Protein AF-A0A2P4Y1S6-F1 (afdb_monomer_lite)

Secondary structure (DSSP, 8-state):
-HHHHHHHHHHHHHHHHH----HHHHHHHHHHSPTT-GGG-HHHHS-HHHHHHHHHHHHHHS--SHHHHHHHHHHHHHHHHHHHHHHHHHHHHHHHHH---TT-------PPPPHHHHHHHHHHHHHHHHHHHHHHHHHHHHHTT-TTEEEE---S--TT---EEEEEEE-S---SHHHHHSPPB-HHHHHHHHTTS--SEEEEES-B--S--GGGGG-TT--EEEEES----B--GGGGG-TT--EEEEEPPTTS----B--TTTTTT-TT--EEEEE--TT---PPPGGG-TT--EEEEES-TT---PPP-TT-TT--EEEEEEETT-------TT-TT--EEEEEEEGGGTSSSSSS--TTSTT-TT--GGGSPPGGGSPPHHHHHHHHT-TEES-TTSPP-----PPPHHHHGGGTT-TT-EE--SS-TT---EEEE-GGG---EEESS-HHHHHHHHHHHHHT-SSPP-HHHHGGGT--

Foldseek 3Di:
DCCLPVVLVVLVVCLVVQFDQQPVLLVLCVVLDDPPAPSNPSCLRTDPLSVVVNVVSVVVVDPPDPVSVVVSVVVVVVVVVVVVVVVVVVVVVVVVVVDPDPPPPPDPPPDPDPVVVVVVVVVVVVVVVVQQVQLVVVLCVLCVVPPQQSDADRHHCPVSQNRGQEGAAAQLAAQAPCCQVAPAACCVVQLRNLQNLNYQYYHHESHEDQEHHPSVLSVLNHAYEADYQHLHAEDDPSLLSNLNHAYEHAEHRFPGQGHQDYDLCNLQNNCNHAYEEDYQNQNHQADHACLNPQNYAEYAYENNQNHAEYHACLSPQNHAYDHAYQNQNHQEYHACLNNVNHNAYAHYLYCVLAQQQLHDHHCPQPSNPPDDVVSHDDPVNHHDPSRSVVQVVHCRYSPSPPDDDPNRHAADNQFSVQCSSPFQAWDQDPVCNVQGTWTFDCRPSHYGTTDSPPPSVLVSVLVCQVVVGDDQDDCVRCVVSVHD

pLDDT: mean 88.33, std 10.72, range [44.91, 98.5]

Sequence (484 aa):
MLVAVVCPIILLVYSYTAFDLDRALARLYLKVYFPGSFQRQARMQADPIVTTLFRFSFDSLRTLTWSNLMIRLTMNISFSYRLSRLVEVIHQRRKKVRTTSSKLAQIRSQRPVSRWMGALFAGASIFVLVYTSKCISDSQSDCAAYPACVAFAYRWDNKGVCPCLALVDVDRAPKTYAEWTYPLDVTATVKALAISGDLQVLQITNRQMKVWPDELQRCTNLQYLSLYYTNVEIVPDWFKVYHKLEFLDLQGKFGGTNIVRMPSDAFSKMGSLTFLHLGYLQLLPTLPSFQGLSNIKSISLALLYSLTSLPDLEPLGKLQRLELVALNSLQELPEVASNRHLTHVVVWQAQLCCNGFIGECNTSHPMCNGMSESDCFPISDRLSTESQAVLAAQPGVCDRHAPFIPTAVAPLKSQIDPCGGVLYRQCRDTLIPTKPVGICLNSFFQVIACTSTDLSAIYGRQQEIFYGVGRQCNPEEEAWLGCV

Structure (mmCIF, N/CA/C/O backbone):
data_AF-A0A2P4Y1S6-F1
#
_entry.id   AF-A0A2P4Y1S6-F1
#
loop_
_atom_site.group_PDB
_atom_site.id
_atom_site.type_symbol
_atom_site.label_atom_id
_atom_site.label_alt_id
_atom_site.label_comp_id
_atom_site.label_asym_id
_atom_site.label_entity_id
_atom_site.label_seq_id
_atom_site.pdbx_PDB_ins_code
_atom_site.Cartn_x
_atom_site.Cartn_y
_atom_site.Cartn_z
_atom_site.occupancy
_atom_site.B_iso_or_equiv
_atom_site.auth_seq_id
_atom_site.auth_comp_id
_atom_site.auth_asym_id
_atom_site.auth_atom_id
_atom_site.pdbx_PDB_model_num
ATOM 1 N N . MET A 1 1 ? -14.582 -6.254 36.378 1.00 47.59 1 MET A N 1
ATOM 2 C CA . MET A 1 1 ? -13.784 -7.390 36.899 1.00 47.59 1 MET A CA 1
ATOM 3 C C . MET A 1 1 ? -13.493 -8.417 35.813 1.00 47.59 1 MET A C 1
ATOM 5 O O . MET A 1 1 ? -12.322 -8.618 35.551 1.00 47.59 1 MET A O 1
ATOM 9 N N . LEU A 1 2 ? -14.494 -8.986 35.127 1.00 53.75 2 LEU A N 1
ATOM 10 C CA . LEU A 1 2 ? -14.261 -9.815 33.930 1.00 53.75 2 LEU A CA 1
ATOM 11 C C . LEU A 1 2 ? -13.610 -8.989 32.803 1.00 53.75 2 LEU A C 1
ATOM 13 O O . LEU A 1 2 ? -12.583 -9.356 32.262 1.00 53.75 2 LEU A O 1
ATOM 17 N N . VAL A 1 3 ? -14.137 -7.794 32.538 1.00 56.72 3 VAL A N 1
ATOM 18 C CA . VAL A 1 3 ? -13.754 -6.985 31.368 1.00 56.72 3 VAL A CA 1
ATOM 19 C C . VAL A 1 3 ? -12.274 -6.566 31.336 1.00 56.72 3 VAL A C 1
ATOM 21 O O . VAL A 1 3 ? -11.653 -6.611 30.289 1.00 56.72 3 VAL A O 1
ATOM 24 N N . ALA A 1 4 ? -11.655 -6.211 32.466 1.00 58.91 4 ALA A N 1
ATOM 25 C CA . ALA A 1 4 ? -10.286 -5.672 32.459 1.00 58.91 4 ALA A CA 1
ATOM 26 C C . ALA A 1 4 ? -9.185 -6.729 32.232 1.00 58.91 4 ALA A C 1
ATOM 28 O O . ALA A 1 4 ? -8.117 -6.386 31.739 1.00 58.91 4 ALA A O 1
ATOM 29 N N . VAL A 1 5 ? -9.436 -7.993 32.595 1.00 65.00 5 VAL A N 1
ATOM 30 C CA . VAL A 1 5 ? -8.461 -9.098 32.470 1.00 65.00 5 VAL A CA 1
ATOM 31 C C . VAL A 1 5 ? -8.922 -10.118 31.432 1.00 65.00 5 VAL A C 1
ATOM 33 O O . VAL A 1 5 ? -8.138 -10.547 30.594 1.00 65.00 5 VAL A O 1
ATOM 36 N N . VAL A 1 6 ? -10.209 -10.466 31.436 1.00 73.69 6 VAL A N 1
ATOM 37 C CA . VAL A 1 6 ? -10.780 -11.470 30.534 1.00 73.69 6 VAL A CA 1
ATOM 38 C C . VAL A 1 6 ? -11.021 -10.903 29.137 1.00 73.69 6 VAL A C 1
ATOM 40 O O . VAL A 1 6 ? -10.763 -11.629 28.188 1.00 73.69 6 VAL A O 1
ATOM 43 N N . CYS A 1 7 ? -11.419 -9.633 28.948 1.00 75.19 7 CYS A N 1
ATOM 44 C CA . CYS A 1 7 ? -11.554 -9.108 27.577 1.00 75.19 7 CYS A CA 1
ATOM 45 C C . CYS A 1 7 ? -10.222 -9.057 26.822 1.00 75.19 7 CYS A C 1
ATOM 47 O O . CYS A 1 7 ? -10.232 -9.469 25.670 1.00 75.19 7 CYS A O 1
ATOM 49 N N . PRO A 1 8 ? -9.079 -8.649 27.412 1.00 77.81 8 PRO A N 1
ATOM 50 C CA . PRO A 1 8 ? -7.787 -8.798 26.749 1.00 77.81 8 PRO A CA 1
ATOM 51 C C . PRO A 1 8 ? -7.478 -10.230 26.327 1.00 77.81 8 PRO A C 1
ATOM 53 O O . PRO A 1 8 ? -7.044 -10.450 25.203 1.00 77.81 8 PRO A O 1
ATOM 56 N N . ILE A 1 9 ? -7.751 -11.208 27.194 1.00 81.88 9 ILE A N 1
ATOM 57 C CA . ILE A 1 9 ? -7.537 -12.625 26.881 1.00 81.88 9 ILE A CA 1
ATOM 58 C C . ILE A 1 9 ? -8.478 -13.075 25.757 1.00 81.88 9 ILE A C 1
ATOM 60 O O . ILE A 1 9 ? -8.014 -13.678 24.799 1.00 81.88 9 ILE A O 1
ATOM 64 N N . ILE A 1 10 ? -9.771 -12.740 25.822 1.00 84.62 10 ILE A N 1
ATOM 65 C CA . ILE A 1 10 ? -10.751 -13.057 24.772 1.00 84.62 10 ILE A CA 1
ATOM 66 C C . ILE A 1 10 ? -10.345 -12.408 23.449 1.00 84.62 10 ILE A C 1
ATOM 68 O O . ILE A 1 10 ? -10.375 -13.077 22.427 1.00 84.62 10 ILE A O 1
ATOM 72 N N . LEU A 1 11 ? -9.935 -11.139 23.455 1.00 81.81 11 LEU A N 1
ATOM 73 C CA . LEU A 1 11 ? -9.496 -10.426 22.256 1.00 81.81 11 LEU A CA 1
ATOM 74 C C . LEU A 1 11 ? -8.224 -11.036 21.674 1.00 81.81 11 LEU A C 1
ATOM 76 O O . LEU A 1 11 ? -8.127 -11.142 20.458 1.00 81.81 11 LEU A O 1
ATOM 80 N N . LEU A 1 12 ? -7.273 -11.469 22.506 1.00 83.19 12 LEU A N 1
ATOM 81 C CA . LEU A 1 12 ? -6.073 -12.174 22.048 1.00 83.19 12 LEU A CA 1
ATOM 82 C C . LEU A 1 12 ? -6.406 -13.558 21.488 1.00 83.19 12 LEU A C 1
ATOM 84 O O . LEU A 1 12 ? -5.867 -13.920 20.451 1.00 83.19 12 LEU A O 1
ATOM 88 N N . VAL A 1 13 ? -7.307 -14.311 22.126 1.00 85.75 13 VAL A N 1
ATOM 89 C CA . VAL A 1 13 ? -7.764 -15.622 21.636 1.00 85.75 13 VAL A CA 1
ATOM 90 C C . VAL A 1 13 ? -8.541 -15.467 20.330 1.00 85.75 13 VAL A C 1
ATOM 92 O O . VAL A 1 13 ? -8.267 -16.185 19.373 1.00 85.75 13 VAL A O 1
ATOM 95 N N . TYR A 1 14 ? -9.456 -14.501 20.252 1.00 83.88 14 TYR A N 1
ATOM 96 C CA . TYR A 1 14 ? -10.177 -14.164 19.027 1.00 83.88 14 TYR A CA 1
ATOM 97 C C . TYR A 1 14 ? -9.204 -13.739 17.932 1.00 83.88 14 TYR A C 1
ATOM 99 O O . TYR A 1 14 ? -9.225 -14.296 16.849 1.00 83.88 14 TYR A O 1
ATOM 107 N N . SER A 1 15 ? -8.280 -12.827 18.230 1.00 80.56 15 SER A N 1
ATOM 108 C CA . SER A 1 15 ? -7.257 -12.395 17.276 1.00 80.56 15 SER A CA 1
ATOM 109 C C . SER A 1 15 ? -6.393 -13.562 16.802 1.00 80.56 15 SER A C 1
ATOM 111 O O . SER A 1 15 ? -6.104 -13.659 15.621 1.00 80.56 15 SER A O 1
ATOM 113 N N . TYR A 1 16 ? -6.007 -14.472 17.696 1.00 82.50 16 TYR A N 1
ATOM 114 C CA . TYR A 1 16 ? -5.212 -15.652 17.359 1.00 82.50 16 TYR A CA 1
ATOM 115 C C . TYR A 1 16 ? -5.972 -16.663 16.491 1.00 82.50 16 TYR A C 1
ATOM 117 O O . TYR A 1 16 ? -5.355 -17.350 15.683 1.00 82.50 16 TYR A O 1
ATOM 125 N N . THR A 1 17 ? -7.291 -16.765 16.667 1.00 82.69 17 THR A N 1
ATOM 126 C CA . THR A 1 17 ? -8.145 -17.724 15.946 1.00 82.69 17 THR A CA 1
ATOM 127 C C . THR A 1 17 ? -8.740 -17.157 14.659 1.00 82.69 17 THR A C 1
ATOM 129 O O . THR A 1 17 ? -8.970 -17.916 13.727 1.00 82.69 17 THR A O 1
ATOM 132 N N . ALA A 1 18 ? -8.972 -15.846 14.594 1.00 78.56 18 ALA A N 1
ATOM 133 C CA . ALA A 1 18 ? -9.562 -15.154 13.452 1.00 78.56 18 ALA A CA 1
ATOM 134 C C . ALA A 1 18 ? -8.514 -14.567 12.497 1.00 78.56 18 ALA A C 1
ATOM 136 O O . ALA A 1 18 ? -8.802 -14.402 11.314 1.00 78.56 18 ALA A O 1
ATOM 137 N N . PHE A 1 19 ? -7.309 -14.231 12.981 1.00 79.38 19 PHE A N 1
ATOM 138 C CA . PHE A 1 19 ? -6.215 -13.820 12.104 1.00 79.38 19 PHE A CA 1
ATOM 139 C C . PHE A 1 19 ? -5.641 -15.048 11.398 1.00 79.38 19 PHE A C 1
ATOM 141 O O . PHE A 1 19 ? -4.764 -15.737 11.925 1.00 79.38 19 PHE A O 1
ATOM 148 N N . ASP A 1 20 ? -6.149 -15.302 10.197 1.00 72.31 20 ASP A N 1
ATOM 149 C CA . ASP A 1 20 ? -5.656 -16.357 9.329 1.00 72.31 20 ASP A CA 1
ATOM 150 C C . ASP A 1 20 ? -4.599 -15.801 8.367 1.00 72.31 20 ASP A C 1
ATOM 152 O O . ASP A 1 20 ? -4.869 -14.990 7.479 1.00 72.31 20 ASP A O 1
ATOM 156 N N . LEU A 1 21 ? -3.356 -16.213 8.592 1.00 82.12 21 LEU A N 1
ATOM 157 C CA . LEU A 1 21 ? -2.259 -16.053 7.651 1.00 82.12 21 LEU A CA 1
ATOM 158 C C . LEU A 1 21 ? -1.686 -17.445 7.446 1.00 82.12 21 LEU A C 1
ATOM 160 O O . LEU A 1 21 ? -1.113 -18.009 8.386 1.00 82.12 21 LEU A O 1
ATOM 164 N N . ASP A 1 22 ? -1.800 -17.973 6.229 1.00 86.69 22 ASP A N 1
ATOM 165 C CA . ASP A 1 22 ? -1.260 -19.285 5.895 1.00 86.69 22 ASP A CA 1
ATOM 166 C C . ASP A 1 22 ? 0.274 -19.264 6.008 1.00 86.69 22 ASP A C 1
ATOM 168 O O . ASP A 1 22 ? 1.020 -18.865 5.109 1.00 86.69 22 ASP A O 1
ATOM 172 N N . ARG A 1 23 ? 0.765 -19.689 7.176 1.00 88.06 23 ARG A N 1
ATOM 173 C CA . ARG A 1 23 ? 2.197 -19.719 7.488 1.00 88.06 23 ARG A CA 1
ATOM 174 C C . ARG A 1 23 ? 2.931 -20.758 6.645 1.00 88.06 23 ARG A C 1
ATOM 176 O O . ARG A 1 23 ? 4.139 -20.611 6.449 1.00 88.06 23 ARG A O 1
ATOM 183 N N . ALA A 1 24 ? 2.251 -21.817 6.202 1.00 91.25 24 ALA A N 1
ATOM 184 C CA . ALA A 1 24 ? 2.852 -22.837 5.353 1.00 91.25 24 ALA A CA 1
ATOM 185 C C . ALA A 1 24 ? 3.072 -22.272 3.945 1.00 91.25 24 ALA A C 1
ATOM 187 O O . ALA A 1 24 ? 4.198 -22.336 3.445 1.00 91.25 24 ALA A O 1
ATOM 188 N N . LEU A 1 25 ? 2.061 -21.597 3.389 1.00 90.75 25 LEU A N 1
ATOM 189 C CA . LEU A 1 25 ? 2.164 -20.855 2.133 1.00 90.75 25 LEU A CA 1
ATOM 190 C C . LEU A 1 25 ? 3.236 -19.761 2.200 1.00 90.75 25 LEU A C 1
ATOM 192 O O . LEU A 1 25 ? 4.106 -19.687 1.334 1.00 90.75 25 LEU A O 1
ATOM 196 N N . ALA A 1 26 ? 3.256 -18.957 3.266 1.00 89.94 26 ALA A N 1
ATOM 197 C CA . ALA A 1 26 ? 4.260 -17.907 3.429 1.00 89.94 26 ALA A CA 1
ATOM 198 C C . ALA A 1 26 ? 5.693 -18.474 3.440 1.00 89.94 26 ALA A C 1
ATOM 200 O O . ALA A 1 26 ? 6.587 -17.930 2.791 1.00 89.94 26 ALA A O 1
ATOM 201 N N . ARG A 1 27 ? 5.927 -19.599 4.133 1.00 91.12 27 ARG A N 1
ATOM 202 C CA . ARG A 1 27 ? 7.231 -20.288 4.121 1.00 91.12 27 ARG A CA 1
ATOM 203 C C . ARG A 1 27 ? 7.575 -20.855 2.751 1.00 91.12 27 ARG A C 1
ATOM 205 O O . ARG A 1 27 ? 8.747 -20.824 2.383 1.00 91.12 27 ARG A O 1
ATOM 212 N N . LEU A 1 28 ? 6.590 -21.378 2.023 1.00 91.69 28 LEU A N 1
ATOM 213 C CA . LEU A 1 28 ? 6.794 -21.846 0.659 1.00 91.69 28 LEU A CA 1
ATOM 214 C C . LEU A 1 28 ? 7.248 -20.688 -0.235 1.00 91.69 28 LEU A C 1
ATOM 216 O O . LEU A 1 28 ? 8.263 -20.800 -0.915 1.00 91.69 28 LEU A O 1
ATOM 220 N N . TYR A 1 29 ? 6.580 -19.539 -0.156 1.00 90.38 29 TYR A N 1
ATOM 221 C CA . TYR A 1 29 ? 6.926 -18.376 -0.968 1.00 90.38 29 TYR A CA 1
ATOM 222 C C . TYR A 1 29 ? 8.317 -17.814 -0.665 1.00 90.38 29 TYR A C 1
ATOM 224 O O . TYR A 1 29 ? 9.001 -17.368 -1.582 1.00 90.38 29 TYR A O 1
ATOM 232 N N . LEU A 1 30 ? 8.778 -17.879 0.589 1.00 89.69 30 LEU A N 1
ATOM 233 C CA . LEU A 1 30 ? 10.156 -17.511 0.939 1.00 89.69 30 LEU A CA 1
ATOM 234 C C . LEU A 1 30 ? 11.210 -18.411 0.272 1.00 89.69 30 LEU A C 1
ATOM 236 O O . LEU A 1 30 ? 12.342 -17.962 0.099 1.00 89.69 30 LEU A O 1
ATOM 240 N N . LYS A 1 31 ? 10.855 -19.659 -0.068 1.00 89.62 31 LYS A N 1
ATOM 241 C CA . LYS A 1 31 ? 11.731 -20.617 -0.760 1.00 89.62 31 LYS A CA 1
ATOM 242 C C . LYS A 1 31 ? 11.634 -20.506 -2.280 1.00 89.62 31 LYS A C 1
ATOM 244 O O . LYS A 1 31 ? 12.643 -20.659 -2.955 1.00 89.62 31 LYS A O 1
ATOM 249 N N . VAL A 1 32 ? 10.426 -20.288 -2.798 1.00 88.62 32 VAL A N 1
ATOM 250 C CA . VAL A 1 32 ? 10.144 -20.285 -4.240 1.00 88.62 32 VAL A CA 1
ATOM 251 C C . VAL A 1 32 ? 10.513 -18.956 -4.891 1.00 88.62 32 VAL A C 1
ATOM 253 O O . VAL A 1 32 ? 11.104 -18.946 -5.967 1.00 88.62 32 VAL A O 1
ATOM 256 N N . TYR A 1 33 ? 10.170 -17.837 -4.253 1.00 83.94 33 TYR A N 1
ATOM 257 C CA . TYR A 1 33 ? 10.331 -16.518 -4.851 1.00 83.94 33 TYR A CA 1
ATOM 258 C C . TYR A 1 33 ? 11.588 -15.804 -4.335 1.00 83.94 33 TYR A C 1
ATOM 260 O O . TYR A 1 33 ? 12.006 -15.931 -3.177 1.00 83.94 33 TYR A O 1
ATOM 268 N N . PHE A 1 34 ? 12.188 -14.990 -5.201 1.00 78.00 34 PHE A N 1
ATOM 269 C CA . PHE A 1 34 ? 13.393 -14.226 -4.884 1.00 78.00 34 PHE A CA 1
ATOM 270 C C . PHE A 1 34 ? 13.116 -13.123 -3.837 1.00 78.00 34 PHE A C 1
ATOM 272 O O . PHE A 1 34 ? 11.974 -12.664 -3.716 1.00 78.00 34 PHE A O 1
ATOM 279 N N . PRO A 1 35 ? 14.115 -12.696 -3.039 1.00 70.31 35 PRO A N 1
ATOM 280 C CA . PRO A 1 35 ? 13.954 -11.611 -2.066 1.00 70.31 35 PRO A CA 1
ATOM 281 C C . PRO A 1 35 ? 13.430 -10.319 -2.708 1.00 70.31 35 PRO A C 1
ATOM 283 O O . PRO A 1 35 ? 13.897 -9.930 -3.767 1.00 70.31 35 PRO A O 1
ATOM 286 N N . GLY A 1 36 ? 12.456 -9.659 -2.075 1.00 65.94 36 GLY A N 1
ATOM 287 C CA . GLY A 1 36 ? 11.835 -8.434 -2.607 1.00 65.94 36 GLY A CA 1
ATOM 288 C C . GLY A 1 36 ? 10.659 -8.665 -3.566 1.00 65.94 36 GLY A C 1
ATOM 289 O O . GLY A 1 36 ? 9.927 -7.725 -3.861 1.00 65.94 36 GLY A O 1
ATOM 290 N N . SER A 1 37 ? 10.411 -9.908 -3.993 1.00 72.69 37 SER A N 1
ATOM 291 C CA . SER A 1 37 ? 9.216 -10.252 -4.777 1.00 72.69 37 SER A CA 1
ATOM 292 C C . SER A 1 37 ? 7.912 -9.904 -4.049 1.00 72.69 37 SER A C 1
ATOM 294 O O . SER A 1 37 ? 7.793 -10.021 -2.824 1.00 72.69 37 SER A O 1
ATOM 296 N N . PHE A 1 38 ? 6.900 -9.524 -4.830 1.00 75.12 38 PHE A N 1
ATOM 297 C CA . PHE A 1 38 ? 5.563 -9.182 -4.344 1.00 75.12 38 PHE A CA 1
ATOM 298 C C . PHE A 1 38 ? 4.944 -10.294 -3.500 1.00 75.12 38 PHE A C 1
ATOM 300 O O . PHE A 1 38 ? 4.400 -10.043 -2.427 1.00 75.12 38 PHE A O 1
ATOM 307 N N . GLN A 1 39 ? 5.094 -11.538 -3.955 1.00 79.50 39 GLN A N 1
ATOM 308 C CA . GLN A 1 39 ? 4.557 -12.723 -3.302 1.00 79.50 39 GLN A CA 1
ATOM 309 C C . GLN A 1 39 ? 5.119 -12.879 -1.886 1.00 79.50 39 GLN A C 1
ATOM 311 O O . GLN A 1 39 ? 4.391 -13.298 -0.996 1.00 79.50 39 GLN A O 1
ATOM 316 N N . ARG A 1 40 ? 6.371 -12.484 -1.616 1.00 81.56 40 ARG A N 1
ATOM 317 C CA . ARG A 1 40 ? 6.967 -12.575 -0.269 1.00 81.56 40 ARG A CA 1
ATOM 318 C C . ARG A 1 40 ? 6.454 -11.527 0.716 1.00 81.56 40 ARG A C 1
ATOM 320 O O . ARG A 1 40 ? 6.742 -11.635 1.909 1.00 81.56 40 ARG A O 1
ATOM 327 N N . GLN A 1 41 ? 5.718 -10.516 0.263 1.00 78.50 41 GLN A N 1
ATOM 328 C CA . GLN A 1 41 ? 5.188 -9.489 1.151 1.00 78.50 41 GLN A CA 1
ATOM 329 C C . GLN A 1 41 ? 3.965 -10.019 1.911 1.00 78.50 41 GLN A C 1
ATOM 331 O O . GLN A 1 41 ? 2.864 -10.089 1.373 1.00 78.50 41 GLN A O 1
ATOM 336 N N . ALA A 1 42 ? 4.136 -10.329 3.200 1.00 70.69 42 ALA A N 1
ATOM 337 C CA . ALA A 1 42 ? 3.066 -10.868 4.051 1.00 70.69 42 ALA A CA 1
ATOM 338 C C . ALA A 1 42 ? 1.785 -10.005 4.051 1.00 70.69 42 ALA A C 1
ATOM 340 O O . ALA A 1 42 ? 0.677 -10.536 4.049 1.00 70.69 42 ALA A O 1
ATOM 341 N N . ARG A 1 43 ? 1.931 -8.672 3.983 1.00 73.69 43 ARG A N 1
ATOM 342 C CA . ARG A 1 43 ? 0.806 -7.720 3.903 1.00 73.69 43 ARG A CA 1
ATOM 343 C C . ARG A 1 43 ? -0.079 -7.921 2.666 1.00 73.69 43 ARG A C 1
ATOM 345 O O . ARG A 1 43 ? -1.264 -7.618 2.719 1.00 73.69 43 ARG A O 1
ATOM 352 N N . MET A 1 44 ? 0.489 -8.436 1.575 1.00 75.69 44 MET A N 1
ATOM 353 C CA . MET A 1 44 ? -0.231 -8.652 0.318 1.00 75.69 44 MET A CA 1
ATOM 354 C C . MET A 1 44 ? -1.009 -9.972 0.328 1.00 75.69 44 MET A C 1
ATOM 356 O O . MET A 1 44 ? -1.933 -10.146 -0.460 1.00 75.69 44 MET A O 1
ATOM 360 N N . GLN A 1 45 ? -0.662 -10.881 1.244 1.00 77.31 45 GLN A N 1
ATOM 361 C CA . GLN A 1 45 ? -1.319 -12.175 1.419 1.00 77.31 45 GLN A CA 1
ATOM 362 C C . GLN A 1 45 ? -2.490 -12.087 2.403 1.00 77.31 45 GLN A C 1
ATOM 364 O O . GLN A 1 45 ? -3.571 -12.597 2.120 1.00 77.31 45 GLN A O 1
ATOM 369 N N . ALA A 1 46 ? -2.289 -11.422 3.545 1.00 83.12 46 ALA A N 1
ATOM 370 C CA . ALA A 1 46 ? -3.293 -11.333 4.604 1.00 83.12 46 ALA A CA 1
ATOM 371 C C . ALA A 1 46 ? -4.549 -10.588 4.137 1.00 83.12 46 ALA A C 1
ATOM 373 O O . ALA A 1 46 ? -4.447 -9.638 3.365 1.00 83.12 46 ALA A O 1
ATOM 374 N N . ASP A 1 47 ? -5.730 -10.974 4.615 1.00 87.50 47 ASP A N 1
ATOM 375 C CA . ASP A 1 47 ? -6.963 -10.221 4.369 1.00 87.50 47 ASP A CA 1
ATOM 376 C C . ASP A 1 47 ? -6.842 -8.794 4.967 1.00 87.50 47 ASP A C 1
ATOM 378 O O . ASP A 1 47 ? -6.447 -8.638 6.135 1.00 87.50 47 ASP A O 1
ATOM 382 N N . PRO A 1 48 ? -7.132 -7.731 4.188 1.00 90.00 48 PRO A N 1
ATOM 383 C CA . PRO A 1 48 ? -6.931 -6.352 4.628 1.00 90.00 48 PRO A CA 1
ATOM 384 C C . PRO A 1 48 ? -7.941 -5.925 5.704 1.00 90.00 48 PRO A C 1
ATOM 386 O O . PRO A 1 48 ? -7.604 -5.116 6.574 1.00 90.00 48 PRO A O 1
ATOM 389 N N . ILE A 1 49 ? -9.150 -6.493 5.695 1.00 91.56 49 ILE A N 1
ATOM 390 C CA . ILE A 1 49 ? -10.194 -6.261 6.695 1.00 91.56 49 ILE A CA 1
ATOM 391 C C . ILE A 1 49 ? -9.771 -6.912 8.009 1.00 91.56 49 ILE A C 1
ATOM 393 O O . ILE A 1 49 ? -9.722 -6.243 9.042 1.00 91.56 49 ILE A O 1
ATOM 397 N N . VAL A 1 50 ? -9.384 -8.190 7.967 1.00 89.38 50 VAL A N 1
ATOM 398 C CA . VAL A 1 50 ? -8.938 -8.931 9.159 1.00 89.38 50 VAL A CA 1
ATOM 399 C C . VAL A 1 50 ? -7.706 -8.273 9.780 1.00 89.38 50 VAL A C 1
ATOM 401 O O . VAL A 1 50 ? -7.650 -8.086 10.996 1.00 89.38 50 VAL A O 1
ATOM 404 N N . THR A 1 51 ? -6.743 -7.841 8.961 1.00 88.25 51 THR A N 1
ATOM 405 C CA . THR A 1 51 ? -5.531 -7.153 9.437 1.00 88.25 51 THR A CA 1
ATOM 406 C C . THR A 1 51 ? -5.861 -5.807 10.085 1.00 88.25 51 THR A C 1
ATOM 408 O O . THR A 1 51 ? -5.326 -5.475 11.145 1.00 88.25 51 THR A O 1
ATOM 411 N N . THR A 1 52 ? -6.776 -5.042 9.486 1.00 91.19 52 THR A N 1
ATOM 412 C CA . THR A 1 52 ? -7.263 -3.772 10.041 1.00 91.19 52 THR A CA 1
ATOM 413 C C . THR A 1 52 ? -7.971 -3.966 11.384 1.00 91.19 52 THR A C 1
ATOM 415 O O . THR A 1 52 ? -7.655 -3.281 12.359 1.00 91.19 52 THR A O 1
ATOM 418 N N . LEU A 1 53 ? -8.885 -4.934 11.477 1.00 90.31 53 LEU A N 1
ATOM 419 C CA . LEU A 1 53 ? -9.603 -5.253 12.714 1.00 90.31 53 LEU A CA 1
ATOM 420 C C . LEU A 1 53 ? -8.664 -5.767 13.810 1.00 90.31 53 LEU A C 1
ATOM 422 O O . LEU A 1 53 ? -8.804 -5.390 14.980 1.00 90.31 53 LEU A O 1
ATOM 426 N N . PHE A 1 54 ? -7.681 -6.587 13.432 1.00 87.56 54 PHE A N 1
ATOM 427 C CA . PHE A 1 54 ? -6.622 -7.034 14.330 1.00 87.56 54 PHE A CA 1
ATOM 428 C C . PHE A 1 54 ? -5.840 -5.842 14.883 1.00 87.56 54 PHE A C 1
ATOM 430 O O . PHE A 1 54 ? -5.650 -5.760 16.096 1.00 87.56 54 PHE A O 1
ATOM 437 N N . ARG A 1 55 ? -5.439 -4.889 14.030 1.00 88.00 55 ARG A N 1
ATOM 438 C CA . ARG A 1 55 ? -4.710 -3.686 14.457 1.00 88.00 55 ARG A CA 1
ATOM 439 C C . ARG A 1 55 ? -5.508 -2.880 15.482 1.00 88.00 55 ARG A C 1
ATOM 441 O O . ARG A 1 55 ? -4.974 -2.604 16.552 1.00 88.00 55 ARG A O 1
ATOM 448 N N . PHE A 1 56 ? -6.784 -2.579 15.224 1.00 88.94 56 PHE A N 1
ATOM 449 C CA . PHE A 1 56 ? -7.622 -1.868 16.203 1.00 88.94 56 PHE A CA 1
ATOM 450 C C . PHE A 1 56 ? -7.764 -2.627 17.520 1.00 88.94 56 PHE A C 1
ATOM 452 O O . PHE A 1 56 ? -7.642 -2.042 18.599 1.00 88.94 56 PHE A O 1
ATOM 459 N N . SER A 1 57 ? -7.997 -3.938 17.439 1.00 85.25 57 SER A N 1
ATOM 460 C CA . SER A 1 57 ? -8.111 -4.787 18.623 1.00 85.25 57 SER A CA 1
ATOM 461 C C . SER A 1 57 ? -6.816 -4.748 19.428 1.00 85.25 57 SER A C 1
ATOM 463 O O . SER A 1 57 ? -6.845 -4.485 20.628 1.00 85.25 57 SER A O 1
ATOM 465 N N . PHE A 1 58 ? -5.671 -4.925 18.773 1.00 84.75 58 PHE A N 1
ATOM 466 C CA . PHE A 1 58 ? -4.358 -4.920 19.405 1.00 84.75 58 PHE A CA 1
ATOM 467 C C . PHE A 1 58 ? -3.995 -3.555 20.000 1.00 84.75 58 PHE A C 1
ATOM 469 O O . PHE A 1 58 ? -3.533 -3.487 21.140 1.00 84.75 58 PHE A O 1
ATOM 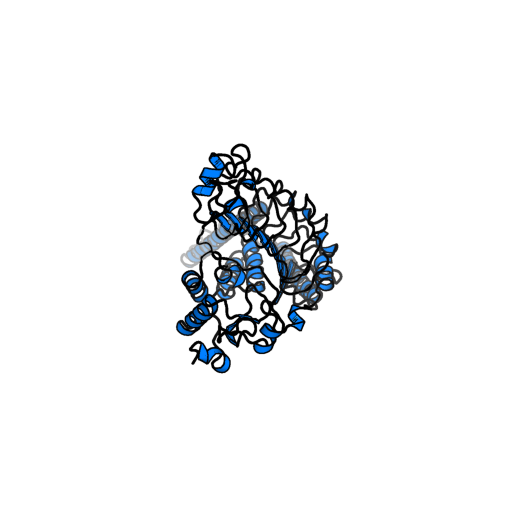476 N N . ASP A 1 59 ? -4.270 -2.458 19.297 1.00 83.31 59 ASP A N 1
ATOM 477 C CA . ASP A 1 59 ? -4.021 -1.108 19.804 1.00 83.31 59 ASP A CA 1
ATOM 478 C C . ASP A 1 59 ? -4.897 -0.779 21.020 1.00 83.31 59 ASP A C 1
ATOM 480 O O . ASP A 1 59 ? -4.422 -0.126 21.951 1.00 83.31 59 ASP A O 1
ATOM 484 N N . SER A 1 60 ? -6.116 -1.328 21.107 1.00 79.81 60 SER A N 1
ATOM 485 C CA . SER A 1 60 ? -6.944 -1.222 22.320 1.00 79.81 60 SER A CA 1
ATOM 486 C C . SER A 1 60 ? -6.323 -1.938 23.533 1.00 79.81 60 SER A C 1
ATOM 488 O O . SER A 1 60 ? -6.514 -1.532 24.686 1.00 79.81 60 SER A O 1
ATOM 490 N N . LEU A 1 61 ? -5.533 -2.994 23.299 1.00 78.94 61 LEU A N 1
ATOM 491 C CA . LEU A 1 61 ? -4.834 -3.734 24.351 1.00 78.94 61 LEU A CA 1
ATOM 492 C C . LEU A 1 61 ? -3.550 -3.038 24.792 1.00 78.94 61 LEU A C 1
ATOM 494 O O . LEU A 1 61 ? -3.152 -3.186 25.950 1.00 78.94 61 LEU A O 1
ATOM 498 N N . ARG A 1 62 ? -2.921 -2.252 23.921 1.00 79.81 62 ARG A N 1
ATOM 499 C CA . ARG A 1 62 ? -1.677 -1.545 24.231 1.00 79.81 62 ARG A CA 1
ATOM 500 C C . ARG A 1 62 ? -1.929 -0.353 25.152 1.00 79.81 62 ARG A C 1
ATOM 502 O O . ARG A 1 62 ? -2.822 0.465 24.951 1.00 79.81 62 ARG A O 1
ATOM 509 N N . THR A 1 63 ? -1.088 -0.204 26.171 1.00 76.25 63 THR A N 1
ATOM 510 C CA . THR A 1 63 ? -1.017 1.026 26.972 1.00 76.25 63 THR A CA 1
ATOM 511 C C . THR A 1 63 ? -0.138 2.038 26.254 1.00 76.25 63 THR A C 1
ATOM 513 O O . THR A 1 63 ? 1.053 2.142 26.532 1.00 76.25 63 THR A O 1
ATOM 516 N N . LEU A 1 64 ? -0.727 2.748 25.295 1.00 71.75 64 LEU A N 1
ATOM 517 C CA . LEU A 1 64 ? -0.015 3.738 24.479 1.00 71.75 64 LEU A CA 1
ATOM 518 C C . LEU A 1 64 ? 0.192 5.075 25.201 1.00 71.75 64 LEU A C 1
ATOM 520 O O . LEU A 1 64 ? 1.085 5.836 24.845 1.00 71.75 64 LEU A O 1
ATOM 524 N N . THR A 1 65 ? -0.616 5.365 26.223 1.00 81.56 65 THR A N 1
ATOM 525 C CA . THR A 1 65 ? -0.554 6.623 26.972 1.00 81.56 65 THR A CA 1
ATOM 526 C C . THR A 1 65 ? -0.278 6.383 28.448 1.00 81.56 65 THR A C 1
ATOM 528 O O . THR A 1 65 ? -0.724 5.398 29.045 1.00 81.56 65 THR A O 1
ATOM 531 N N . TRP A 1 66 ? 0.424 7.338 29.059 1.00 82.31 66 TRP A N 1
ATOM 532 C CA . TRP A 1 66 ? 0.694 7.337 30.495 1.00 82.31 66 TRP A CA 1
ATOM 533 C C . TRP A 1 66 ? -0.591 7.342 31.330 1.00 82.31 66 TRP A C 1
ATOM 535 O O . TRP A 1 66 ? -0.685 6.644 32.336 1.00 82.31 66 TRP A O 1
ATOM 545 N N . SER A 1 67 ? -1.618 8.066 30.880 1.00 83.19 67 SER A N 1
ATOM 546 C CA . SER A 1 67 ? -2.932 8.078 31.527 1.00 83.19 67 SER A CA 1
ATOM 547 C C . SER A 1 67 ? -3.583 6.694 31.522 1.00 83.19 67 SER A C 1
ATOM 549 O O . SER A 1 67 ? -4.022 6.225 32.571 1.00 83.19 67 SER A O 1
ATOM 551 N N . ASN A 1 68 ? -3.579 5.994 30.382 1.00 78.94 68 ASN A N 1
ATOM 552 C CA . ASN A 1 68 ? -4.117 4.635 30.292 1.00 78.94 68 ASN A CA 1
ATOM 553 C C . ASN A 1 68 ? -3.325 3.654 31.157 1.00 78.94 68 ASN A C 1
ATOM 555 O O . ASN A 1 68 ? -3.923 2.796 31.810 1.00 78.94 68 ASN A O 1
ATOM 559 N N . LEU A 1 69 ? -1.997 3.793 31.200 1.00 84.25 69 LEU A N 1
ATOM 560 C CA . LEU A 1 69 ? -1.153 2.998 32.088 1.00 84.25 69 LEU A CA 1
ATOM 561 C C . LEU A 1 69 ? -1.547 3.214 33.553 1.00 84.25 69 LEU A C 1
ATOM 563 O O . LEU A 1 69 ? -1.800 2.243 34.263 1.00 84.25 69 LEU A O 1
ATOM 567 N N . MET A 1 70 ? -1.671 4.470 33.987 1.00 85.75 70 MET A N 1
ATOM 568 C CA . MET A 1 70 ? -2.040 4.808 35.363 1.00 85.75 70 MET A CA 1
ATOM 569 C C . MET A 1 70 ? -3.435 4.318 35.737 1.00 85.75 70 MET A C 1
ATOM 571 O O . MET A 1 70 ? -3.615 3.765 36.824 1.00 85.75 70 MET A O 1
ATOM 575 N N . ILE A 1 71 ? -4.413 4.444 34.837 1.00 84.06 71 ILE A N 1
ATOM 576 C CA . ILE A 1 71 ? -5.769 3.928 35.054 1.00 84.06 71 ILE A CA 1
ATOM 577 C C . ILE A 1 71 ? -5.732 2.410 35.252 1.00 84.06 71 ILE A C 1
ATOM 579 O O . ILE A 1 71 ? -6.281 1.905 36.233 1.00 84.06 71 ILE A O 1
ATOM 583 N N . ARG A 1 72 ? -5.045 1.674 34.368 1.00 81.75 72 ARG A N 1
ATOM 584 C CA . ARG A 1 72 ? -4.948 0.210 34.464 1.00 81.75 72 ARG A CA 1
ATOM 585 C C . ARG A 1 72 ? -4.191 -0.237 35.712 1.00 81.75 72 ARG A C 1
ATOM 587 O O . ARG A 1 72 ? -4.639 -1.162 36.387 1.00 81.75 72 ARG A O 1
ATOM 594 N N . LEU A 1 73 ? -3.092 0.436 36.052 1.00 85.19 73 LEU A N 1
ATOM 595 C CA . LEU A 1 73 ? -2.314 0.153 37.258 1.00 85.19 73 LEU A CA 1
ATOM 596 C C . LEU A 1 73 ? -3.167 0.363 38.515 1.00 85.19 73 LEU A C 1
ATOM 598 O O . LEU A 1 73 ? -3.256 -0.525 39.360 1.00 85.19 73 LEU A O 1
ATOM 602 N N . THR A 1 74 ? -3.869 1.494 38.597 1.00 86.50 74 THR A N 1
ATOM 603 C CA . THR A 1 74 ? -4.737 1.830 39.735 1.00 86.50 74 THR A CA 1
ATOM 604 C C . THR A 1 74 ? -5.900 0.846 39.864 1.00 86.50 74 THR A C 1
ATOM 606 O O . THR A 1 74 ? -6.196 0.379 40.967 1.00 86.50 74 THR A O 1
ATOM 609 N N . MET A 1 75 ? -6.531 0.467 38.746 1.00 82.69 75 MET A N 1
ATOM 610 C CA . MET A 1 75 ? -7.579 -0.557 38.730 1.00 82.69 75 MET A CA 1
ATOM 611 C C . MET A 1 75 ? -7.062 -1.913 39.227 1.00 82.69 75 MET A C 1
ATOM 613 O O . MET A 1 75 ? -7.712 -2.535 40.069 1.00 82.69 75 MET A O 1
ATOM 617 N N . ASN A 1 76 ? -5.890 -2.351 38.758 1.00 82.06 76 ASN A N 1
ATOM 618 C CA . ASN A 1 76 ? -5.295 -3.629 39.151 1.00 82.06 76 ASN A CA 1
ATOM 619 C C . ASN A 1 76 ? -4.849 -3.643 40.621 1.00 82.06 76 ASN A C 1
ATOM 621 O O . ASN A 1 76 ? -5.122 -4.611 41.327 1.00 82.06 76 ASN A O 1
ATOM 625 N N . ILE A 1 77 ? -4.237 -2.567 41.123 1.00 85.88 77 ILE A N 1
ATOM 626 C CA . ILE A 1 77 ? -3.848 -2.451 42.539 1.00 85.88 77 ILE A CA 1
ATOM 627 C C . ILE A 1 77 ? -5.089 -2.466 43.440 1.00 85.88 77 ILE A C 1
ATOM 629 O O . ILE A 1 77 ? -5.138 -3.213 44.421 1.00 85.88 77 ILE A O 1
ATOM 633 N N . SER A 1 78 ? -6.121 -1.690 43.090 1.00 84.44 78 SER A N 1
ATOM 634 C CA . SER A 1 78 ? -7.390 -1.665 43.829 1.00 84.44 78 SER A CA 1
ATOM 635 C C . SER A 1 78 ? -8.057 -3.044 43.856 1.00 84.44 78 SER A C 1
ATOM 637 O O . SER A 1 78 ? -8.572 -3.478 44.892 1.00 84.44 78 SER A O 1
ATOM 639 N N . PHE A 1 79 ? -8.000 -3.768 42.734 1.00 80.50 79 PHE A N 1
ATOM 640 C CA . PHE A 1 79 ? -8.489 -5.137 42.626 1.00 80.50 79 PHE A CA 1
ATOM 641 C C . PHE A 1 79 ? -7.728 -6.097 43.545 1.00 80.50 79 PHE A C 1
ATOM 643 O O . PHE A 1 79 ? -8.362 -6.767 44.362 1.00 80.50 79 PHE A O 1
ATOM 650 N N . SER A 1 80 ? -6.395 -6.128 43.466 1.00 82.69 80 SER A N 1
ATOM 651 C CA . SER A 1 80 ? -5.553 -6.993 44.301 1.00 82.69 80 SER A CA 1
ATOM 652 C C . SER A 1 80 ? -5.794 -6.741 45.786 1.00 82.69 80 SER A C 1
ATOM 654 O O . SER A 1 80 ? -5.955 -7.683 46.561 1.00 82.69 80 SER A O 1
ATOM 656 N N . TYR A 1 81 ? -5.925 -5.473 46.183 1.00 85.81 81 TYR A N 1
ATOM 657 C CA . TYR A 1 81 ? -6.266 -5.113 47.555 1.00 85.81 81 TYR A CA 1
ATOM 658 C C . TYR A 1 81 ? -7.636 -5.668 47.980 1.00 85.81 81 TYR A C 1
ATOM 660 O O . TYR A 1 81 ? -7.752 -6.307 49.031 1.00 85.81 81 TYR A O 1
ATOM 668 N N . ARG A 1 82 ? -8.685 -5.472 47.165 1.00 83.62 82 ARG A N 1
ATOM 669 C CA . ARG A 1 82 ? -10.035 -5.980 47.473 1.00 83.62 82 ARG A CA 1
ATOM 670 C C . ARG A 1 82 ? -10.084 -7.505 47.524 1.00 83.62 82 ARG A C 1
ATOM 672 O O . ARG A 1 82 ? -10.745 -8.043 48.410 1.00 83.62 82 ARG A O 1
ATOM 679 N N . LEU A 1 83 ? -9.395 -8.193 46.614 1.00 82.00 83 LEU A N 1
ATOM 680 C CA . LEU A 1 83 ? -9.354 -9.653 46.575 1.00 82.00 83 LEU A CA 1
ATOM 681 C C . LEU A 1 83 ? -8.656 -10.217 47.816 1.00 82.00 83 LEU A C 1
ATOM 683 O O . LEU A 1 83 ? -9.219 -11.089 48.473 1.00 82.00 83 LEU A O 1
ATOM 687 N N . SER A 1 84 ? -7.501 -9.664 48.198 1.00 80.88 84 SER A N 1
ATOM 688 C CA . SER A 1 84 ? -6.790 -10.053 49.423 1.00 80.88 84 SER A CA 1
ATOM 689 C C . SER A 1 84 ? -7.667 -9.894 50.662 1.00 80.88 84 SER A C 1
ATOM 691 O O . SER A 1 84 ? -7.752 -10.808 51.480 1.00 80.88 84 SER A O 1
ATOM 693 N N . ARG A 1 85 ? -8.409 -8.783 50.769 1.00 81.75 85 ARG A N 1
ATOM 694 C CA . ARG A 1 85 ? -9.366 -8.566 51.868 1.00 81.75 85 ARG A CA 1
ATOM 695 C C . ARG A 1 85 ? -10.512 -9.575 51.859 1.00 81.75 85 ARG A C 1
ATOM 697 O O . ARG A 1 85 ? -10.949 -10.013 52.919 1.00 81.75 85 ARG A O 1
ATOM 704 N N . LEU A 1 86 ? -11.009 -9.953 50.684 1.00 83.69 86 LEU A N 1
ATOM 705 C CA . LEU A 1 86 ? -12.091 -10.928 50.550 1.00 83.69 86 LEU A CA 1
ATOM 706 C C . LEU A 1 86 ? -11.613 -12.337 50.939 1.00 83.69 86 LEU A C 1
ATOM 708 O O . LEU A 1 86 ? -12.289 -13.020 51.710 1.00 83.69 86 LEU A O 1
ATOM 712 N N . VAL A 1 87 ? -10.420 -12.738 50.491 1.00 84.00 87 VAL A N 1
ATOM 713 C CA . VAL A 1 87 ? -9.770 -14.003 50.875 1.00 84.00 87 VAL A CA 1
ATOM 714 C C . VAL A 1 87 ? -9.496 -14.047 52.377 1.00 84.00 87 VAL A C 1
ATOM 716 O O . VAL A 1 87 ? -9.802 -15.053 53.016 1.00 84.00 87 VAL A O 1
ATOM 719 N N . GLU A 1 88 ? -8.997 -12.955 52.960 1.00 82.94 88 GLU A N 1
ATOM 720 C CA . GLU A 1 88 ? -8.770 -12.828 54.403 1.00 82.94 88 GLU A CA 1
ATOM 721 C C . GLU A 1 88 ? -10.070 -13.066 55.192 1.00 82.94 88 GLU A C 1
ATOM 723 O O . GLU A 1 88 ? -10.099 -13.870 56.125 1.00 82.94 88 GLU A O 1
ATOM 728 N N . VAL A 1 89 ? -11.182 -12.459 54.758 1.00 78.69 89 VAL A N 1
ATOM 729 C CA . VAL A 1 89 ? -12.505 -12.653 55.375 1.00 78.69 89 VAL A CA 1
ATOM 730 C C . VAL A 1 89 ? -13.017 -14.087 55.203 1.00 78.69 89 VAL A C 1
ATOM 732 O O . VAL A 1 89 ? -13.548 -14.660 56.158 1.00 78.69 89 VAL A O 1
ATOM 735 N N . ILE A 1 90 ? -12.860 -14.700 54.024 1.00 79.75 90 ILE A N 1
ATOM 736 C CA . ILE A 1 90 ? -13.249 -16.103 53.794 1.00 79.75 90 ILE A CA 1
ATOM 737 C C . ILE A 1 90 ? -12.429 -17.038 54.689 1.00 79.75 90 ILE A C 1
ATOM 739 O O . ILE A 1 90 ? -12.997 -17.933 55.318 1.00 79.75 90 ILE A O 1
ATOM 743 N N . HIS A 1 91 ? -11.114 -16.832 54.780 1.00 78.81 91 HIS A N 1
ATOM 744 C CA . HIS A 1 91 ? -10.225 -17.653 55.599 1.00 78.81 91 HIS A CA 1
ATOM 745 C C . HIS A 1 91 ? -10.567 -17.527 57.090 1.00 78.81 91 HIS A C 1
ATOM 747 O O . HIS A 1 91 ? -10.668 -18.536 57.791 1.00 78.81 91 HIS A O 1
ATOM 753 N N . GLN A 1 92 ? -10.844 -16.310 57.565 1.00 72.31 92 GLN A N 1
ATOM 754 C CA . GLN A 1 92 ? -11.300 -16.064 58.935 1.00 72.31 92 GLN A CA 1
ATOM 755 C C . GLN A 1 92 ? -12.670 -16.702 59.218 1.00 72.31 92 GLN A C 1
ATOM 757 O O . GLN A 1 92 ? -12.837 -17.333 60.262 1.00 72.31 92 GLN A O 1
ATOM 762 N N . ARG A 1 93 ? -13.637 -16.626 58.288 1.00 69.88 93 ARG A N 1
ATOM 763 C CA . ARG A 1 93 ? -14.933 -17.324 58.422 1.00 69.88 93 ARG A CA 1
ATOM 764 C C . ARG A 1 93 ? -14.764 -18.845 58.465 1.00 69.88 93 ARG A C 1
ATOM 766 O O . ARG A 1 93 ? -15.387 -19.486 59.304 1.00 69.88 93 ARG A O 1
ATOM 773 N N . ARG A 1 94 ? -13.897 -19.421 57.623 1.00 70.69 94 ARG A N 1
ATOM 774 C CA . ARG A 1 94 ? -13.601 -20.867 57.624 1.00 70.69 94 ARG A CA 1
ATOM 775 C C . ARG A 1 94 ? -12.913 -21.325 58.915 1.00 70.69 94 ARG A C 1
ATOM 777 O O . ARG A 1 94 ? -13.271 -22.378 59.431 1.00 70.69 94 ARG A O 1
ATOM 784 N N . LYS A 1 95 ? -11.988 -20.533 59.478 1.00 65.19 95 LYS A N 1
ATOM 785 C CA . LYS A 1 95 ? -11.407 -20.796 60.811 1.00 65.19 95 LYS A CA 1
ATOM 786 C C . LYS A 1 95 ? -12.472 -20.769 61.915 1.00 65.19 95 LYS A C 1
ATOM 788 O O . LYS A 1 95 ? -12.457 -21.639 62.773 1.00 65.19 95 LYS A O 1
ATOM 793 N N . LYS A 1 96 ? -13.429 -19.838 61.847 1.00 59.25 96 LYS A N 1
ATOM 794 C CA . LYS A 1 96 ? -14.518 -19.677 62.829 1.00 59.25 96 LYS A CA 1
ATOM 795 C C . LYS A 1 96 ? -15.514 -20.846 62.855 1.00 59.25 96 LYS A C 1
ATOM 797 O O . LYS A 1 96 ? -16.034 -21.163 63.914 1.00 59.25 96 LYS A O 1
ATOM 802 N N . VAL A 1 97 ? -15.752 -21.513 61.720 1.00 56.34 97 VAL A N 1
ATOM 803 C CA . VAL A 1 97 ? -16.587 -22.736 61.653 1.00 56.34 97 VAL A CA 1
ATOM 804 C C . VAL A 1 97 ? -15.899 -23.937 62.328 1.00 56.34 97 VAL A C 1
ATOM 806 O O . VAL A 1 97 ? -16.574 -24.871 62.741 1.00 56.34 97 VAL A O 1
ATOM 809 N N . ARG A 1 98 ? -14.567 -23.906 62.492 1.00 53.53 98 ARG A N 1
ATOM 810 C CA . ARG A 1 98 ? -13.784 -24.966 63.154 1.00 53.53 98 ARG A CA 1
ATOM 811 C C . ARG A 1 98 ? -13.558 -24.759 64.656 1.00 53.53 98 ARG A C 1
ATOM 813 O O . ARG A 1 98 ? -13.146 -25.706 65.313 1.00 53.53 98 ARG A O 1
ATOM 820 N N . THR A 1 99 ? -13.809 -23.573 65.209 1.00 51.00 99 THR A N 1
ATOM 821 C CA . THR A 1 99 ? -13.605 -23.288 66.639 1.00 51.00 99 THR A CA 1
ATOM 822 C C . THR A 1 99 ? -14.859 -22.689 67.274 1.00 51.00 99 THR A C 1
ATOM 824 O O . THR A 1 99 ? -15.132 -21.494 67.179 1.00 51.00 99 THR A O 1
ATOM 827 N N . THR A 1 100 ? -15.620 -23.525 67.982 1.00 50.38 100 THR A N 1
ATOM 828 C CA . THR A 1 100 ? -16.672 -23.122 68.926 1.00 50.38 100 THR A CA 1
ATOM 829 C C . THR A 1 100 ? -16.024 -22.451 70.138 1.00 50.38 100 THR A C 1
ATOM 831 O O . THR A 1 100 ? -15.728 -23.088 71.141 1.00 50.38 100 THR A O 1
ATOM 834 N N . SER A 1 101 ? -15.743 -21.150 70.060 1.00 46.78 101 SER A N 1
ATOM 835 C CA . SER A 1 101 ? -15.399 -20.373 71.254 1.00 46.78 101 SER A CA 1
ATOM 836 C C . SER A 1 101 ? -15.852 -18.924 71.126 1.00 46.78 101 SER A C 1
ATOM 838 O O . SER A 1 101 ? -15.506 -18.201 70.192 1.00 46.78 101 SER A O 1
ATOM 840 N N . SER A 1 102 ? -16.660 -18.516 72.099 1.00 47.72 102 SER A N 1
ATOM 841 C CA . SER A 1 102 ? -17.420 -17.271 72.206 1.00 47.72 102 SER A CA 1
ATOM 842 C C . SER A 1 102 ? -16.587 -16.025 72.547 1.00 47.72 102 SER A C 1
ATOM 844 O O . SER A 1 102 ? -17.161 -14.971 72.804 1.00 47.72 102 SER A O 1
ATOM 846 N N . LYS A 1 103 ? -15.247 -16.090 72.539 1.00 45.03 103 LYS A N 1
ATOM 847 C CA . LYS A 1 103 ? -14.389 -15.027 73.107 1.00 45.03 103 LYS A CA 1
ATOM 848 C C . LYS A 1 103 ? -13.641 -14.107 72.132 1.00 45.03 103 LYS A C 1
ATOM 850 O O . LYS A 1 103 ? -12.783 -13.353 72.566 1.00 45.03 103 LYS A O 1
ATOM 855 N N . LEU A 1 104 ? -14.002 -14.051 70.848 1.00 47.06 104 LEU A N 1
ATOM 856 C CA . LEU A 1 104 ? -13.469 -13.029 69.924 1.00 47.06 104 LEU A CA 1
ATOM 857 C C . LEU A 1 104 ? -14.574 -12.371 69.075 1.00 47.06 104 LEU A C 1
ATOM 859 O O . LEU A 1 104 ? -14.545 -12.355 67.846 1.00 47.06 104 LEU A O 1
ATOM 863 N N . ALA A 1 105 ? -15.577 -11.799 69.743 1.00 44.91 105 ALA A N 1
ATOM 864 C CA . ALA A 1 105 ? -16.637 -11.001 69.117 1.00 44.91 105 ALA A CA 1
ATOM 865 C C . ALA A 1 105 ? -16.181 -9.596 68.663 1.00 44.91 105 ALA A C 1
ATOM 867 O O . ALA A 1 105 ? -17.010 -8.768 68.301 1.00 44.91 105 ALA A O 1
ATOM 868 N N . GLN A 1 106 ? -14.877 -9.313 68.642 1.00 47.59 106 GLN A N 1
ATOM 869 C CA . GLN A 1 106 ? -14.333 -8.016 68.236 1.00 47.59 106 GLN A CA 1
ATOM 870 C C . GLN A 1 106 ? -13.734 -8.083 66.827 1.00 47.59 106 GLN A C 1
ATOM 872 O O . GLN A 1 106 ? -12.613 -7.662 66.564 1.00 47.59 106 GLN A O 1
ATOM 877 N N . ILE A 1 107 ? -14.498 -8.640 65.888 1.00 48.34 107 ILE A N 1
ATOM 878 C CA . ILE A 1 107 ? -14.197 -8.487 64.465 1.00 48.34 107 ILE A CA 1
ATOM 879 C C . ILE A 1 107 ? -14.775 -7.139 64.057 1.00 48.34 107 ILE A C 1
ATOM 881 O O . ILE A 1 107 ? -15.990 -6.955 64.094 1.00 48.34 107 ILE A O 1
ATOM 885 N N . ARG A 1 108 ? -13.886 -6.205 63.694 1.00 51.72 108 ARG A N 1
ATOM 886 C CA . ARG A 1 108 ? -14.187 -4.889 63.105 1.00 51.72 108 ARG A CA 1
ATOM 887 C C . ARG A 1 108 ? -15.379 -5.043 62.156 1.00 51.72 108 ARG A C 1
ATOM 889 O O . ARG A 1 108 ? -15.241 -5.662 61.098 1.00 51.72 108 ARG A O 1
ATOM 896 N N . SER A 1 109 ? -16.550 -4.559 62.572 1.00 51.06 109 SER A N 1
ATOM 897 C CA . SER A 1 109 ? -17.769 -4.682 61.782 1.00 51.06 109 SER A CA 1
ATOM 898 C C . SER A 1 109 ? -17.497 -4.048 60.422 1.00 51.06 109 SER A C 1
ATOM 900 O O . SER A 1 109 ? -17.093 -2.886 60.324 1.00 51.06 109 SER A O 1
ATOM 902 N N . GLN A 1 110 ? -17.623 -4.832 59.349 1.00 55.00 110 GLN A N 1
ATOM 903 C CA . GLN A 1 110 ? -17.650 -4.245 58.018 1.00 55.00 110 GLN A CA 1
ATOM 904 C C . GLN A 1 110 ? -18.867 -3.329 58.007 1.00 55.00 110 GLN A C 1
ATOM 906 O O . GLN A 1 110 ? -19.997 -3.811 58.083 1.00 55.00 110 GLN A O 1
ATOM 911 N N . ARG A 1 111 ? -18.634 -2.012 57.996 1.00 62.34 111 ARG A N 1
ATOM 912 C CA . ARG A 1 111 ? -19.721 -1.045 57.878 1.00 62.34 111 ARG A CA 1
ATOM 913 C C . ARG A 1 111 ? -20.472 -1.387 56.590 1.00 62.34 111 ARG A C 1
ATOM 915 O O . ARG A 1 111 ? -19.834 -1.397 55.533 1.00 62.34 111 ARG A O 1
ATOM 922 N N . PRO A 1 112 ? -21.769 -1.725 56.663 1.00 64.75 112 PRO A N 1
ATOM 923 C CA . PRO A 1 112 ? -22.537 -2.011 55.468 1.00 64.75 112 PRO A CA 1
ATOM 924 C C . PRO A 1 112 ? -22.469 -0.784 54.562 1.00 64.75 112 PRO A C 1
ATOM 926 O O . PRO A 1 112 ? -22.626 0.351 55.016 1.00 64.75 112 PRO A O 1
ATOM 929 N N . VAL A 1 113 ? -22.178 -1.012 53.283 1.00 67.69 113 VAL A N 1
ATOM 930 C CA . VAL A 1 113 ? -22.241 0.049 52.280 1.00 67.69 113 VAL A CA 1
ATOM 931 C C . VAL A 1 113 ? -23.674 0.580 52.285 1.00 67.69 113 VAL A C 1
ATOM 933 O O . VAL A 1 113 ? -24.622 -0.206 52.233 1.00 67.69 113 VAL A O 1
ATOM 936 N N . SER A 1 114 ? -23.837 1.901 52.400 1.00 79.88 114 SER A N 1
ATOM 937 C CA . SER A 1 114 ? -25.158 2.539 52.381 1.00 79.88 114 SER A CA 1
ATOM 938 C C . SER A 1 114 ? -25.949 2.066 51.159 1.00 79.88 114 SER A C 1
ATOM 940 O O . SER A 1 114 ? -25.412 2.046 50.048 1.00 79.88 114 SER A O 1
ATOM 942 N N . ARG A 1 115 ? -27.224 1.700 51.348 1.00 82.44 115 ARG A N 1
ATOM 943 C CA . ARG A 1 115 ? -28.107 1.227 50.263 1.00 82.44 115 ARG A CA 1
ATOM 944 C C . ARG A 1 115 ? -28.160 2.222 49.098 1.00 82.44 115 ARG A C 1
ATOM 946 O O . ARG A 1 115 ? -28.152 1.8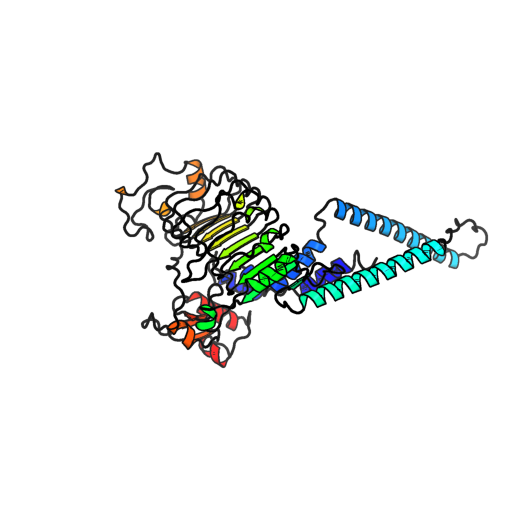02 47.948 1.00 82.44 115 ARG A O 1
ATOM 953 N N . TRP A 1 116 ? -28.104 3.520 49.399 1.00 84.25 116 TRP A N 1
ATOM 954 C CA . TRP A 1 116 ? -28.030 4.601 48.412 1.00 84.25 116 TRP A CA 1
ATOM 955 C C . TRP A 1 116 ? -26.764 4.550 47.556 1.00 84.25 116 TRP A C 1
ATOM 957 O O . TRP A 1 116 ? -26.826 4.722 46.344 1.00 84.25 116 TRP A O 1
ATOM 967 N N . MET A 1 117 ? -25.619 4.247 48.171 1.00 82.62 117 MET A N 1
ATOM 968 C CA . MET A 1 117 ? -24.356 4.092 47.451 1.00 82.62 117 MET A CA 1
ATOM 969 C C . MET A 1 117 ? -24.414 2.876 46.516 1.00 82.62 117 MET A C 1
ATOM 971 O O . MET A 1 117 ? -23.983 2.952 45.372 1.00 82.62 117 MET A O 1
ATOM 975 N N . GLY A 1 118 ? -24.999 1.765 46.980 1.00 83.19 118 GLY A N 1
ATOM 976 C CA . GLY A 1 118 ? -25.239 0.582 46.148 1.00 83.19 118 GLY A CA 1
ATOM 977 C C . GLY A 1 118 ? -26.180 0.860 44.971 1.00 83.19 118 GLY A C 1
ATOM 978 O O . GLY A 1 118 ? -25.882 0.460 43.847 1.00 83.19 118 GLY A O 1
ATOM 979 N N . ALA A 1 119 ? -27.269 1.595 45.210 1.00 88.75 119 ALA A N 1
ATOM 980 C CA . ALA A 1 119 ? -28.217 2.003 44.175 1.00 88.75 119 ALA A CA 1
ATOM 981 C C . ALA A 1 119 ? -27.566 2.904 43.112 1.00 88.75 119 ALA A C 1
ATOM 983 O O . ALA A 1 119 ? -27.789 2.691 41.923 1.00 88.75 119 ALA A O 1
ATOM 984 N N . LEU A 1 120 ? -26.699 3.840 43.515 1.00 91.38 120 LEU A N 1
ATOM 985 C CA . LEU A 1 120 ? -25.915 4.669 42.592 1.00 91.38 120 LEU A CA 1
ATOM 986 C C . LEU A 1 120 ? -25.022 3.827 41.671 1.00 91.38 120 LEU A C 1
ATOM 988 O O . LEU A 1 120 ? -25.031 4.034 40.460 1.00 91.38 120 LEU A O 1
ATOM 992 N N . PHE A 1 121 ? -24.286 2.849 42.211 1.00 86.88 121 PHE A N 1
ATOM 993 C CA . PHE A 1 121 ? -23.449 1.963 41.391 1.00 86.88 121 PHE A CA 1
ATOM 994 C C . PHE A 1 121 ? -24.271 1.095 40.431 1.00 86.88 121 PHE A C 1
ATOM 996 O O . PHE A 1 121 ? -23.861 0.896 39.285 1.00 86.88 121 PHE A O 1
ATOM 1003 N N . ALA A 1 122 ? -25.426 0.590 40.873 1.00 89.25 122 ALA A N 1
ATOM 1004 C CA . ALA A 1 122 ? -26.332 -0.170 40.016 1.00 89.25 122 ALA A CA 1
ATOM 1005 C C . ALA A 1 122 ? -26.894 0.706 38.884 1.00 89.25 122 ALA A C 1
ATOM 1007 O O . ALA A 1 122 ? -26.821 0.317 37.720 1.00 89.25 122 ALA A O 1
ATOM 1008 N N . GLY A 1 123 ? -27.360 1.915 39.209 1.00 93.81 123 GLY A N 1
ATOM 1009 C CA . GLY A 1 123 ? -27.847 2.890 38.232 1.00 93.81 123 GLY A CA 1
ATOM 1010 C C . GLY A 1 123 ? -26.776 3.287 37.216 1.00 93.81 123 GLY A C 1
ATOM 1011 O O . GLY A 1 123 ? -27.027 3.234 36.016 1.00 93.81 123 GLY A O 1
ATOM 1012 N N . ALA A 1 124 ? -25.555 3.584 37.671 1.00 92.75 124 ALA A N 1
ATOM 1013 C CA . ALA A 1 124 ? -24.427 3.878 36.788 1.00 92.75 124 ALA A CA 1
ATOM 1014 C C . ALA A 1 124 ? -24.089 2.696 35.862 1.00 92.75 124 ALA A C 1
ATOM 1016 O O . ALA A 1 124 ? -23.800 2.896 34.686 1.00 92.75 124 ALA A O 1
ATOM 1017 N N . SER A 1 125 ? -24.166 1.460 36.367 1.00 88.69 125 SER A N 1
ATOM 1018 C CA . SER A 1 125 ? -23.917 0.257 35.560 1.00 88.69 125 SER A CA 1
ATOM 1019 C C . SER A 1 125 ? -24.978 0.071 34.472 1.00 88.69 125 SER A C 1
ATOM 1021 O O . SER A 1 125 ? -24.632 -0.199 33.325 1.00 88.69 125 SER A O 1
ATOM 1023 N N . ILE A 1 126 ? -26.260 0.263 34.807 1.00 94.00 126 ILE A N 1
ATOM 1024 C CA . ILE A 1 126 ? -27.368 0.213 33.839 1.00 94.00 126 ILE A CA 1
ATOM 1025 C C . ILE A 1 126 ? -27.207 1.319 32.795 1.00 94.00 126 ILE A C 1
ATOM 1027 O O . ILE A 1 126 ? -27.307 1.047 31.602 1.00 94.00 126 ILE A O 1
ATOM 1031 N N . PHE A 1 127 ? -26.899 2.543 33.227 1.00 93.94 127 PHE A N 1
ATOM 1032 C CA . PHE A 1 127 ? -26.667 3.666 32.324 1.00 93.94 127 PHE A CA 1
ATOM 1033 C C . PHE A 1 127 ? -25.545 3.370 31.325 1.00 93.94 127 PHE A C 1
ATOM 1035 O O . PHE A 1 127 ? -25.742 3.554 30.131 1.00 93.94 127 PHE A O 1
ATOM 1042 N N . VAL A 1 128 ? -24.398 2.852 31.781 1.00 91.88 128 VAL A N 1
ATOM 1043 C CA . VAL A 1 128 ? -23.278 2.494 30.894 1.00 91.88 128 VAL A CA 1
ATOM 1044 C C . VAL A 1 128 ? -23.679 1.413 29.890 1.00 91.88 128 VAL A C 1
ATOM 1046 O O . VAL A 1 128 ? -23.299 1.509 28.724 1.00 91.88 128 VAL A O 1
ATOM 1049 N N . LEU A 1 129 ? -24.457 0.408 30.303 1.00 92.38 129 LEU A N 1
ATOM 1050 C CA . LEU A 1 129 ? -24.943 -0.638 29.396 1.00 92.38 129 LEU A CA 1
ATOM 1051 C C . LEU A 1 129 ? -25.883 -0.073 28.327 1.00 92.38 129 LEU A C 1
ATOM 1053 O O . LEU A 1 129 ? -25.690 -0.350 27.146 1.00 92.38 129 LEU A O 1
ATOM 1057 N N . VAL A 1 130 ? -26.853 0.754 28.726 1.00 94.50 130 VAL A N 1
ATOM 1058 C CA . VAL A 1 130 ? -27.793 1.405 27.801 1.00 94.50 130 VAL A CA 1
ATOM 1059 C C . VAL A 1 130 ? -27.051 2.344 26.853 1.00 94.50 130 VAL A C 1
ATOM 1061 O O . VAL A 1 130 ? -27.237 2.254 25.643 1.00 94.50 130 VAL A O 1
ATOM 1064 N N . TYR A 1 131 ? -26.163 3.185 27.386 1.00 94.25 131 TYR A N 1
ATOM 1065 C CA . TYR A 1 131 ? -25.330 4.102 26.611 1.00 94.25 131 TYR A CA 1
ATOM 1066 C C . TYR A 1 131 ? -24.502 3.343 25.569 1.00 94.25 131 TYR A C 1
ATOM 1068 O O . TYR A 1 131 ? -24.560 3.652 24.385 1.00 94.25 131 TYR A O 1
ATOM 1076 N N . THR A 1 132 ? -23.788 2.293 25.987 1.00 92.31 132 THR A N 1
ATOM 1077 C CA . THR A 1 132 ? -22.948 1.486 25.086 1.00 92.31 132 THR A CA 1
ATOM 1078 C C . THR A 1 132 ? -23.789 0.792 24.017 1.00 92.31 132 THR A C 1
ATOM 1080 O O . THR A 1 132 ? -23.437 0.833 22.842 1.00 92.31 132 THR A O 1
ATOM 1083 N N . SER A 1 133 ? -24.921 0.194 24.401 1.00 93.69 13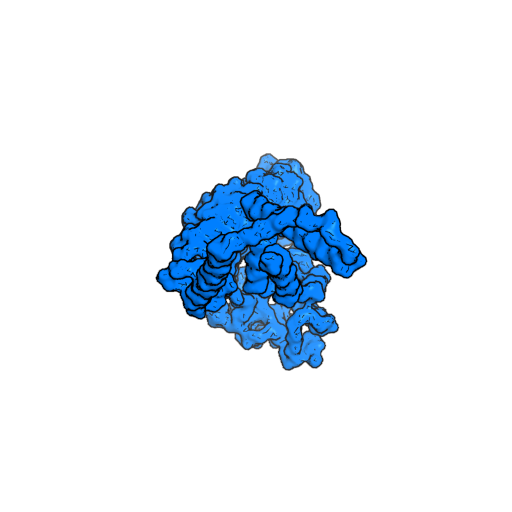3 SER A N 1
ATOM 1084 C CA . SER A 1 133 ? -25.839 -0.445 23.454 1.00 93.69 133 SER A CA 1
ATOM 1085 C C . SER A 1 133 ? -26.378 0.552 22.431 1.00 93.69 133 SER A C 1
ATOM 1087 O O . SER A 1 133 ? -26.507 0.209 21.258 1.00 93.69 133 SER A O 1
ATOM 1089 N N . LYS A 1 134 ? -26.676 1.782 22.861 1.00 94.69 134 LYS A N 1
ATOM 1090 C CA . LYS A 1 134 ? -27.183 2.832 21.983 1.00 94.69 134 LYS A CA 1
ATOM 1091 C C . LYS A 1 134 ? -26.105 3.335 21.023 1.00 94.69 134 LYS A C 1
ATOM 1093 O O . LYS A 1 134 ? -26.372 3.401 19.830 1.00 94.69 134 LYS A O 1
ATOM 1098 N N . CYS A 1 135 ? -24.879 3.561 21.503 1.00 93.50 135 CYS A N 1
ATOM 1099 C CA . CYS A 1 135 ? -23.730 3.882 20.650 1.00 93.50 135 CYS A CA 1
ATOM 1100 C C . CYS A 1 135 ? -23.478 2.808 19.582 1.00 93.50 135 CYS A C 1
ATOM 1102 O O . CYS A 1 135 ? -23.220 3.143 18.433 1.00 93.50 135 CYS A O 1
ATOM 1104 N N . ILE A 1 136 ? -23.543 1.521 19.945 1.00 93.75 136 ILE A N 1
ATOM 1105 C CA . ILE A 1 136 ? -23.334 0.421 18.989 1.00 93.75 136 ILE A CA 1
ATOM 1106 C C . ILE A 1 136 ? -24.445 0.406 17.939 1.00 93.75 136 ILE A C 1
ATOM 1108 O O . ILE A 1 136 ? -24.150 0.393 16.746 1.00 93.75 136 ILE A O 1
ATOM 1112 N N . SER A 1 137 ? -25.704 0.440 18.380 1.00 93.62 137 SER A N 1
ATOM 1113 C CA . SER A 1 137 ? -26.860 0.385 17.484 1.00 93.62 137 SER A CA 1
ATOM 1114 C C . SER A 1 137 ? -26.898 1.563 16.510 1.00 93.62 137 SER A C 1
ATOM 1116 O O . SER A 1 137 ? -27.139 1.353 15.325 1.00 93.62 137 SER A O 1
ATOM 1118 N N . ASP A 1 138 ? -26.666 2.787 16.992 1.00 93.12 138 ASP A N 1
ATOM 1119 C CA . ASP A 1 138 ? -26.746 3.994 16.163 1.00 93.12 138 ASP A CA 1
ATOM 1120 C C . ASP A 1 138 ? -25.607 4.028 15.143 1.00 93.12 138 ASP A C 1
ATOM 1122 O O . ASP A 1 138 ? -25.863 4.132 13.947 1.00 93.12 138 ASP A O 1
ATOM 1126 N N . SER A 1 139 ? -24.357 3.823 15.581 1.00 94.12 139 SER A N 1
ATOM 1127 C CA . SER A 1 139 ? -23.204 3.791 14.673 1.00 94.12 139 SER A CA 1
ATOM 1128 C C . SER A 1 139 ? -23.325 2.703 13.598 1.00 94.12 139 SER A C 1
ATOM 1130 O O . SER A 1 139 ? -22.968 2.950 12.449 1.00 94.12 139 SER A O 1
ATOM 1132 N N . GLN A 1 140 ? -23.833 1.511 13.936 1.00 93.06 140 GLN A N 1
ATOM 1133 C CA . GLN A 1 140 ? -24.041 0.441 12.952 1.00 93.06 140 GLN A CA 1
ATOM 1134 C C . GLN A 1 140 ? -25.159 0.777 11.965 1.00 93.06 140 GLN A C 1
ATOM 1136 O O . GLN A 1 140 ? -25.001 0.544 10.769 1.00 93.06 140 GLN A O 1
ATOM 1141 N N . SER A 1 141 ? -26.264 1.348 12.451 1.00 93.75 141 SER A N 1
ATOM 1142 C CA . SER A 1 141 ? -27.375 1.780 11.602 1.00 93.75 141 SER A CA 1
ATOM 1143 C C . SER A 1 141 ? -26.937 2.864 10.616 1.00 93.75 141 SER A C 1
ATOM 1145 O O . SER A 1 141 ? -27.211 2.752 9.423 1.00 93.75 141 SER A O 1
ATOM 1147 N N . ASP A 1 142 ? -26.210 3.879 11.089 1.00 94.19 142 ASP A N 1
ATOM 1148 C CA . ASP A 1 142 ? -25.731 4.990 10.256 1.00 94.19 142 ASP A CA 1
ATOM 1149 C C . ASP A 1 142 ? -24.730 4.527 9.181 1.00 94.19 142 ASP A C 1
ATOM 1151 O O . ASP A 1 142 ? -24.640 5.122 8.106 1.00 94.19 142 ASP A O 1
ATOM 1155 N N . CYS A 1 143 ? -23.980 3.453 9.449 1.00 95.19 143 CYS A N 1
ATOM 1156 C CA . CYS A 1 143 ? -22.993 2.890 8.526 1.00 95.19 143 CYS A CA 1
ATOM 1157 C C . CYS A 1 143 ? -23.502 1.718 7.676 1.00 95.19 143 CYS A C 1
ATOM 1159 O O . CYS A 1 143 ? -22.764 1.253 6.809 1.00 95.19 143 CYS A O 1
ATOM 1161 N N . ALA A 1 144 ? -24.738 1.244 7.867 1.00 94.44 144 ALA A N 1
ATOM 1162 C CA . ALA A 1 144 ? -25.251 0.039 7.206 1.00 94.44 144 ALA A CA 1
ATOM 1163 C C . ALA A 1 144 ? -25.237 0.123 5.667 1.00 94.44 144 ALA A C 1
ATOM 1165 O O . ALA A 1 144 ? -25.093 -0.893 4.990 1.00 94.44 144 ALA A O 1
ATOM 1166 N N . ALA A 1 145 ? -25.340 1.334 5.109 1.00 95.06 145 ALA A N 1
ATOM 1167 C CA . ALA A 1 145 ? -25.268 1.578 3.668 1.00 95.06 145 ALA A CA 1
ATOM 1168 C C . ALA A 1 145 ? -23.849 1.432 3.078 1.00 95.06 145 ALA A C 1
ATOM 1170 O O . ALA A 1 145 ? -23.695 1.402 1.858 1.00 95.06 145 ALA A O 1
ATOM 1171 N N . TYR A 1 146 ? -22.813 1.348 3.919 1.00 95.88 146 TYR A N 1
ATOM 1172 C CA . TYR A 1 146 ? -21.410 1.390 3.512 1.00 95.88 146 TYR A CA 1
ATOM 1173 C C . TYR A 1 146 ? -20.658 0.131 3.967 1.00 95.88 146 TYR A C 1
ATOM 1175 O O . TYR A 1 146 ? -19.941 0.174 4.968 1.00 95.88 146 TYR A O 1
ATOM 1183 N N . PRO A 1 147 ? -20.741 -0.986 3.222 1.00 95.00 147 PRO A N 1
ATOM 1184 C CA . PRO A 1 147 ? -20.056 -2.230 3.591 1.00 95.00 147 PRO A CA 1
ATOM 1185 C C . PRO A 1 147 ? -18.525 -2.100 3.608 1.00 95.00 147 PRO A C 1
ATOM 1187 O O . PRO A 1 147 ? -17.853 -2.845 4.312 1.00 95.00 147 PRO A O 1
ATOM 1190 N N . ALA A 1 148 ? -17.969 -1.129 2.875 1.00 96.00 148 ALA A N 1
ATOM 1191 C CA . ALA A 1 148 ? -16.543 -0.808 2.905 1.00 96.00 148 ALA A CA 1
ATOM 1192 C C . ALA A 1 148 ? -16.087 -0.192 4.243 1.00 96.00 148 ALA A C 1
ATOM 1194 O O . ALA A 1 148 ? -14.889 -0.143 4.518 1.00 96.00 148 ALA A O 1
ATOM 1195 N N . CYS A 1 149 ? -17.012 0.297 5.078 1.00 97.00 149 CYS A N 1
ATOM 1196 C CA . CYS A 1 149 ? -16.685 0.750 6.421 1.00 97.00 149 CYS A CA 1
ATOM 1197 C C . CYS A 1 149 ? -16.645 -0.443 7.382 1.00 97.00 149 CYS A C 1
ATOM 1199 O O . CYS A 1 149 ? -17.678 -0.931 7.836 1.00 97.00 149 CYS A O 1
ATOM 1201 N N . VAL A 1 150 ? -15.440 -0.910 7.703 1.00 95.56 150 VAL A N 1
ATOM 1202 C CA . VAL A 1 150 ? -15.241 -2.158 8.459 1.00 95.56 150 VAL A CA 1
ATOM 1203 C C . VAL A 1 150 ? -15.047 -1.945 9.960 1.00 95.56 150 VAL A C 1
ATOM 1205 O O . VAL A 1 150 ? -15.121 -2.897 10.732 1.00 95.56 150 VAL A O 1
ATOM 1208 N N . ALA A 1 151 ? -14.799 -0.707 10.395 1.00 94.25 151 ALA A N 1
ATOM 1209 C CA . ALA A 1 151 ? -14.679 -0.348 11.806 1.00 94.25 151 ALA A CA 1
ATOM 1210 C C . ALA A 1 151 ? -15.330 1.010 12.086 1.00 94.25 151 ALA A C 1
ATOM 1212 O O . ALA A 1 151 ? -15.263 1.918 11.255 1.00 94.25 151 ALA A O 1
ATOM 1213 N N . PHE A 1 152 ? -15.901 1.167 13.283 1.00 93.69 152 PHE A N 1
ATOM 1214 C CA . PHE A 1 152 ? -16.744 2.310 13.647 1.00 93.69 152 PHE A CA 1
ATOM 1215 C C . PHE A 1 152 ? -16.266 2.992 14.928 1.00 93.69 152 PHE A C 1
ATOM 1217 O O . PHE A 1 152 ? -15.878 2.328 15.892 1.00 93.69 152 PHE A O 1
ATOM 1224 N N . ALA A 1 153 ? -16.368 4.318 14.972 1.00 92.81 153 ALA A N 1
ATOM 1225 C CA . ALA A 1 153 ? -16.262 5.081 16.202 1.00 92.81 153 ALA A CA 1
ATOM 1226 C C . ALA A 1 153 ? -17.635 5.047 16.879 1.00 92.81 153 ALA A C 1
ATOM 1228 O O . ALA A 1 153 ? -18.579 5.711 16.453 1.00 92.81 153 ALA A O 1
ATOM 1229 N N . TYR A 1 154 ? -17.757 4.224 17.919 1.00 91.56 154 TYR A N 1
ATOM 1230 C CA . TYR A 1 154 ? -19.005 4.068 18.659 1.00 91.56 154 TYR A CA 1
ATOM 1231 C C . TYR A 1 154 ? -19.324 5.338 19.453 1.00 91.56 154 TYR A C 1
ATOM 1233 O O . TYR A 1 154 ? -18.680 5.626 20.464 1.00 91.56 154 TYR A O 1
ATOM 1241 N N . ARG A 1 155 ? -20.337 6.081 19.006 1.00 89.75 155 ARG A N 1
ATOM 1242 C CA . ARG A 1 155 ? -20.853 7.282 19.674 1.00 89.75 155 ARG A CA 1
ATOM 1243 C C . ARG A 1 155 ? -22.370 7.364 19.520 1.00 89.75 155 ARG A C 1
ATOM 1245 O O . ARG A 1 155 ? -22.940 6.846 18.566 1.00 89.75 155 ARG A O 1
ATOM 1252 N N . TRP A 1 156 ? -23.016 7.981 20.504 1.00 87.44 156 TRP A N 1
ATOM 1253 C CA . TRP A 1 156 ? -24.460 8.202 20.501 1.00 87.44 156 TRP A CA 1
ATOM 1254 C C . TRP A 1 156 ? -24.770 9.472 19.699 1.00 87.44 156 TRP A C 1
ATOM 1256 O O . TRP A 1 156 ? -24.133 10.497 19.929 1.00 87.44 156 TRP A O 1
ATOM 1266 N N . ASP A 1 157 ? -25.760 9.385 18.805 1.00 81.38 157 ASP A N 1
ATOM 1267 C CA . ASP A 1 157 ? -26.314 10.475 17.992 1.00 81.38 157 ASP A CA 1
ATOM 1268 C C . ASP A 1 157 ? -25.301 11.084 17.012 1.00 81.38 157 ASP A C 1
ATOM 1270 O O . ASP A 1 157 ? -24.765 12.178 17.197 1.00 81.38 157 ASP A O 1
ATOM 1274 N N . ASN A 1 158 ? -25.060 10.361 15.915 1.00 80.50 158 ASN A N 1
ATOM 1275 C CA . ASN A 1 158 ? -24.176 10.822 14.845 1.00 80.50 158 ASN A CA 1
ATOM 1276 C C . ASN A 1 158 ? -24.859 11.769 13.855 1.00 80.50 158 ASN A C 1
ATOM 1278 O O . ASN A 1 158 ? -24.259 12.102 12.832 1.00 80.50 158 ASN A O 1
ATOM 1282 N N . LYS A 1 159 ? -26.113 12.173 14.108 1.00 87.31 159 LYS A N 1
ATOM 1283 C CA . LYS A 1 159 ? -26.912 12.993 13.185 1.00 87.31 159 LYS A CA 1
ATOM 1284 C C . LYS A 1 159 ? -26.993 12.398 11.768 1.00 87.31 159 LYS A C 1
ATOM 1286 O O . LYS A 1 159 ? -26.971 13.134 10.785 1.00 87.31 159 LYS A O 1
ATOM 1291 N N . GLY A 1 160 ? -27.035 11.067 11.666 1.00 84.38 160 GLY A N 1
ATOM 1292 C CA . GLY A 1 160 ? -27.086 10.336 10.394 1.00 84.38 160 GLY A CA 1
ATOM 1293 C C . GLY A 1 160 ? -25.762 10.267 9.622 1.00 84.38 160 GLY A C 1
ATOM 1294 O O . GLY A 1 160 ? -25.757 9.852 8.466 1.00 84.38 160 GLY A O 1
ATOM 1295 N N . VAL A 1 161 ? -24.634 10.679 10.216 1.00 93.31 161 VAL A N 1
ATOM 1296 C CA . VAL A 1 161 ? -23.303 10.569 9.597 1.00 93.31 161 VAL A CA 1
ATOM 1297 C C . VAL A 1 161 ? -22.617 9.294 10.074 1.00 93.31 161 VAL A C 1
ATOM 1299 O O . VAL A 1 161 ? -22.360 9.148 11.264 1.00 93.31 161 VAL A O 1
ATOM 1302 N N . CYS A 1 162 ? -22.233 8.404 9.157 1.00 95.12 162 CYS A N 1
ATOM 1303 C CA . CYS A 1 162 ? -21.488 7.192 9.506 1.00 95.12 162 CYS A CA 1
ATOM 1304 C C . CYS A 1 162 ? -20.127 7.534 10.162 1.00 95.12 162 CYS A C 1
ATOM 1306 O O . CYS A 1 162 ? -19.266 8.130 9.506 1.00 95.12 162 CYS A O 1
ATOM 1308 N N . PRO A 1 163 ? -19.893 7.160 11.438 1.00 95.56 163 PRO A N 1
ATOM 1309 C CA . PRO A 1 163 ? -18.642 7.431 12.146 1.00 95.56 163 PRO A CA 1
ATOM 1310 C C . PRO A 1 163 ? -17.557 6.406 11.780 1.00 95.56 163 PRO A C 1
ATOM 1312 O O . PRO A 1 163 ? -17.150 5.583 12.603 1.00 95.56 163 PRO A O 1
ATOM 1315 N N . CYS A 1 164 ? -17.121 6.396 10.523 1.00 97.19 164 CYS A N 1
ATOM 1316 C CA . CYS A 1 164 ? -16.210 5.370 10.028 1.00 97.19 164 CYS A CA 1
ATOM 1317 C C . CYS A 1 164 ? -14.771 5.559 10.528 1.00 97.19 164 CYS A C 1
ATOM 1319 O O . CYS A 1 164 ? -14.161 6.599 10.297 1.00 97.19 164 CYS A O 1
ATOM 1321 N N . LEU A 1 165 ? -14.198 4.526 11.155 1.00 96.94 165 LEU A N 1
ATOM 1322 C CA . LEU A 1 165 ? -12.781 4.487 11.543 1.00 96.94 165 LEU A CA 1
ATOM 1323 C C . LEU A 1 165 ? -11.894 3.879 10.458 1.00 96.94 165 LEU A C 1
ATOM 1325 O O . LEU A 1 165 ? -10.736 4.277 10.324 1.00 96.94 165 LEU A O 1
ATOM 1329 N N . ALA A 1 166 ? -12.405 2.903 9.707 1.00 97.88 166 ALA A N 1
ATOM 1330 C CA . ALA A 1 166 ? -11.651 2.259 8.643 1.00 97.88 166 ALA A CA 1
ATOM 1331 C C . ALA A 1 166 ? -12.499 1.987 7.414 1.00 97.88 166 ALA A C 1
ATOM 1333 O O . ALA A 1 166 ? -13.458 1.218 7.472 1.00 97.88 166 ALA A O 1
ATOM 1334 N N . LEU A 1 167 ? -12.073 2.582 6.305 1.00 97.94 167 LEU A N 1
ATOM 1335 C CA . LEU A 1 167 ? -12.598 2.330 4.975 1.00 97.94 167 LEU A CA 1
ATOM 1336 C C . LEU A 1 167 ? -11.638 1.375 4.263 1.00 97.94 167 LEU A C 1
ATOM 1338 O O . LEU A 1 167 ? -10.486 1.731 4.008 1.00 97.94 167 LEU A O 1
ATOM 1342 N N . VAL A 1 168 ? -12.111 0.166 3.965 1.00 97.56 168 VAL A N 1
ATOM 1343 C CA . VAL A 1 168 ? -11.372 -0.870 3.239 1.00 97.56 168 VAL A CA 1
ATOM 1344 C C . VAL A 1 168 ? -12.227 -1.330 2.056 1.00 97.56 168 VAL A C 1
ATOM 1346 O O . VAL A 1 168 ? -13.158 -2.110 2.227 1.00 97.56 168 VAL A O 1
ATOM 1349 N N . ASP A 1 169 ? -11.909 -0.839 0.857 1.00 96.88 169 ASP A N 1
ATOM 1350 C CA . ASP A 1 169 ? -12.518 -1.271 -0.409 1.00 96.88 169 ASP A CA 1
ATOM 1351 C C . ASP A 1 169 ? -11.420 -1.791 -1.342 1.00 96.88 169 ASP A C 1
ATOM 1353 O O . ASP A 1 169 ? -10.768 -1.043 -2.076 1.00 96.88 169 ASP A O 1
ATOM 1357 N N . VAL A 1 170 ? -11.152 -3.091 -1.229 1.00 94.50 170 VAL A N 1
ATOM 1358 C CA . VAL A 1 170 ? -10.020 -3.753 -1.875 1.00 94.50 170 VAL A CA 1
ATOM 1359 C C . VAL A 1 170 ? -10.538 -4.846 -2.795 1.00 94.50 170 VAL A C 1
ATOM 1361 O O . VAL A 1 170 ? -10.985 -5.896 -2.337 1.00 94.50 170 VAL A O 1
ATOM 1364 N N . ASP A 1 171 ? -10.412 -4.633 -4.099 1.00 94.31 171 ASP A N 1
ATOM 1365 C CA . ASP A 1 171 ? -10.547 -5.693 -5.092 1.00 94.31 171 ASP A CA 1
ATOM 1366 C C . ASP A 1 171 ? -9.159 -6.134 -5.550 1.00 94.31 171 ASP A C 1
ATOM 1368 O O . ASP A 1 171 ? -8.412 -5.358 -6.135 1.00 94.31 171 ASP A O 1
ATOM 1372 N N . ARG A 1 172 ? -8.778 -7.373 -5.235 1.00 90.75 172 ARG A N 1
ATOM 1373 C CA . ARG A 1 172 ? -7.433 -7.902 -5.518 1.00 90.75 172 ARG A CA 1
ATOM 1374 C C . ARG A 1 172 ? -7.300 -8.532 -6.898 1.00 90.75 172 ARG A C 1
ATOM 1376 O O . ARG A 1 172 ? -6.178 -8.838 -7.297 1.00 90.75 172 ARG A O 1
ATOM 1383 N N . ALA A 1 173 ? -8.408 -8.820 -7.572 1.00 92.81 173 ALA A N 1
ATOM 1384 C CA . ALA A 1 173 ? -8.396 -9.593 -8.806 1.00 92.81 173 ALA A CA 1
ATOM 1385 C C . ALA A 1 173 ? -9.585 -9.209 -9.700 1.00 92.81 173 ALA A C 1
ATOM 1387 O O . ALA A 1 173 ? -10.514 -10.013 -9.849 1.00 92.81 173 ALA A O 1
ATOM 1388 N N . PRO A 1 174 ? -9.549 -8.012 -10.319 1.00 95.44 174 PRO A N 1
ATOM 1389 C CA . PRO A 1 174 ? -10.504 -7.655 -11.359 1.00 95.44 174 PRO A CA 1
ATOM 1390 C C . PRO A 1 174 ? -10.542 -8.754 -12.422 1.00 95.44 174 PRO A C 1
ATOM 1392 O O . PRO A 1 174 ? -9.500 -9.298 -12.805 1.00 95.44 174 PRO A O 1
ATOM 1395 N N . LYS A 1 175 ? -11.735 -9.118 -12.887 1.00 95.19 175 LYS A N 1
ATOM 1396 C CA . LYS A 1 175 ? -11.923 -10.320 -13.710 1.00 95.19 175 LYS A CA 1
ATOM 1397 C C . LYS A 1 175 ? -11.945 -10.013 -15.194 1.00 95.19 175 LYS A C 1
ATOM 1399 O O . LYS A 1 175 ? -11.553 -10.857 -15.995 1.00 95.19 175 LYS A O 1
ATOM 1404 N N . THR A 1 176 ? -12.434 -8.832 -15.559 1.00 95.69 176 THR A N 1
ATOM 1405 C CA . THR A 1 176 ? -12.656 -8.459 -16.958 1.00 95.69 176 THR A CA 1
ATOM 1406 C C . THR A 1 176 ? -11.869 -7.216 -17.355 1.00 95.69 176 THR A C 1
ATOM 1408 O O . THR A 1 176 ? -11.536 -6.364 -16.530 1.00 95.69 176 THR A O 1
ATOM 1411 N N . TYR A 1 177 ? -11.610 -7.071 -18.658 1.00 94.44 177 TYR A N 1
ATOM 1412 C CA . TYR A 1 177 ? -10.965 -5.873 -19.199 1.00 94.44 177 TYR A CA 1
ATOM 1413 C C . TYR A 1 177 ? -11.783 -4.603 -18.926 1.00 94.44 177 TYR A C 1
ATOM 1415 O O . TYR A 1 177 ? -11.212 -3.540 -18.685 1.00 94.44 177 TYR A O 1
ATOM 1423 N N . ALA A 1 178 ? -13.116 -4.711 -18.934 1.00 94.62 178 ALA A N 1
ATOM 1424 C CA . ALA A 1 178 ? -14.011 -3.596 -18.643 1.00 94.62 178 ALA A CA 1
ATOM 1425 C C . ALA A 1 178 ? -13.902 -3.153 -17.176 1.00 94.62 178 ALA A C 1
ATOM 1427 O O . ALA A 1 178 ? -13.696 -1.968 -16.935 1.00 94.62 178 ALA A O 1
ATOM 1428 N N . GLU A 1 179 ? -13.952 -4.092 -16.223 1.00 94.06 179 GLU A N 1
ATOM 1429 C CA . GLU A 1 179 ? -13.757 -3.811 -14.789 1.00 94.06 179 GLU A CA 1
ATOM 1430 C C . GLU A 1 179 ? -12.388 -3.185 -14.512 1.00 94.06 179 GLU A C 1
ATOM 1432 O O . GLU A 1 179 ? -12.286 -2.221 -13.757 1.00 94.06 179 GLU A O 1
ATOM 1437 N N . TRP A 1 180 ? -11.333 -3.697 -15.154 1.00 93.31 180 TRP A N 1
ATOM 1438 C CA . TRP A 1 180 ? -9.994 -3.129 -15.026 1.00 93.31 180 TRP A CA 1
ATOM 1439 C C . TRP A 1 180 ? -9.925 -1.715 -15.572 1.00 93.31 180 TRP A C 1
ATOM 1441 O O . TRP A 1 180 ? -9.386 -0.836 -14.911 1.00 93.31 180 TRP A O 1
ATOM 1451 N N . THR A 1 181 ? -10.443 -1.482 -16.779 1.00 92.44 181 THR A N 1
ATOM 1452 C CA . THR A 1 181 ? -10.309 -0.202 -17.485 1.00 92.44 181 THR A CA 1
ATOM 1453 C C . THR A 1 181 ? -11.176 0.874 -16.838 1.00 92.44 181 THR A C 1
ATOM 1455 O O . THR A 1 181 ? -10.683 1.980 -16.603 1.00 92.44 181 THR A O 1
ATOM 1458 N N . TYR A 1 182 ? -12.405 0.515 -16.464 1.00 93.19 182 TYR A N 1
ATOM 1459 C CA . TYR A 1 182 ? -13.431 1.379 -15.884 1.00 93.19 182 TYR A CA 1
ATOM 1460 C C . TYR A 1 182 ? -13.861 0.852 -14.502 1.00 93.19 182 TYR A C 1
ATOM 1462 O O . TYR A 1 182 ? -14.983 0.362 -14.350 1.00 93.19 182 TYR A O 1
ATOM 1470 N N . PRO A 1 183 ? -12.979 0.918 -13.487 1.00 94.69 183 PRO A N 1
ATOM 1471 C CA . PRO A 1 183 ? -13.312 0.436 -12.156 1.00 94.69 183 PRO A CA 1
ATOM 1472 C C . PRO A 1 183 ? -14.368 1.335 -11.506 1.00 94.69 183 PRO A C 1
ATOM 1474 O O . PRO A 1 183 ? -14.511 2.509 -11.854 1.00 94.69 183 PRO A O 1
ATOM 1477 N N . LEU A 1 184 ? -15.084 0.785 -10.524 1.00 95.75 184 LEU A N 1
ATOM 1478 C CA . LEU A 1 184 ? -16.104 1.507 -9.763 1.00 95.75 184 LEU A CA 1
ATOM 1479 C C . LEU A 1 184 ? -15.528 2.796 -9.155 1.00 95.75 184 LEU A C 1
ATOM 1481 O O . LEU A 1 184 ? -14.500 2.754 -8.478 1.00 95.75 184 LEU A O 1
ATOM 1485 N N . ASP A 1 185 ? -16.202 3.925 -9.379 1.00 96.50 185 ASP A N 1
ATOM 1486 C CA . ASP A 1 185 ? -15.840 5.206 -8.771 1.00 96.50 185 ASP A CA 1
ATOM 1487 C C . ASP A 1 185 ? -16.363 5.286 -7.336 1.00 96.50 185 ASP A C 1
ATOM 1489 O O . ASP A 1 185 ? -17.563 5.168 -7.083 1.00 96.50 185 ASP A O 1
ATOM 1493 N N . VAL A 1 186 ? -15.441 5.472 -6.394 1.00 97.44 186 VAL A N 1
ATOM 1494 C CA . VAL A 1 186 ? -15.726 5.496 -4.956 1.00 97.44 186 VAL A CA 1
ATOM 1495 C C . VAL A 1 186 ? -15.531 6.880 -4.345 1.00 97.44 186 VAL A C 1
ATOM 1497 O O . VAL A 1 186 ? -15.653 7.022 -3.130 1.00 97.44 186 VAL A O 1
ATOM 1500 N N . THR A 1 187 ? -15.285 7.925 -5.145 1.00 97.06 187 THR A N 1
ATOM 1501 C CA . THR A 1 187 ? -15.065 9.292 -4.642 1.00 97.06 187 THR A CA 1
ATOM 1502 C C . THR A 1 187 ? -16.229 9.769 -3.767 1.00 97.06 187 THR A C 1
ATOM 1504 O O . THR A 1 187 ? -15.997 10.333 -2.697 1.00 97.06 187 THR A O 1
ATOM 1507 N N . ALA A 1 188 ? -17.480 9.499 -4.159 1.00 96.94 188 ALA A N 1
ATOM 1508 C CA . ALA A 1 188 ? -18.665 9.849 -3.368 1.00 96.94 188 ALA A CA 1
ATOM 1509 C C . ALA A 1 188 ? -18.752 9.073 -2.040 1.00 96.94 188 ALA A C 1
ATOM 1511 O O . ALA A 1 188 ? -19.097 9.652 -1.010 1.00 96.94 188 ALA A O 1
ATOM 1512 N N . THR A 1 189 ? -18.396 7.788 -2.044 1.00 97.06 189 THR A N 1
ATOM 1513 C CA . THR A 1 189 ? -18.364 6.952 -0.836 1.00 97.06 189 THR A CA 1
ATOM 1514 C C . THR A 1 189 ? -17.293 7.434 0.138 1.00 97.06 189 THR A C 1
ATOM 1516 O O . THR A 1 189 ? -17.573 7.637 1.318 1.00 97.06 189 THR A O 1
ATOM 1519 N N . VAL A 1 190 ? -16.076 7.687 -0.358 1.00 98.00 190 VAL A N 1
ATOM 1520 C CA . VAL A 1 190 ? -14.968 8.221 0.448 1.00 98.00 190 VAL A CA 1
ATOM 1521 C C . VAL A 1 190 ? -15.347 9.576 1.031 1.00 98.00 190 VAL A C 1
ATOM 1523 O O . VAL A 1 190 ? -15.170 9.793 2.227 1.00 98.00 190 VAL A O 1
ATOM 1526 N N . LYS A 1 191 ? -15.939 10.458 0.215 1.00 97.31 191 LYS A N 1
ATOM 1527 C CA . LYS A 1 191 ? -16.479 11.743 0.661 1.00 97.31 191 LYS A CA 1
ATOM 1528 C C . LYS A 1 191 ? -17.448 11.562 1.828 1.00 97.31 191 LYS A C 1
ATOM 1530 O O . LYS A 1 191 ? -17.235 12.154 2.881 1.00 97.31 191 LYS A O 1
ATOM 1535 N N . ALA A 1 192 ? -18.475 10.727 1.665 1.00 96.62 192 ALA A N 1
ATOM 1536 C CA . ALA A 1 192 ? -19.507 10.517 2.677 1.00 96.62 192 ALA A CA 1
ATOM 1537 C C . ALA A 1 192 ? -18.938 9.991 4.007 1.00 96.62 192 ALA A C 1
ATOM 1539 O O . ALA A 1 192 ? -19.301 10.486 5.073 1.00 96.62 192 ALA A O 1
ATOM 1540 N N . LEU A 1 193 ? -18.008 9.034 3.948 1.00 96.81 193 LEU A N 1
ATOM 1541 C CA . LEU A 1 193 ? -17.385 8.443 5.136 1.00 96.81 193 LEU A CA 1
ATOM 1542 C C . LEU A 1 193 ? -16.378 9.389 5.815 1.00 96.81 193 LEU A C 1
ATOM 1544 O O . LEU A 1 193 ? -16.239 9.368 7.041 1.00 96.81 193 LEU A O 1
ATOM 1548 N N . ALA A 1 194 ? -15.726 10.265 5.046 1.00 97.44 194 ALA A N 1
ATOM 1549 C CA . ALA A 1 194 ? -14.771 11.250 5.550 1.00 97.44 194 ALA A CA 1
ATOM 1550 C C . ALA A 1 194 ? -15.424 12.450 6.260 1.00 97.44 194 ALA A C 1
ATOM 1552 O O . ALA A 1 194 ? -14.761 13.100 7.069 1.00 97.44 194 ALA A O 1
ATOM 1553 N N . ILE A 1 195 ? -16.716 12.734 6.021 1.00 96.25 195 ILE A N 1
ATOM 1554 C CA . ILE A 1 195 ? -17.448 13.852 6.662 1.00 96.25 195 ILE A CA 1
ATOM 1555 C C . ILE A 1 195 ? -17.321 13.812 8.189 1.00 96.25 195 ILE A C 1
ATOM 1557 O O . ILE A 1 195 ? -17.216 14.866 8.825 1.00 96.25 195 ILE A O 1
ATOM 1561 N N . SER A 1 196 ? -17.316 12.600 8.749 1.00 94.50 196 SER A N 1
ATOM 1562 C CA . SER A 1 196 ? -17.207 12.324 10.180 1.00 94.50 196 SER A CA 1
ATOM 1563 C C . SER A 1 196 ? -15.881 12.791 10.799 1.00 94.50 196 SER A C 1
ATOM 1565 O O . SER A 1 196 ? -15.844 13.134 11.979 1.00 94.50 196 SER A O 1
ATOM 1567 N N . GLY A 1 197 ? -14.800 12.838 10.009 1.00 96.06 197 GLY A N 1
ATOM 1568 C CA . GLY A 1 197 ? -13.444 13.145 10.472 1.00 96.06 197 GLY A CA 1
ATOM 1569 C C . GLY A 1 197 ? -12.778 12.026 11.285 1.00 96.06 197 GLY A C 1
ATOM 1570 O O . GLY A 1 197 ? -11.680 12.228 11.807 1.00 96.06 197 GLY A O 1
ATOM 1571 N N . ASP A 1 198 ? -13.416 10.858 11.396 1.00 95.94 198 ASP A N 1
ATOM 1572 C CA . ASP A 1 198 ? -12.971 9.774 12.279 1.00 95.94 198 ASP A CA 1
ATOM 1573 C C . ASP A 1 198 ? -11.982 8.800 11.619 1.00 95.94 198 ASP A C 1
ATOM 1575 O O . ASP A 1 198 ? -11.342 8.023 12.331 1.00 95.94 198 ASP A O 1
ATOM 1579 N N . LEU A 1 199 ? -11.817 8.843 10.290 1.00 98.00 199 LEU A N 1
ATOM 1580 C CA . LEU A 1 199 ? -11.004 7.866 9.559 1.00 98.00 199 LEU A CA 1
ATOM 1581 C C . LEU A 1 199 ? -9.564 7.799 10.092 1.00 98.00 199 LEU A C 1
ATOM 1583 O O . LEU A 1 199 ? -8.838 8.794 10.149 1.00 98.00 199 LEU A O 1
ATOM 1587 N N . GLN A 1 200 ? -9.153 6.579 10.432 1.00 97.88 200 GLN A N 1
ATOM 1588 C CA . GLN A 1 200 ? -7.794 6.203 10.825 1.00 97.88 200 GLN A CA 1
ATOM 1589 C C . GLN A 1 200 ? -7.121 5.316 9.772 1.00 97.88 200 GLN A C 1
ATOM 1591 O O . GLN A 1 200 ? -5.896 5.334 9.645 1.00 97.88 200 GLN A O 1
ATOM 1596 N N . VAL A 1 201 ? -7.911 4.565 9.000 1.00 98.38 201 VAL A N 1
ATOM 1597 C CA . VAL A 1 201 ? -7.435 3.679 7.933 1.00 98.38 201 VAL A CA 1
ATOM 1598 C C . VAL A 1 201 ? -8.215 3.954 6.649 1.00 98.38 201 VAL A C 1
ATOM 1600 O O . VAL A 1 201 ? -9.445 3.926 6.652 1.00 98.38 201 VAL A O 1
ATOM 1603 N N . LEU A 1 202 ? -7.493 4.188 5.554 1.00 98.31 202 LEU A N 1
ATOM 1604 C CA . LEU A 1 202 ? -8.041 4.289 4.204 1.00 98.31 202 LEU A CA 1
ATOM 1605 C C . LEU A 1 202 ? -7.274 3.335 3.286 1.00 98.31 202 LEU A C 1
ATOM 1607 O O . LEU A 1 202 ? -6.091 3.546 3.017 1.00 98.31 202 LEU A O 1
ATOM 1611 N N . GLN A 1 203 ? -7.943 2.277 2.833 1.00 97.62 203 GLN A N 1
ATOM 1612 C CA . GLN A 1 203 ? -7.400 1.299 1.895 1.00 97.62 203 GLN A CA 1
ATOM 1613 C C . GLN A 1 203 ? -8.326 1.172 0.695 1.00 97.62 203 GLN A C 1
ATOM 1615 O O . GLN A 1 203 ? -9.479 0.766 0.839 1.00 97.62 203 GLN A O 1
ATOM 1620 N N . ILE A 1 204 ? -7.814 1.517 -0.482 1.00 97.44 204 ILE A N 1
ATOM 1621 C CA . ILE A 1 204 ? -8.548 1.417 -1.739 1.00 97.44 204 ILE A CA 1
ATOM 1622 C C . ILE A 1 204 ? -7.673 0.688 -2.754 1.00 97.44 204 ILE A C 1
ATOM 1624 O O . ILE A 1 204 ? -6.525 1.071 -2.976 1.00 97.44 204 ILE A O 1
ATOM 1628 N N . THR A 1 205 ? -8.203 -0.357 -3.383 1.00 96.00 205 THR A N 1
ATOM 1629 C CA . THR A 1 205 ? -7.511 -1.103 -4.444 1.00 96.00 205 THR A CA 1
ATOM 1630 C C . THR A 1 205 ? -8.478 -1.394 -5.578 1.00 96.00 205 THR A C 1
ATOM 1632 O O . THR A 1 205 ? -9.564 -1.913 -5.329 1.00 96.00 205 THR A O 1
ATOM 1635 N N . ASN A 1 206 ? -8.083 -1.082 -6.817 1.00 95.62 206 ASN A N 1
ATOM 1636 C CA . ASN A 1 206 ? -8.908 -1.296 -8.016 1.00 95.62 206 ASN A CA 1
ATOM 1637 C C . ASN A 1 206 ? -10.287 -0.616 -7.952 1.00 95.62 206 ASN A C 1
ATOM 1639 O O . ASN A 1 206 ? -11.319 -1.177 -8.331 1.00 95.62 206 ASN A O 1
ATOM 1643 N N . ARG A 1 207 ? -10.299 0.629 -7.476 1.00 96.69 207 ARG A N 1
ATOM 1644 C CA . ARG A 1 207 ? -11.447 1.543 -7.520 1.00 96.69 207 ARG A CA 1
ATOM 1645 C C . ARG A 1 207 ? -10.979 2.893 -8.002 1.00 96.69 207 ARG A C 1
ATOM 1647 O O . ARG A 1 207 ? -9.862 3.283 -7.695 1.00 96.69 207 ARG A O 1
ATOM 1654 N N . GLN A 1 208 ? -11.825 3.631 -8.698 1.00 95.00 208 GLN A N 1
ATOM 1655 C CA . GLN A 1 208 ? -11.476 4.968 -9.147 1.00 95.00 208 GLN A CA 1
ATOM 1656 C C . GLN A 1 208 ? -11.691 5.997 -8.029 1.00 95.00 208 GLN A C 1
ATOM 1658 O O . GLN A 1 208 ? -12.752 6.050 -7.413 1.00 95.00 208 GLN A O 1
ATOM 1663 N N . MET A 1 209 ? -10.685 6.843 -7.809 1.00 95.25 209 MET A N 1
ATOM 1664 C CA . MET A 1 209 ? -10.760 8.046 -6.984 1.00 95.25 209 MET A CA 1
ATOM 1665 C C . MET A 1 209 ? -9.904 9.133 -7.643 1.00 95.25 209 MET A C 1
ATOM 1667 O O . MET A 1 209 ? -8.777 9.397 -7.230 1.00 95.25 209 MET A O 1
ATOM 1671 N N . LYS A 1 210 ? -10.427 9.741 -8.714 1.00 89.38 210 LYS A N 1
ATOM 1672 C CA . LYS A 1 210 ? -9.669 10.700 -9.546 1.00 89.38 210 LYS A CA 1
ATOM 1673 C C . LYS A 1 210 ? -9.197 11.930 -8.773 1.00 89.38 210 LYS A C 1
ATOM 1675 O O . LYS A 1 210 ? -8.147 12.493 -9.071 1.00 89.38 210 LYS A O 1
ATOM 1680 N N . VAL A 1 211 ? -9.986 12.344 -7.786 1.00 94.06 211 VAL A N 1
ATOM 1681 C CA . VAL A 1 211 ? -9.731 13.517 -6.950 1.00 94.06 211 VAL A CA 1
ATOM 1682 C C . VAL A 1 211 ? -9.841 13.108 -5.489 1.00 94.06 211 VAL A C 1
ATOM 1684 O O . VAL A 1 211 ? -10.694 12.292 -5.137 1.00 94.06 211 VAL A O 1
ATOM 1687 N N . TRP A 1 212 ? -8.998 13.699 -4.647 1.00 97.12 212 TRP A N 1
ATOM 1688 C CA . TRP A 1 212 ? -9.120 13.617 -3.195 1.00 97.12 212 TRP A CA 1
ATOM 1689 C C . TRP A 1 212 ? -10.323 14.449 -2.734 1.00 97.12 212 TRP A C 1
ATOM 1691 O O . TRP A 1 212 ? -10.314 15.659 -2.949 1.00 97.12 212 TRP A O 1
ATOM 1701 N N . PRO A 1 213 ? -11.348 13.856 -2.097 1.00 97.31 213 PRO A N 1
ATOM 1702 C CA . PRO A 1 213 ? -12.424 14.636 -1.493 1.00 97.31 213 PRO A CA 1
ATOM 1703 C C . PRO A 1 213 ? -11.887 15.593 -0.426 1.00 97.31 213 PRO A C 1
ATOM 1705 O O . PRO A 1 213 ? -11.118 15.169 0.436 1.00 97.31 213 PRO A O 1
ATOM 1708 N N . ASP A 1 214 ? -12.325 16.853 -0.428 1.00 97.62 214 ASP A N 1
ATOM 1709 C CA . ASP A 1 214 ? -11.878 17.856 0.551 1.00 97.62 214 ASP A CA 1
ATOM 1710 C C . ASP A 1 214 ? -12.215 17.462 1.997 1.00 97.62 214 ASP A C 1
ATOM 1712 O O . ASP A 1 214 ? -11.499 17.805 2.935 1.00 97.62 214 ASP A O 1
ATOM 1716 N N . GLU A 1 215 ? -13.271 16.673 2.205 1.00 97.88 215 GLU A N 1
ATOM 1717 C CA . GLU A 1 215 ? -13.657 16.149 3.514 1.00 97.88 215 GLU A CA 1
ATOM 1718 C C . GLU A 1 215 ? -12.560 15.296 4.166 1.00 97.88 215 GLU A C 1
ATOM 1720 O O . GLU A 1 215 ? -12.456 15.268 5.396 1.00 97.88 215 GLU A O 1
ATOM 1725 N N . LEU A 1 216 ? -11.688 14.661 3.374 1.00 98.06 216 LEU A N 1
ATOM 1726 C CA . LEU A 1 216 ? -10.541 13.913 3.892 1.00 98.06 216 LEU A CA 1
ATOM 1727 C C . LEU A 1 216 ? -9.553 14.800 4.660 1.00 98.06 216 LEU A C 1
ATOM 1729 O O . LEU A 1 216 ? -8.828 14.284 5.515 1.00 98.06 216 LEU A O 1
ATOM 1733 N N . GLN A 1 217 ? -9.559 16.119 4.441 1.00 97.81 217 GLN A N 1
ATOM 1734 C CA . GLN A 1 217 ? -8.778 17.075 5.228 1.00 97.81 217 GLN A CA 1
ATOM 1735 C C . GLN A 1 217 ? -9.136 17.024 6.725 1.00 97.81 217 GLN A C 1
ATOM 1737 O O . GLN A 1 217 ? -8.285 17.277 7.581 1.00 97.81 217 GLN A O 1
ATOM 1742 N N . ARG A 1 218 ? -10.385 16.670 7.068 1.00 97.06 218 ARG A N 1
ATOM 1743 C CA . ARG A 1 218 ? -10.857 16.571 8.462 1.00 97.06 218 ARG A CA 1
ATOM 1744 C C . ARG A 1 218 ? -10.309 15.345 9.188 1.00 97.06 218 ARG A C 1
ATOM 1746 O O . ARG A 1 218 ? -10.252 15.342 10.417 1.00 97.06 218 ARG A O 1
ATOM 1753 N N . CYS A 1 219 ? -9.882 14.325 8.446 1.00 97.94 219 CYS A N 1
ATOM 1754 C CA . CYS A 1 219 ? -9.433 13.035 8.970 1.00 97.94 219 CYS A CA 1
ATOM 1755 C C . CYS A 1 219 ? -7.992 13.112 9.501 1.00 97.94 219 CYS A C 1
ATOM 1757 O O . CYS A 1 219 ? -7.092 12.397 9.073 1.00 97.94 219 CYS A O 1
ATOM 1759 N N . THR A 1 220 ? -7.748 14.009 10.454 1.00 97.25 220 THR A N 1
ATOM 1760 C CA . THR A 1 220 ? -6.407 14.294 10.999 1.00 97.25 220 THR A CA 1
ATOM 1761 C C . THR A 1 220 ? -5.816 13.143 11.823 1.00 97.25 220 THR A C 1
ATOM 1763 O O . THR A 1 220 ? -4.624 13.150 12.133 1.00 97.25 220 THR A O 1
ATOM 1766 N N . ASN A 1 221 ? -6.636 12.142 12.160 1.00 96.88 221 ASN A N 1
ATOM 1767 C CA . ASN A 1 221 ? -6.236 10.931 12.873 1.00 96.88 221 ASN A CA 1
ATOM 1768 C C . ASN A 1 221 ? -5.836 9.767 11.951 1.00 96.88 221 ASN A C 1
ATOM 1770 O O . ASN A 1 221 ? -5.615 8.666 12.458 1.00 96.88 221 ASN A O 1
ATOM 1774 N N . LEU A 1 222 ? -5.729 9.996 10.636 1.00 98.19 222 LEU A N 1
ATOM 1775 C CA . LEU A 1 222 ? -5.313 8.977 9.677 1.00 98.19 222 LEU A CA 1
ATOM 1776 C C . LEU A 1 222 ? -3.912 8.443 10.018 1.00 98.19 222 LEU A C 1
ATOM 1778 O O . LEU A 1 222 ? -2.961 9.213 10.138 1.00 98.19 222 LEU A O 1
ATOM 1782 N N . GLN A 1 223 ? -3.804 7.124 10.183 1.00 97.56 223 GLN A N 1
ATOM 1783 C CA . GLN A 1 223 ? -2.576 6.394 10.524 1.00 97.56 223 GLN A CA 1
ATOM 1784 C C . GLN A 1 223 ? -2.099 5.500 9.378 1.00 97.56 223 GLN A C 1
ATOM 1786 O O . GLN A 1 223 ? -0.898 5.284 9.226 1.00 97.56 223 GLN A O 1
ATOM 1791 N N . TYR A 1 224 ? -3.027 4.984 8.571 1.00 97.88 224 TYR A N 1
ATOM 1792 C CA . TYR A 1 224 ? -2.732 4.060 7.483 1.00 97.88 224 TYR A CA 1
ATOM 1793 C C . TYR A 1 224 ? -3.442 4.501 6.206 1.00 97.88 224 TYR A C 1
ATOM 1795 O O . TYR A 1 224 ? -4.673 4.559 6.168 1.00 97.88 224 TYR A O 1
ATOM 1803 N N . LEU A 1 225 ? -2.669 4.775 5.158 1.00 98.31 225 LEU A N 1
ATOM 1804 C CA . LEU A 1 225 ? -3.175 5.179 3.852 1.00 98.31 225 LEU A CA 1
ATOM 1805 C C . LEU A 1 225 ? -2.541 4.312 2.766 1.00 98.31 225 LEU A C 1
ATOM 1807 O O . LEU A 1 225 ? -1.323 4.320 2.596 1.00 98.31 225 LEU A O 1
ATOM 1811 N N . SER A 1 226 ? -3.377 3.569 2.047 1.00 97.00 226 SER A N 1
ATOM 1812 C CA . SER A 1 226 ? -2.974 2.694 0.950 1.00 97.00 226 SER A CA 1
ATOM 1813 C C . SER A 1 226 ? -3.910 2.891 -0.237 1.00 97.00 226 SER A C 1
ATOM 1815 O O . SER A 1 226 ? -5.102 2.597 -0.141 1.00 97.00 226 SER A O 1
ATOM 1817 N N . LEU A 1 227 ? -3.385 3.410 -1.345 1.00 97.00 227 LEU A N 1
ATOM 1818 C CA . LEU A 1 227 ? -4.136 3.624 -2.579 1.00 97.00 227 LEU A CA 1
ATOM 1819 C C . LEU A 1 227 ? -3.446 2.897 -3.724 1.00 97.00 227 LEU A C 1
ATOM 1821 O O . LEU A 1 227 ? -2.347 3.262 -4.124 1.00 97.00 227 LEU A O 1
ATOM 1825 N N . TYR A 1 228 ? -4.118 1.885 -4.256 1.00 94.94 228 TYR A N 1
ATOM 1826 C CA . TYR A 1 228 ? -3.631 1.055 -5.345 1.00 94.94 228 TYR A CA 1
ATOM 1827 C C . TYR A 1 228 ? -4.573 1.200 -6.532 1.00 94.94 228 TYR A C 1
ATOM 1829 O O . TYR A 1 228 ? -5.773 0.935 -6.435 1.00 94.94 228 TYR A O 1
ATOM 1837 N N . TYR A 1 229 ? -4.019 1.596 -7.671 1.00 95.25 229 TYR A N 1
ATOM 1838 C CA . TYR A 1 229 ? -4.735 1.634 -8.943 1.00 95.25 229 TYR A CA 1
ATOM 1839 C C . TYR A 1 229 ? -5.970 2.545 -8.927 1.00 95.25 229 TYR A C 1
ATOM 1841 O O . TYR A 1 229 ? -7.012 2.213 -9.491 1.00 95.25 229 TYR A O 1
ATOM 1849 N N . THR A 1 230 ? -5.840 3.714 -8.286 1.00 96.25 230 THR A N 1
ATOM 1850 C CA . THR A 1 230 ? -6.962 4.636 -8.052 1.00 96.25 230 THR A CA 1
ATOM 1851 C C . THR A 1 230 ? -7.134 5.749 -9.079 1.00 96.25 230 THR A C 1
ATOM 1853 O O . THR A 1 230 ? -8.132 6.470 -9.031 1.00 96.25 230 THR A O 1
ATOM 1856 N N . ASN A 1 231 ? -6.206 5.879 -10.036 1.00 93.25 231 ASN A N 1
ATOM 1857 C CA . ASN A 1 231 ? -6.188 6.953 -11.039 1.00 93.25 231 ASN A CA 1
ATOM 1858 C C . ASN A 1 231 ? -6.218 8.369 -10.436 1.00 93.25 231 ASN A C 1
ATOM 1860 O O . ASN A 1 231 ? -6.733 9.299 -11.054 1.00 93.25 231 ASN A O 1
ATOM 1864 N N . VAL A 1 232 ? -5.691 8.537 -9.224 1.00 95.25 232 VAL A N 1
ATOM 1865 C CA . VAL A 1 232 ? -5.549 9.856 -8.610 1.00 95.25 232 VAL A CA 1
ATOM 1866 C C . VAL A 1 232 ? -4.355 10.586 -9.224 1.00 95.25 232 VAL A C 1
ATOM 1868 O O . VAL A 1 232 ? -3.276 10.006 -9.330 1.00 95.25 232 VAL A O 1
ATOM 1871 N N . GLU A 1 233 ? -4.542 11.841 -9.639 1.00 95.56 233 GLU A N 1
ATOM 1872 C CA . GLU A 1 233 ? -3.513 12.579 -10.396 1.00 95.56 233 GLU A CA 1
ATOM 1873 C C . GLU A 1 233 ? -2.782 13.647 -9.580 1.00 95.56 233 GLU A C 1
ATOM 1875 O O . GLU A 1 233 ? -1.597 13.912 -9.785 1.00 95.56 233 GLU A O 1
ATOM 1880 N N . ILE A 1 234 ? -3.481 14.271 -8.637 1.00 96.94 234 ILE A N 1
ATOM 1881 C CA . ILE A 1 234 ? -2.964 15.413 -7.884 1.00 96.94 234 ILE A CA 1
ATOM 1882 C C . ILE A 1 234 ? -3.150 15.131 -6.404 1.00 96.94 234 ILE A C 1
ATOM 1884 O O . ILE A 1 234 ? -4.274 14.933 -5.954 1.00 96.94 234 ILE A O 1
ATOM 1888 N N . VAL A 1 235 ? -2.059 15.149 -5.640 1.00 98.00 235 VAL A N 1
ATOM 1889 C CA . VAL A 1 235 ? -2.132 15.194 -4.174 1.00 98.00 235 VAL A CA 1
ATOM 1890 C C . VAL A 1 235 ? -2.439 16.640 -3.744 1.00 98.00 235 VAL A C 1
ATOM 1892 O O . VAL A 1 235 ? -1.793 17.560 -4.245 1.00 98.00 235 VAL A O 1
ATOM 1895 N N . PRO A 1 236 ? -3.426 16.883 -2.864 1.00 97.69 236 PRO A N 1
ATOM 1896 C CA . PRO A 1 236 ? -3.871 18.230 -2.508 1.00 97.69 236 PRO A CA 1
ATOM 1897 C C . PRO A 1 236 ? -2.910 18.927 -1.538 1.00 97.69 236 PRO A C 1
ATOM 1899 O O . PRO A 1 236 ? -2.269 18.281 -0.712 1.00 97.69 236 PRO A O 1
ATOM 1902 N N . ASP A 1 237 ? -2.876 20.262 -1.551 1.00 97.38 237 ASP A N 1
ATOM 1903 C CA . ASP A 1 237 ? -1.976 21.074 -0.704 1.00 97.38 237 ASP A CA 1
ATOM 1904 C C . ASP A 1 237 ? -2.214 20.883 0.806 1.00 97.38 237 ASP A C 1
ATOM 1906 O O . ASP A 1 237 ? -1.340 21.126 1.644 1.00 97.38 237 ASP A O 1
ATOM 1910 N N . TRP A 1 238 ? -3.406 20.416 1.181 1.00 97.38 238 TRP A N 1
ATOM 1911 C CA . TRP A 1 238 ? -3.738 20.103 2.563 1.00 97.38 238 TRP A CA 1
ATOM 1912 C C . TRP A 1 238 ? -3.204 18.744 3.039 1.00 97.38 238 TRP A C 1
ATOM 1914 O O . TRP A 1 238 ? -3.320 18.458 4.225 1.00 97.38 238 TRP A O 1
ATOM 1924 N N . PHE A 1 239 ? -2.578 17.918 2.193 1.00 98.00 239 PHE A N 1
ATOM 1925 C CA . PHE A 1 239 ? -2.135 16.554 2.541 1.00 98.00 239 PHE A CA 1
ATOM 1926 C C . PHE A 1 239 ? -1.228 16.480 3.786 1.00 98.00 239 PHE A C 1
ATOM 1928 O O . PHE A 1 239 ? -1.262 15.515 4.550 1.00 98.00 239 PHE A O 1
ATOM 1935 N N . LYS A 1 240 ? -0.494 17.561 4.071 1.00 96.81 240 LYS A N 1
ATOM 1936 C CA . LYS A 1 240 ? 0.328 17.738 5.281 1.00 96.81 240 LYS A CA 1
ATOM 1937 C C . LYS A 1 240 ? -0.438 17.693 6.612 1.00 96.81 240 LYS A C 1
ATOM 1939 O O . LYS A 1 240 ? 0.191 17.690 7.667 1.00 96.81 240 LYS A O 1
ATOM 1944 N N . VAL A 1 241 ? -1.776 17.686 6.619 1.00 97.50 241 VAL A N 1
ATOM 1945 C CA . VAL A 1 241 ? -2.571 17.573 7.860 1.00 97.50 241 VAL A CA 1
ATOM 1946 C C . VAL A 1 241 ? -2.433 16.207 8.544 1.00 97.50 241 VAL A C 1
ATOM 1948 O O . VAL A 1 241 ? -2.684 16.112 9.750 1.00 97.50 241 VAL A O 1
ATOM 1951 N N . TYR A 1 242 ? -1.998 15.167 7.822 1.00 97.81 242 TYR A N 1
ATOM 1952 C CA . TYR A 1 242 ? -1.875 13.789 8.319 1.00 97.81 242 TYR A CA 1
ATOM 1953 C C . TYR A 1 242 ? -0.629 13.553 9.185 1.00 97.81 242 TYR A C 1
ATOM 1955 O O . TYR A 1 242 ? 0.213 12.701 8.919 1.00 97.81 242 TYR A O 1
ATOM 1963 N N . HIS A 1 243 ? -0.524 14.300 10.280 1.00 96.88 243 HIS A N 1
ATOM 1964 C CA . HIS A 1 243 ? 0.599 14.255 11.220 1.00 96.88 243 HIS A CA 1
ATOM 1965 C C . HIS A 1 243 ? 0.714 12.938 12.017 1.00 96.88 243 HIS A C 1
ATOM 1967 O O . HIS A 1 243 ? 1.775 12.641 12.575 1.00 96.88 243 HIS A O 1
ATOM 1973 N N . LYS A 1 244 ? -0.361 12.137 12.068 1.00 97.56 244 LYS A N 1
ATOM 1974 C CA . LYS A 1 244 ? -0.394 10.800 12.691 1.00 97.56 244 LYS A CA 1
ATOM 1975 C C . LYS A 1 244 ? -0.184 9.654 11.701 1.00 97.56 244 LYS A C 1
ATOM 1977 O O . LYS A 1 244 ? -0.243 8.503 12.120 1.00 97.56 244 LYS A O 1
ATOM 1982 N N . LEU A 1 245 ? 0.055 9.950 10.422 1.00 98.44 245 LEU A N 1
ATOM 1983 C CA . LEU A 1 245 ? 0.239 8.917 9.412 1.00 98.44 245 LEU A CA 1
ATOM 1984 C C . LEU A 1 245 ? 1.511 8.128 9.715 1.00 98.44 245 LEU A C 1
ATOM 1986 O O . LEU A 1 245 ? 2.580 8.713 9.835 1.00 98.44 245 LEU A O 1
ATOM 1990 N N . GLU A 1 246 ? 1.387 6.812 9.855 1.00 97.81 246 GLU A N 1
ATOM 1991 C CA . GLU A 1 246 ? 2.493 5.893 10.146 1.00 97.81 246 GLU A CA 1
ATOM 1992 C C . GLU A 1 246 ? 2.915 5.100 8.907 1.00 97.81 246 GLU A C 1
ATOM 1994 O O . GLU A 1 246 ? 4.074 4.685 8.796 1.00 97.81 246 GLU A O 1
ATOM 1999 N N . PHE A 1 247 ? 1.975 4.905 7.980 1.00 97.75 247 PHE A N 1
ATOM 2000 C CA . PHE A 1 247 ? 2.137 4.116 6.770 1.00 97.75 247 PHE A CA 1
ATOM 2001 C C . PHE A 1 247 ? 1.473 4.821 5.584 1.00 97.75 247 PHE A C 1
ATOM 2003 O O . PHE A 1 247 ? 0.272 5.108 5.625 1.00 97.75 247 PHE A O 1
ATOM 2010 N N . LEU A 1 248 ? 2.259 5.059 4.533 1.00 98.50 248 LEU A N 1
ATOM 2011 C CA . LEU A 1 248 ? 1.806 5.620 3.266 1.00 98.50 248 LEU A CA 1
ATOM 2012 C C . LEU A 1 248 ? 2.251 4.726 2.112 1.00 98.50 248 LEU A C 1
ATOM 2014 O O . LEU A 1 248 ? 3.443 4.467 1.949 1.00 98.50 248 LEU A O 1
ATOM 2018 N N . ASP A 1 249 ? 1.291 4.287 1.309 1.00 96.88 249 ASP A N 1
ATOM 2019 C CA . ASP A 1 249 ? 1.524 3.470 0.127 1.00 96.88 249 ASP A CA 1
ATOM 2020 C C . ASP A 1 249 ? 0.644 3.966 -1.029 1.00 96.88 249 ASP A C 1
ATOM 2022 O O . ASP A 1 249 ? -0.585 3.935 -0.943 1.00 96.88 249 ASP A O 1
ATOM 2026 N N . LEU A 1 250 ? 1.271 4.503 -2.077 1.00 97.12 250 LEU A N 1
ATOM 2027 C CA . LEU A 1 250 ? 0.587 5.038 -3.253 1.00 97.12 250 LEU A CA 1
ATOM 2028 C C . LEU A 1 250 ? 1.113 4.334 -4.502 1.00 97.12 250 LEU A C 1
ATOM 2030 O O . LEU A 1 250 ? 2.260 4.549 -4.897 1.00 97.12 250 LEU A O 1
ATOM 2034 N N . GLN A 1 251 ? 0.260 3.538 -5.144 1.00 94.19 251 GLN A N 1
ATOM 2035 C CA . GLN A 1 251 ? 0.587 2.810 -6.362 1.00 94.19 251 GLN A CA 1
ATOM 2036 C C . GLN A 1 251 ? -0.325 3.200 -7.532 1.00 94.19 251 GLN A C 1
ATOM 2038 O O . GLN A 1 251 ? -1.550 3.063 -7.477 1.00 94.19 251 GLN A O 1
ATOM 2043 N N . GLY A 1 252 ? 0.286 3.660 -8.624 1.00 94.06 252 GLY A N 1
ATOM 2044 C CA . GLY A 1 252 ? -0.400 4.013 -9.863 1.00 94.06 252 GLY A CA 1
ATOM 2045 C C . GLY A 1 252 ? -0.870 2.797 -10.664 1.00 94.06 252 GLY A C 1
ATOM 2046 O O . GLY A 1 252 ? -0.255 1.734 -10.630 1.00 94.06 252 GLY A O 1
ATOM 2047 N N . LYS A 1 253 ? -1.965 2.956 -11.412 1.00 92.69 253 LYS A N 1
ATOM 2048 C CA . LYS A 1 253 ? -2.523 1.968 -12.343 1.00 92.69 253 LYS A CA 1
ATOM 2049 C C . LYS A 1 253 ? -1.741 1.938 -13.646 1.00 92.69 253 LYS A C 1
ATOM 2051 O O . LYS A 1 253 ? -1.536 2.980 -14.268 1.00 92.69 253 LYS A O 1
ATOM 2056 N N . PHE A 1 254 ? -1.384 0.743 -14.106 1.00 89.00 254 PHE A N 1
ATOM 2057 C CA . PHE A 1 254 ? -0.726 0.554 -15.398 1.00 89.00 254 PHE A CA 1
ATOM 2058 C C . PHE A 1 254 ? -1.568 1.101 -16.552 1.00 89.00 254 PHE A C 1
ATOM 2060 O O . PHE A 1 254 ? -2.763 0.823 -16.647 1.00 89.00 254 PHE A O 1
ATOM 2067 N N . GLY A 1 255 ? -0.939 1.905 -17.415 1.00 85.12 255 GLY A N 1
ATOM 2068 C CA . GLY A 1 255 ? -1.617 2.615 -18.507 1.00 85.12 255 GLY A CA 1
ATOM 2069 C C . GLY A 1 255 ? -2.433 3.843 -18.081 1.00 85.12 255 GLY A C 1
ATOM 2070 O O . GLY A 1 255 ? -3.059 4.468 -18.931 1.00 85.12 255 GLY A O 1
ATOM 2071 N N . GLY A 1 256 ? -2.441 4.196 -16.792 1.00 84.88 256 GLY A N 1
ATOM 2072 C CA . GLY A 1 256 ? -3.015 5.441 -16.281 1.00 84.88 256 GLY A CA 1
ATOM 2073 C C . GLY A 1 256 ? -2.010 6.598 -16.252 1.00 84.88 256 GLY A C 1
ATOM 2074 O O . GLY A 1 256 ? -0.793 6.396 -16.277 1.00 84.88 256 GLY A O 1
ATOM 2075 N N . THR A 1 257 ? -2.536 7.818 -16.153 1.00 86.75 257 THR A N 1
ATOM 2076 C CA . THR A 1 257 ? -1.776 9.054 -15.890 1.00 86.75 257 THR A CA 1
ATOM 2077 C C . THR A 1 257 ? -1.144 9.031 -14.499 1.00 86.75 257 THR A C 1
ATOM 2079 O O . THR A 1 257 ? 0.037 9.345 -14.360 1.00 86.7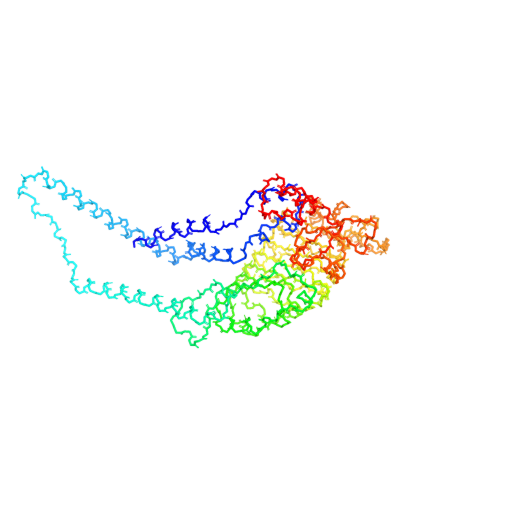5 257 THR A O 1
ATOM 2082 N N . ASN A 1 258 ? -1.894 8.541 -13.502 1.00 92.75 258 ASN A N 1
ATOM 2083 C CA . ASN A 1 258 ? -1.486 8.439 -12.094 1.00 92.75 258 ASN A CA 1
ATOM 2084 C C . ASN A 1 258 ? -1.032 9.784 -11.519 1.00 92.75 258 ASN A C 1
ATOM 2086 O O . ASN A 1 258 ? -1.268 10.831 -12.114 1.00 92.75 258 ASN A O 1
ATOM 2090 N N . ILE A 1 259 ? -0.413 9.765 -10.336 1.00 96.50 259 ILE A N 1
ATOM 2091 C CA . ILE A 1 259 ? 0.008 10.993 -9.665 1.00 96.50 259 ILE A CA 1
ATOM 2092 C C . ILE A 1 259 ? 1.086 11.679 -10.503 1.00 96.50 259 ILE A C 1
ATOM 2094 O O . ILE A 1 259 ? 2.177 11.142 -10.675 1.00 96.50 259 ILE A O 1
ATOM 2098 N N . VAL A 1 260 ? 0.771 12.883 -10.974 1.00 96.31 260 VAL A N 1
ATOM 2099 C CA . VAL A 1 260 ? 1.674 13.752 -11.740 1.00 96.31 260 VAL A CA 1
ATOM 2100 C C . VAL A 1 260 ? 2.215 14.903 -10.894 1.00 96.31 260 VAL A C 1
ATOM 2102 O O . VAL A 1 260 ? 3.240 15.491 -11.228 1.00 96.31 260 VAL A O 1
ATOM 2105 N N . ARG A 1 261 ? 1.536 15.245 -9.787 1.00 96.62 261 ARG A N 1
ATOM 2106 C CA . ARG A 1 261 ? 1.921 16.365 -8.920 1.00 96.62 261 ARG A CA 1
ATOM 2107 C C . ARG A 1 261 ? 1.681 16.069 -7.444 1.00 96.62 261 ARG A C 1
ATOM 2109 O O . ARG A 1 261 ? 0.592 15.649 -7.049 1.00 96.62 261 ARG A O 1
ATOM 2116 N N . MET A 1 262 ? 2.685 16.396 -6.631 1.00 97.75 262 MET A N 1
ATOM 2117 C CA . MET A 1 262 ? 2.585 16.476 -5.176 1.00 97.75 262 MET A CA 1
ATOM 2118 C C . MET A 1 262 ? 3.042 17.861 -4.682 1.00 97.75 262 MET A C 1
ATOM 2120 O O . MET A 1 262 ? 3.957 18.436 -5.275 1.00 97.75 262 MET A O 1
ATOM 2124 N N . PRO A 1 263 ? 2.438 18.416 -3.616 1.00 97.56 263 PRO A N 1
ATOM 2125 C CA . PRO A 1 263 ? 2.919 19.641 -2.982 1.00 97.56 263 PRO A CA 1
ATOM 2126 C C . PRO A 1 263 ? 4.323 19.432 -2.411 1.00 97.56 263 PRO A C 1
ATOM 2128 O O . PRO A 1 263 ? 4.590 18.404 -1.788 1.00 97.56 263 PRO A O 1
ATOM 2131 N N . SER A 1 264 ? 5.217 20.409 -2.567 1.00 97.06 264 SER A N 1
ATOM 2132 C CA . SER A 1 264 ? 6.611 20.297 -2.104 1.00 97.06 264 SER A CA 1
ATOM 2133 C C . SER A 1 264 ? 6.739 20.119 -0.585 1.00 97.06 264 SER A C 1
ATOM 2135 O O . SER A 1 264 ? 7.717 19.541 -0.109 1.00 97.06 264 SER A O 1
ATOM 2137 N N . ASP A 1 265 ? 5.735 20.561 0.175 1.00 97.00 265 ASP A N 1
ATOM 2138 C CA . ASP A 1 265 ? 5.655 20.473 1.632 1.00 97.00 265 ASP A CA 1
ATOM 2139 C C . ASP A 1 265 ? 4.716 19.360 2.133 1.00 97.00 265 ASP A C 1
ATOM 2141 O O . ASP A 1 265 ? 4.412 19.314 3.331 1.00 97.00 265 ASP A O 1
ATOM 2145 N N . ALA A 1 266 ? 4.273 18.445 1.260 1.00 97.81 266 ALA A N 1
ATOM 2146 C CA . ALA A 1 266 ? 3.305 17.396 1.599 1.00 97.81 266 ALA A CA 1
ATOM 2147 C C . ALA A 1 266 ? 3.728 16.551 2.815 1.00 97.81 266 ALA A C 1
ATOM 2149 O O . ALA A 1 266 ? 2.884 16.171 3.625 1.00 97.81 266 ALA A O 1
ATOM 2150 N N . PHE A 1 267 ? 5.031 16.310 2.985 1.00 98.00 267 PHE A N 1
ATOM 2151 C CA . PHE A 1 267 ? 5.589 15.507 4.078 1.00 98.00 267 PHE A CA 1
ATOM 2152 C C . PHE A 1 267 ? 6.090 16.328 5.279 1.00 98.00 267 PHE A C 1
ATOM 2154 O O . PHE A 1 267 ? 6.546 15.756 6.268 1.00 98.00 267 PHE A O 1
ATOM 2161 N N . SER A 1 268 ? 5.959 17.659 5.253 1.00 96.56 268 SER A N 1
ATOM 2162 C CA . SER A 1 268 ? 6.547 18.580 6.247 1.00 96.56 268 SER A CA 1
ATOM 2163 C C . SER A 1 268 ? 6.133 18.326 7.704 1.00 96.56 268 SER A C 1
ATOM 2165 O O . SER A 1 268 ? 6.895 18.629 8.619 1.00 96.56 268 SER A O 1
ATOM 2167 N N . LYS A 1 269 ? 4.940 17.762 7.941 1.00 96.38 269 LYS A N 1
ATOM 2168 C CA . LYS A 1 269 ? 4.399 17.475 9.285 1.00 96.38 269 LYS A CA 1
ATOM 2169 C C . LYS A 1 269 ? 4.212 15.982 9.567 1.00 96.38 269 LYS A C 1
ATOM 2171 O O . LYS A 1 269 ? 3.560 15.625 10.547 1.00 96.38 269 LYS A O 1
ATOM 2176 N N . MET A 1 270 ? 4.775 15.101 8.742 1.00 97.31 270 MET A N 1
ATOM 2177 C CA . MET A 1 270 ? 4.584 13.648 8.840 1.00 97.31 270 MET A CA 1
ATOM 2178 C C . MET A 1 270 ? 5.606 12.973 9.764 1.00 97.31 270 MET A C 1
ATOM 2180 O O . MET A 1 270 ? 6.195 11.945 9.439 1.00 97.31 270 MET A O 1
ATOM 2184 N N . GLY A 1 271 ? 5.781 13.530 10.965 1.00 96.75 271 GLY A N 1
ATOM 2185 C CA . GLY A 1 271 ? 6.750 13.032 11.941 1.00 96.75 271 GLY A CA 1
ATOM 2186 C C . GLY A 1 271 ? 6.452 11.620 12.449 1.00 96.75 271 GLY A C 1
ATOM 2187 O O . GLY A 1 271 ? 7.355 10.980 12.967 1.00 96.75 271 GLY A O 1
ATOM 2188 N N . SER A 1 272 ? 5.225 11.110 12.306 1.00 97.88 272 SER A N 1
ATOM 2189 C CA . SER A 1 272 ? 4.861 9.740 12.711 1.00 97.88 272 SER A CA 1
ATOM 2190 C C . SER A 1 272 ? 5.137 8.689 11.628 1.00 97.88 272 SER A C 1
ATOM 2192 O O . SER A 1 272 ? 5.058 7.496 11.920 1.00 97.88 272 SER A O 1
ATOM 2194 N N . LEU A 1 273 ? 5.467 9.104 10.397 1.00 98.50 273 LEU A N 1
ATOM 2195 C CA . LEU A 1 273 ? 5.573 8.197 9.256 1.00 98.50 273 LEU A CA 1
ATOM 2196 C C . LEU A 1 273 ? 6.781 7.279 9.421 1.00 98.50 273 LEU A C 1
ATOM 2198 O O . LEU A 1 273 ? 7.894 7.742 9.653 1.00 98.50 273 LEU A O 1
ATOM 2202 N N . THR A 1 274 ? 6.561 5.971 9.299 1.00 98.25 274 THR A N 1
ATOM 2203 C CA . THR A 1 274 ? 7.603 4.940 9.449 1.00 98.25 274 THR A CA 1
ATOM 2204 C C . THR A 1 274 ? 7.870 4.176 8.157 1.00 98.25 274 THR A C 1
ATOM 2206 O O . THR A 1 274 ? 8.982 3.677 7.963 1.00 98.25 274 THR A O 1
ATOM 2209 N N . PHE A 1 275 ? 6.879 4.123 7.265 1.00 97.94 275 PHE A N 1
ATOM 2210 C CA . PHE A 1 275 ? 6.945 3.447 5.977 1.00 97.94 275 PHE A CA 1
ATOM 2211 C C . PHE A 1 275 ? 6.360 4.335 4.875 1.00 97.94 275 PHE A C 1
ATOM 2213 O O . PHE A 1 275 ? 5.228 4.810 5.002 1.00 97.94 275 PHE A O 1
ATOM 2220 N N . LEU A 1 276 ? 7.128 4.512 3.802 1.00 98.38 276 LEU A N 1
ATOM 2221 C CA . LEU A 1 276 ? 6.727 5.204 2.582 1.00 98.38 276 LEU A CA 1
ATOM 2222 C C . LEU A 1 276 ? 6.982 4.290 1.381 1.00 98.38 276 LEU A C 1
ATOM 2224 O O . LEU A 1 276 ? 8.128 3.907 1.134 1.00 98.38 276 LEU A O 1
ATOM 2228 N N . HIS A 1 277 ? 5.930 3.983 0.626 1.00 97.25 277 HIS A N 1
ATOM 2229 C CA . HIS A 1 277 ? 6.040 3.357 -0.686 1.00 97.25 277 HIS A CA 1
ATOM 2230 C C . HIS A 1 277 ? 5.365 4.208 -1.755 1.00 97.25 277 HIS A C 1
ATOM 2232 O O . HIS A 1 277 ? 4.203 4.587 -1.606 1.00 97.25 277 HIS A O 1
ATOM 2238 N N . LEU A 1 278 ? 6.096 4.492 -2.831 1.00 97.56 278 LEU A N 1
ATOM 2239 C CA . LEU A 1 278 ? 5.566 5.125 -4.035 1.00 97.56 278 LEU A CA 1
ATOM 2240 C C . LEU A 1 278 ? 5.878 4.214 -5.222 1.00 97.56 278 LEU A C 1
ATOM 2242 O O . LEU A 1 278 ? 7.044 3.922 -5.493 1.00 97.56 278 LEU A O 1
ATOM 2246 N N . GLY A 1 279 ? 4.833 3.755 -5.905 1.00 94.06 279 GLY A N 1
ATOM 2247 C CA . GLY A 1 279 ? 4.921 2.764 -6.971 1.00 94.06 279 GLY A CA 1
ATOM 2248 C C . GLY A 1 279 ? 4.253 3.239 -8.258 1.00 94.06 279 GLY A C 1
ATOM 2249 O O . GLY A 1 279 ? 3.126 3.725 -8.233 1.00 94.06 279 GLY A O 1
ATOM 2250 N N . TYR A 1 280 ? 4.908 3.054 -9.401 1.00 93.69 280 TYR A N 1
ATOM 2251 C CA . TYR A 1 280 ? 4.363 3.365 -10.728 1.00 93.69 280 TYR A CA 1
ATOM 2252 C C . TYR A 1 280 ? 3.793 4.792 -10.845 1.00 93.69 280 TYR A C 1
ATOM 2254 O O . TYR A 1 280 ? 2.648 5.012 -11.243 1.00 93.69 280 TYR A O 1
ATOM 2262 N N . LEU A 1 281 ? 4.609 5.786 -10.491 1.00 95.31 281 LEU A N 1
ATOM 2263 C CA . LEU A 1 281 ? 4.292 7.208 -10.665 1.00 95.31 281 LEU A CA 1
ATOM 2264 C C . LEU A 1 281 ? 5.145 7.770 -11.804 1.00 95.31 281 LEU A C 1
ATOM 2266 O O . LEU A 1 281 ? 6.016 8.611 -11.609 1.00 95.31 281 LEU A O 1
ATOM 2270 N N . GLN A 1 282 ? 4.927 7.226 -13.001 1.00 91.88 282 GLN A N 1
ATOM 2271 C CA . GLN A 1 282 ? 5.824 7.403 -14.144 1.00 91.88 282 GLN A CA 1
ATOM 2272 C C . GLN A 1 282 ? 6.033 8.863 -14.567 1.00 91.88 282 GLN A C 1
ATOM 2274 O O . GLN A 1 282 ? 7.107 9.174 -15.058 1.00 91.88 282 GLN A O 1
ATOM 2279 N N . LEU A 1 283 ? 5.029 9.725 -14.366 1.00 93.62 283 LEU A N 1
ATOM 2280 C CA . LEU A 1 283 ? 5.037 11.135 -14.772 1.00 93.62 283 LEU A CA 1
ATOM 2281 C C . LEU A 1 283 ? 5.430 12.095 -13.640 1.00 93.62 283 LEU A C 1
ATOM 2283 O O . LEU A 1 283 ? 5.441 13.300 -13.868 1.00 93.62 283 LEU A O 1
ATOM 2287 N N . LEU A 1 284 ? 5.692 11.603 -12.423 1.00 95.88 284 LEU A N 1
ATOM 2288 C CA . LEU A 1 284 ? 6.020 12.453 -11.278 1.00 95.88 284 LEU A CA 1
ATOM 2289 C C . LEU A 1 284 ? 7.501 12.871 -11.357 1.00 95.88 284 LEU A C 1
ATOM 2291 O O . LEU A 1 284 ? 8.368 12.011 -11.191 1.00 95.88 284 LEU A O 1
ATOM 2295 N N . PRO A 1 285 ? 7.817 14.160 -11.593 1.00 94.06 285 PRO A N 1
ATOM 2296 C CA . PRO A 1 285 ? 9.197 14.576 -11.837 1.00 94.06 285 PRO A CA 1
ATOM 2297 C C . PRO A 1 285 ? 10.000 14.771 -10.548 1.00 94.06 285 PRO A C 1
ATOM 2299 O O . PRO A 1 285 ? 11.219 14.637 -10.552 1.00 94.06 285 PRO A O 1
ATOM 2302 N N . THR A 1 286 ? 9.335 15.119 -9.443 1.00 95.69 286 THR A N 1
ATOM 2303 C CA . THR A 1 286 ? 9.974 15.451 -8.167 1.00 95.69 286 THR A CA 1
ATOM 2304 C C . THR A 1 286 ? 9.156 14.936 -6.990 1.00 95.69 286 THR A C 1
ATOM 2306 O O . THR A 1 286 ? 7.931 14.799 -7.063 1.00 95.69 286 THR A O 1
ATOM 2309 N N . LEU A 1 287 ? 9.844 14.655 -5.883 1.00 97.69 287 LEU A N 1
ATOM 2310 C CA . LEU A 1 287 ? 9.226 14.264 -4.618 1.00 97.69 287 LEU A CA 1
ATOM 2311 C C . LEU A 1 287 ? 9.177 15.446 -3.633 1.00 97.69 287 LEU A C 1
ATOM 2313 O O . LEU A 1 287 ? 10.041 16.324 -3.686 1.00 97.69 287 LEU A O 1
ATOM 2317 N N . PRO A 1 288 ? 8.199 15.471 -2.707 1.00 97.62 288 PRO A N 1
ATOM 2318 C CA . PRO A 1 288 ? 8.183 16.430 -1.605 1.00 97.62 288 PRO A CA 1
ATOM 2319 C C . PRO A 1 288 ? 9.412 16.292 -0.699 1.00 97.62 288 PRO A C 1
ATOM 2321 O O . PRO A 1 288 ? 9.976 15.206 -0.570 1.00 97.62 288 PRO A O 1
ATOM 2324 N N . SER A 1 289 ? 9.780 17.372 -0.005 1.00 97.38 289 SER A N 1
ATOM 2325 C CA . SER A 1 289 ? 10.910 17.356 0.933 1.00 97.38 289 SER A CA 1
ATOM 2326 C C . SER A 1 289 ? 10.716 16.330 2.053 1.00 97.38 289 SER A C 1
ATOM 2328 O O . SER A 1 289 ? 9.652 16.256 2.672 1.00 97.38 289 SER A O 1
ATOM 2330 N N . PHE A 1 290 ? 11.775 15.582 2.369 1.00 97.50 290 PHE A N 1
ATOM 2331 C CA . PHE A 1 290 ? 11.785 14.581 3.437 1.00 97.50 290 PHE A CA 1
ATOM 2332 C C . PHE A 1 290 ? 12.074 15.148 4.835 1.00 97.50 290 PHE A C 1
ATOM 2334 O O . PHE A 1 290 ? 12.038 14.406 5.814 1.00 97.50 290 PHE A O 1
ATOM 2341 N N . GLN A 1 291 ? 12.277 16.462 4.971 1.00 95.88 291 GLN A N 1
ATOM 2342 C CA . GLN A 1 291 ? 12.640 17.108 6.239 1.00 95.88 291 GLN A CA 1
ATOM 2343 C C . GLN A 1 291 ? 11.671 16.805 7.402 1.00 95.88 291 GLN A C 1
ATOM 2345 O O . GLN A 1 291 ? 12.085 16.731 8.557 1.00 95.88 291 GLN A O 1
ATOM 2350 N N . GLY A 1 292 ? 10.379 16.610 7.114 1.00 95.75 292 GLY A N 1
ATOM 2351 C CA . GLY A 1 292 ? 9.360 16.299 8.125 1.00 95.75 292 GLY A CA 1
ATOM 2352 C C . GLY A 1 292 ? 9.301 14.831 8.573 1.00 95.75 292 GLY A C 1
ATOM 2353 O O . GLY A 1 292 ? 8.571 14.515 9.514 1.00 95.75 292 GLY A O 1
ATOM 2354 N N . LEU A 1 293 ? 10.054 13.927 7.937 1.00 97.69 293 LEU A N 1
ATOM 2355 C CA . LEU A 1 293 ? 9.959 12.470 8.102 1.00 97.69 293 LEU A CA 1
ATOM 2356 C C . LEU A 1 293 ? 10.875 11.914 9.213 1.00 97.69 293 LEU A C 1
ATOM 2358 O O . LEU A 1 293 ? 11.592 10.933 9.031 1.00 97.69 293 LEU A O 1
ATOM 2362 N N . SER A 1 294 ? 10.840 12.511 10.405 1.00 95.38 294 SER A N 1
ATOM 2363 C CA . SER A 1 294 ? 11.799 12.231 11.493 1.00 95.38 294 SER A CA 1
ATOM 2364 C C . SER A 1 294 ? 11.774 10.805 12.081 1.00 95.38 294 SER A C 1
ATOM 2366 O O . SER A 1 294 ? 12.721 10.401 12.762 1.00 95.38 294 SER A O 1
ATOM 2368 N N . ASN A 1 295 ? 10.712 10.024 11.844 1.00 97.50 295 ASN A N 1
ATOM 2369 C CA . ASN A 1 295 ? 10.604 8.625 12.281 1.00 97.50 295 ASN A CA 1
ATOM 2370 C C . ASN A 1 295 ? 10.616 7.602 11.137 1.00 97.50 295 ASN A C 1
ATOM 2372 O O . ASN A 1 295 ? 10.368 6.418 11.397 1.00 97.50 295 ASN A O 1
ATOM 2376 N N . ILE A 1 296 ? 10.928 8.020 9.906 1.00 98.25 296 ILE A N 1
ATOM 2377 C CA . ILE A 1 296 ? 10.924 7.112 8.759 1.00 98.25 296 ILE A CA 1
ATOM 2378 C C . ILE A 1 296 ? 11.980 6.023 8.934 1.00 98.25 296 ILE A C 1
ATOM 2380 O O . ILE A 1 296 ? 13.111 6.281 9.344 1.00 98.25 296 ILE A O 1
ATOM 2384 N N . LYS A 1 297 ? 11.589 4.780 8.649 1.00 98.12 297 LYS A N 1
ATOM 2385 C CA . LYS A 1 297 ? 12.463 3.603 8.739 1.00 98.12 297 LYS A CA 1
ATOM 2386 C C . LYS A 1 297 ? 12.663 2.940 7.387 1.00 98.12 297 LYS A C 1
ATOM 2388 O O . LYS A 1 297 ? 13.714 2.353 7.156 1.00 98.12 297 LYS A O 1
ATOM 2393 N N . SER A 1 298 ? 11.667 3.016 6.511 1.00 97.50 298 SER A N 1
ATOM 2394 C CA . SER A 1 298 ? 11.685 2.356 5.212 1.00 97.50 298 SER A CA 1
ATOM 2395 C C . SER A 1 298 ? 11.121 3.278 4.144 1.00 97.50 298 SER A C 1
ATOM 2397 O O . SER A 1 298 ? 9.972 3.711 4.254 1.00 97.50 298 SER A O 1
ATOM 2399 N N . ILE A 1 299 ? 11.914 3.520 3.105 1.00 98.06 299 ILE A N 1
ATOM 2400 C CA . ILE A 1 299 ? 11.496 4.191 1.874 1.00 98.06 299 ILE A CA 1
ATOM 2401 C C . ILE A 1 299 ? 11.672 3.196 0.729 1.00 98.06 299 ILE A C 1
ATOM 2403 O O . ILE A 1 299 ? 12.739 2.602 0.585 1.00 98.06 299 ILE A O 1
ATOM 2407 N N . SER A 1 300 ? 10.620 2.998 -0.059 1.00 96.00 300 SER A N 1
ATOM 2408 C CA . SER A 1 300 ? 10.636 2.134 -1.238 1.00 96.00 300 SER A CA 1
ATOM 2409 C C . SER A 1 300 ? 10.007 2.874 -2.415 1.00 96.00 300 SER A C 1
ATOM 2411 O O . SER A 1 300 ? 8.822 3.202 -2.386 1.00 96.00 300 SER A O 1
ATOM 2413 N N . LEU A 1 301 ? 10.807 3.179 -3.432 1.00 97.12 301 LEU A N 1
ATOM 2414 C CA . LEU A 1 301 ? 10.403 3.902 -4.633 1.00 97.12 301 LEU A CA 1
ATOM 2415 C C . LEU A 1 301 ? 10.584 2.976 -5.831 1.00 97.12 301 LEU A C 1
ATOM 2417 O O . LEU A 1 301 ? 11.696 2.521 -6.100 1.00 97.12 301 LEU A O 1
ATOM 2421 N N . ALA A 1 302 ? 9.495 2.689 -6.539 1.00 93.50 302 ALA A N 1
ATOM 2422 C CA . ALA A 1 302 ? 9.504 1.736 -7.639 1.00 93.50 302 ALA A CA 1
ATOM 2423 C C . ALA A 1 302 ? 8.798 2.286 -8.881 1.00 93.50 302 ALA A C 1
ATOM 2425 O O . ALA A 1 302 ? 7.650 2.713 -8.793 1.00 93.50 302 ALA A O 1
ATOM 2426 N N . LEU A 1 303 ? 9.427 2.193 -10.057 1.00 93.19 303 LEU A N 1
ATOM 2427 C CA . LEU A 1 303 ? 8.828 2.574 -11.348 1.00 93.19 303 LEU A CA 1
ATOM 2428 C C . LEU A 1 303 ? 8.464 4.077 -11.427 1.00 93.19 303 LEU A C 1
ATOM 2430 O O . LEU A 1 303 ? 7.391 4.445 -11.915 1.00 93.19 303 LEU A O 1
ATOM 2434 N N . LEU A 1 304 ? 9.334 4.955 -10.917 1.00 94.94 304 LEU A N 1
ATOM 2435 C CA . LEU A 1 304 ? 9.226 6.415 -11.067 1.00 94.94 304 LEU A CA 1
ATOM 2436 C C . LEU A 1 304 ? 10.171 6.853 -12.191 1.00 94.94 304 LEU A C 1
ATOM 2438 O O . LEU A 1 304 ? 11.299 7.274 -11.949 1.00 94.94 304 LEU A O 1
ATOM 2442 N N . TYR A 1 305 ? 9.724 6.693 -13.436 1.00 92.31 305 TYR A N 1
ATOM 2443 C CA . TYR A 1 305 ? 10.595 6.858 -14.601 1.00 92.31 305 TYR A CA 1
ATOM 2444 C C . TYR A 1 305 ? 11.047 8.299 -14.852 1.00 92.31 305 TYR A C 1
ATOM 2446 O O . TYR A 1 305 ? 12.143 8.467 -15.362 1.00 92.31 305 TYR A O 1
ATOM 2454 N N . SER A 1 306 ? 10.256 9.317 -14.494 1.00 93.62 306 SER A N 1
ATOM 2455 C CA . SER A 1 306 ? 10.624 10.734 -14.669 1.00 93.62 306 SER A CA 1
ATOM 2456 C C . SER A 1 306 ? 11.394 11.349 -13.495 1.00 93.62 306 SER A C 1
ATOM 2458 O O . SER A 1 306 ? 11.753 12.523 -13.569 1.00 93.62 306 SER A O 1
ATOM 2460 N N . LEU A 1 307 ? 11.639 10.600 -12.417 1.00 95.75 307 LEU A N 1
ATOM 2461 C CA . LEU A 1 307 ? 12.327 11.117 -11.236 1.00 95.75 307 LEU A CA 1
ATOM 2462 C C . LEU A 1 307 ? 13.837 11.193 -11.489 1.00 95.75 307 LEU A C 1
ATOM 2464 O O . LEU A 1 307 ? 14.478 10.164 -11.699 1.00 95.75 307 LEU A O 1
ATOM 2468 N N . THR A 1 308 ? 14.400 12.401 -11.451 1.00 92.06 308 THR A N 1
ATOM 2469 C CA . THR A 1 308 ? 15.820 12.642 -11.766 1.00 92.06 308 THR A CA 1
ATOM 2470 C C . THR A 1 308 ? 16.732 12.712 -10.545 1.00 92.06 308 THR A C 1
ATOM 2472 O O . THR A 1 308 ? 17.904 12.348 -10.642 1.00 92.06 308 THR A O 1
ATOM 2475 N N . SER A 1 309 ? 16.199 13.126 -9.394 1.00 93.00 309 SER A N 1
ATOM 2476 C CA . SER A 1 309 ? 16.917 13.216 -8.119 1.00 93.00 309 SER A CA 1
ATOM 2477 C C . SER A 1 309 ? 16.000 12.906 -6.931 1.00 93.00 309 SER A C 1
ATOM 2479 O O . SER A 1 309 ? 14.770 12.964 -7.034 1.00 93.00 309 SER A O 1
ATOM 2481 N N . LEU A 1 310 ? 16.598 12.559 -5.788 1.00 96.38 310 LEU A N 1
ATOM 2482 C CA . LEU A 1 310 ? 15.880 12.394 -4.522 1.00 96.38 310 LEU A CA 1
ATOM 2483 C C . LEU A 1 310 ? 16.014 13.639 -3.631 1.00 96.38 310 LEU A C 1
ATOM 2485 O O . LEU A 1 310 ? 17.054 14.296 -3.661 1.00 96.38 310 LEU A O 1
ATOM 2489 N N . PRO A 1 311 ? 15.001 13.942 -2.795 1.00 96.62 311 PRO A N 1
ATOM 2490 C CA . PRO A 1 311 ? 15.149 14.898 -1.706 1.00 96.62 311 PRO A CA 1
ATOM 2491 C C . PRO A 1 311 ? 16.230 14.453 -0.719 1.00 96.62 311 PRO A C 1
ATOM 2493 O O . PRO A 1 311 ? 16.480 13.257 -0.567 1.00 96.62 311 PRO A O 1
ATOM 2496 N N . ASP A 1 312 ? 16.801 15.420 -0.005 1.00 95.56 312 ASP A N 1
ATOM 2497 C CA . ASP A 1 312 ? 17.848 15.184 0.987 1.00 95.56 312 ASP A CA 1
ATOM 2498 C C . ASP A 1 312 ? 17.462 14.110 2.025 1.00 95.56 312 ASP A C 1
ATOM 2500 O O . ASP A 1 312 ? 16.348 14.098 2.566 1.00 95.56 312 ASP A O 1
ATOM 2504 N N . LEU A 1 313 ? 18.402 13.197 2.283 1.00 96.31 313 LEU A N 1
ATOM 2505 C CA . LEU A 1 313 ? 18.260 12.077 3.211 1.00 96.31 313 LEU A CA 1
ATOM 2506 C C . LEU A 1 313 ? 18.899 12.364 4.576 1.00 96.31 313 LEU A C 1
ATOM 2508 O O . LEU A 1 313 ? 18.626 11.617 5.520 1.00 96.31 313 LEU A O 1
ATOM 2512 N N . GLU A 1 314 ? 19.677 13.444 4.729 1.00 93.19 314 GLU A N 1
ATOM 2513 C CA . GLU A 1 314 ? 20.327 13.810 5.997 1.00 93.19 314 GLU A CA 1
ATOM 2514 C C . GLU A 1 314 ? 19.354 13.888 7.193 1.00 93.19 314 GLU A C 1
ATOM 2516 O O . GLU A 1 314 ? 19.666 13.339 8.257 1.00 93.19 314 GLU A O 1
ATOM 2521 N N . PRO A 1 315 ? 18.131 14.449 7.059 1.00 94.12 315 PRO A N 1
ATOM 2522 C CA . PRO A 1 315 ? 17.178 14.514 8.169 1.00 94.12 315 PRO A CA 1
ATOM 2523 C C . PRO A 1 315 ? 16.690 13.137 8.653 1.00 94.12 315 PRO A C 1
ATOM 2525 O O . PRO A 1 315 ? 16.093 13.022 9.729 1.00 94.12 315 PRO A O 1
ATOM 2528 N N . LEU A 1 316 ? 16.911 12.075 7.872 1.00 96.62 316 LEU A N 1
ATOM 2529 C CA . LEU A 1 316 ? 16.339 10.749 8.088 1.00 96.62 316 LEU A CA 1
ATOM 2530 C C . LEU A 1 316 ? 17.209 9.888 9.008 1.00 96.62 316 LEU A C 1
ATOM 2532 O O . LEU A 1 316 ? 17.625 8.776 8.672 1.00 96.62 316 LEU A O 1
ATOM 2536 N N . GLY A 1 317 ? 17.448 10.379 10.223 1.00 94.50 317 GLY A N 1
ATOM 2537 C CA . GLY A 1 317 ? 18.343 9.735 11.187 1.00 94.50 317 GLY A CA 1
ATOM 2538 C C . GLY A 1 317 ? 17.941 8.315 11.610 1.00 94.50 317 GLY A C 1
ATOM 2539 O O . GLY A 1 317 ? 18.775 7.607 12.155 1.00 94.50 317 GLY A O 1
ATOM 2540 N N . LYS A 1 318 ? 16.696 7.869 11.372 1.00 97.44 318 LYS A N 1
ATOM 2541 C CA . LYS A 1 318 ? 16.194 6.516 11.709 1.00 97.44 318 LYS A CA 1
ATOM 2542 C C . LYS A 1 318 ? 15.996 5.604 10.495 1.00 97.44 318 LYS A C 1
ATOM 2544 O O . LYS A 1 318 ? 15.483 4.495 10.668 1.00 97.44 318 LYS A O 1
ATOM 2549 N N . LEU A 1 319 ? 16.381 6.053 9.299 1.00 98.00 319 LEU A N 1
ATOM 2550 C CA . LEU A 1 319 ? 16.226 5.283 8.072 1.00 98.00 319 LEU A CA 1
ATOM 2551 C C . LEU A 1 319 ? 17.048 3.992 8.160 1.00 98.00 319 LEU A C 1
ATOM 2553 O O . LEU A 1 319 ? 18.233 4.017 8.475 1.00 98.00 319 LEU A O 1
ATOM 2557 N N . GLN A 1 320 ? 16.395 2.862 7.901 1.00 96.88 320 GLN A N 1
ATOM 2558 C CA . GLN A 1 320 ? 16.994 1.525 7.941 1.00 96.88 320 GLN A CA 1
ATOM 2559 C C . GLN A 1 320 ? 17.032 0.875 6.564 1.00 96.88 320 GLN A C 1
ATOM 2561 O O . GLN A 1 320 ? 17.945 0.101 6.278 1.00 96.88 320 GLN A O 1
ATOM 2566 N N . ARG A 1 321 ? 16.036 1.180 5.730 1.00 96.06 321 ARG A N 1
ATOM 2567 C CA . ARG A 1 321 ? 15.834 0.575 4.421 1.00 96.06 321 ARG A CA 1
ATOM 2568 C C . ARG A 1 321 ? 15.563 1.638 3.362 1.00 96.06 321 ARG A C 1
ATOM 2570 O O . ARG A 1 321 ? 14.629 2.425 3.520 1.00 96.06 321 ARG A O 1
ATOM 2577 N N . LEU A 1 322 ? 16.332 1.588 2.281 1.00 96.62 322 LEU A N 1
ATOM 2578 C CA . LEU A 1 322 ? 16.143 2.393 1.081 1.00 96.62 322 LEU A CA 1
ATOM 2579 C C . LEU A 1 322 ? 16.119 1.471 -0.141 1.00 96.62 322 LEU A C 1
ATOM 2581 O O . LEU A 1 322 ? 17.122 0.845 -0.471 1.00 96.62 322 LEU A O 1
ATOM 2585 N N . GLU A 1 323 ? 14.971 1.369 -0.798 1.00 94.75 323 GLU A N 1
ATOM 2586 C CA . GLU A 1 323 ? 14.803 0.577 -2.017 1.00 94.75 323 GLU A CA 1
ATOM 2587 C C . GLU A 1 323 ? 14.446 1.501 -3.178 1.00 94.75 323 GLU A C 1
ATOM 2589 O O . GLU A 1 323 ? 13.434 2.199 -3.135 1.00 94.75 323 GLU A O 1
ATOM 2594 N N . LEU A 1 324 ? 15.279 1.494 -4.211 1.00 94.81 324 LEU A N 1
ATOM 2595 C CA . LEU A 1 324 ? 15.155 2.306 -5.413 1.00 94.81 324 LEU A CA 1
ATOM 2596 C C . LEU A 1 324 ? 15.160 1.368 -6.614 1.00 94.81 324 LEU A C 1
ATOM 2598 O O . LEU A 1 324 ? 16.170 0.733 -6.911 1.00 94.81 324 LEU A O 1
ATOM 2602 N N . VAL A 1 325 ? 14.017 1.221 -7.272 1.00 91.75 325 VAL A N 1
ATOM 2603 C CA . VAL A 1 325 ? 13.812 0.153 -8.253 1.00 91.75 325 VAL A CA 1
ATOM 2604 C C . VAL A 1 325 ? 13.189 0.714 -9.528 1.00 91.75 325 VAL A C 1
ATOM 2606 O O . VAL A 1 325 ? 12.120 1.317 -9.484 1.00 91.75 325 VAL A O 1
ATOM 2609 N N . ALA A 1 326 ? 13.824 0.485 -10.679 1.00 91.19 326 ALA A N 1
ATOM 2610 C CA . ALA A 1 326 ? 13.348 0.959 -11.983 1.00 91.19 326 ALA A CA 1
ATOM 2611 C C . ALA A 1 326 ? 13.119 2.483 -12.006 1.00 91.19 326 ALA A C 1
ATOM 2613 O O . ALA A 1 326 ? 12.034 2.979 -12.324 1.00 91.19 326 ALA A O 1
ATOM 2614 N N . LEU A 1 327 ? 14.164 3.221 -11.623 1.00 92.94 327 LEU A N 1
ATOM 2615 C CA . LEU A 1 327 ? 14.230 4.682 -11.616 1.00 92.94 327 LEU A CA 1
ATOM 2616 C C . LEU A 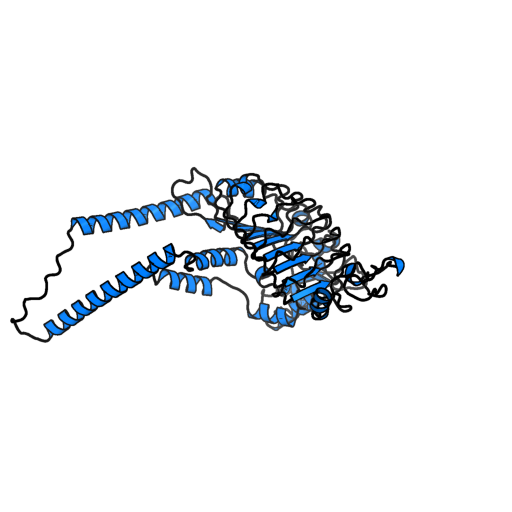1 327 ? 15.110 5.147 -12.779 1.00 92.94 327 LEU A C 1
ATOM 2618 O O . LEU A 1 327 ? 16.221 5.639 -12.592 1.00 92.94 327 LEU A O 1
ATOM 2622 N N . ASN A 1 328 ? 14.626 4.919 -13.999 1.00 89.50 328 ASN A N 1
ATOM 2623 C CA . ASN A 1 328 ? 15.444 4.976 -15.214 1.00 89.50 328 ASN A CA 1
ATOM 2624 C C . ASN A 1 328 ? 16.109 6.338 -15.472 1.00 89.50 328 ASN A C 1
ATOM 2626 O O . ASN A 1 328 ? 17.161 6.363 -16.100 1.00 89.50 328 ASN A O 1
ATOM 2630 N N . SER A 1 329 ? 15.529 7.442 -14.993 1.00 91.50 329 SER A N 1
ATOM 2631 C CA . SER A 1 329 ? 16.100 8.791 -15.130 1.00 91.50 329 SER A CA 1
ATOM 2632 C C . SER A 1 329 ? 16.837 9.291 -13.887 1.00 91.50 329 SER A C 1
ATOM 2634 O O . SER A 1 329 ? 17.312 10.423 -13.897 1.00 91.50 329 SER A O 1
ATOM 2636 N N . LEU A 1 330 ? 16.957 8.481 -12.830 1.00 93.81 330 LEU A N 1
ATOM 2637 C CA . LEU A 1 330 ? 17.657 8.873 -11.609 1.00 93.81 330 LEU A CA 1
ATOM 2638 C C . LEU A 1 330 ? 19.170 8.869 -11.853 1.00 93.81 330 LEU A C 1
ATOM 2640 O O . LEU A 1 330 ? 19.776 7.806 -12.024 1.00 93.81 330 LEU A O 1
ATOM 2644 N N . GLN A 1 331 ? 19.762 10.062 -11.862 1.00 90.81 331 GLN A N 1
ATOM 2645 C CA . GLN A 1 331 ? 21.181 10.273 -12.170 1.00 90.81 331 GLN A CA 1
ATOM 2646 C C . GLN A 1 331 ? 22.040 10.429 -10.916 1.00 90.81 331 GLN A C 1
ATOM 2648 O O . GLN A 1 331 ? 23.201 10.027 -10.921 1.00 90.81 331 GLN A O 1
ATOM 2653 N N . GLU A 1 332 ? 21.466 10.957 -9.838 1.00 92.31 332 GLU A N 1
ATOM 2654 C CA . GLU A 1 332 ? 22.188 11.315 -8.619 1.00 92.31 332 GLU A CA 1
ATOM 2655 C C . GLU A 1 332 ? 21.446 10.825 -7.371 1.00 92.31 332 GLU A C 1
ATOM 2657 O O . GLU A 1 332 ? 20.228 10.613 -7.379 1.00 92.31 332 GLU A O 1
ATOM 2662 N N . LEU A 1 333 ? 22.193 10.679 -6.276 1.00 94.19 333 LEU A N 1
ATOM 2663 C CA . LEU A 1 333 ? 21.664 10.427 -4.937 1.00 94.19 333 LEU A CA 1
ATOM 2664 C C . LEU A 1 333 ? 22.227 11.445 -3.946 1.00 94.19 333 LEU A C 1
ATOM 2666 O O . LEU A 1 333 ? 23.409 11.766 -4.024 1.00 94.19 333 LEU A O 1
ATOM 2670 N N . PRO A 1 334 ? 21.422 11.910 -2.980 1.00 94.44 334 PRO A N 1
ATOM 2671 C CA . PRO A 1 334 ? 21.931 12.687 -1.858 1.00 94.44 334 PRO A CA 1
ATOM 2672 C C . PRO A 1 334 ? 22.868 11.842 -0.980 1.00 94.44 334 PRO A C 1
ATOM 2674 O O . PRO A 1 334 ? 22.875 10.609 -1.041 1.00 94.44 334 PRO A O 1
ATOM 2677 N N . GLU A 1 335 ? 23.641 12.521 -0.134 1.00 93.94 335 GLU A N 1
ATOM 2678 C CA . GLU A 1 335 ? 24.564 11.891 0.811 1.00 93.94 335 GLU A CA 1
ATOM 2679 C C . GLU A 1 335 ? 23.842 10.935 1.773 1.00 93.94 335 GLU A C 1
ATOM 2681 O O . GLU A 1 335 ? 22.784 11.252 2.317 1.00 93.94 335 GLU A O 1
ATOM 2686 N N . VAL A 1 336 ? 24.444 9.764 2.006 1.00 94.44 336 VAL A N 1
ATOM 2687 C CA . VAL A 1 336 ? 23.902 8.711 2.887 1.00 94.44 336 VAL A CA 1
ATOM 2688 C C . VAL A 1 336 ? 24.765 8.452 4.124 1.00 94.44 336 VAL A C 1
ATOM 2690 O O . VAL A 1 336 ? 24.346 7.729 5.027 1.00 94.44 336 VAL A O 1
ATOM 2693 N N . ALA A 1 337 ? 25.960 9.047 4.205 1.00 91.56 337 ALA A N 1
ATOM 2694 C CA . ALA A 1 337 ? 26.905 8.865 5.310 1.00 91.56 337 ALA A CA 1
ATOM 2695 C C . ALA A 1 337 ? 26.315 9.240 6.686 1.00 91.56 337 ALA A C 1
ATOM 2697 O O . ALA A 1 337 ? 26.642 8.634 7.710 1.00 91.56 337 ALA A O 1
ATOM 2698 N N . SER A 1 338 ? 25.393 10.206 6.725 1.00 91.50 338 SER A N 1
ATOM 2699 C CA . SER A 1 338 ? 24.694 10.625 7.945 1.00 91.50 338 SER A CA 1
ATOM 2700 C C . SER A 1 338 ? 23.653 9.600 8.430 1.00 91.50 338 SER A C 1
ATOM 2702 O O . SER A 1 338 ? 23.339 9.558 9.626 1.00 91.50 338 SER A O 1
ATOM 2704 N N . ASN A 1 339 ? 23.161 8.707 7.562 1.00 94.69 339 ASN A N 1
ATOM 2705 C CA . ASN A 1 339 ? 22.145 7.700 7.884 1.00 94.69 339 ASN A CA 1
ATOM 2706 C C . ASN A 1 339 ? 22.757 6.451 8.544 1.00 94.69 339 ASN A C 1
ATOM 2708 O O . ASN A 1 339 ? 22.744 5.348 8.003 1.00 94.69 339 ASN A O 1
ATOM 2712 N N . ARG A 1 340 ? 23.242 6.594 9.781 1.00 91.62 340 ARG A N 1
ATOM 2713 C CA . ARG A 1 340 ? 23.980 5.542 10.521 1.00 91.62 340 ARG A CA 1
ATOM 2714 C C . ARG A 1 340 ? 23.215 4.236 10.785 1.00 91.62 340 ARG A C 1
ATOM 2716 O O . ARG A 1 340 ? 23.822 3.243 11.174 1.00 91.62 340 ARG A O 1
ATOM 2723 N N . HIS A 1 341 ? 21.891 4.236 10.641 1.00 94.94 341 HIS A N 1
ATOM 2724 C CA . HIS A 1 341 ? 21.043 3.054 10.835 1.00 94.94 341 HIS A CA 1
ATOM 2725 C C . HIS A 1 341 ? 20.681 2.338 9.529 1.00 94.94 341 HIS A C 1
ATOM 2727 O O . HIS A 1 341 ? 19.961 1.336 9.574 1.00 94.94 341 HIS A O 1
ATOM 2733 N N . LEU A 1 342 ? 21.175 2.826 8.389 1.00 94.62 342 LEU A N 1
ATOM 2734 C CA . LEU A 1 342 ? 20.915 2.250 7.082 1.00 94.62 342 LEU A CA 1
ATOM 2735 C C . LEU A 1 342 ? 21.575 0.867 6.995 1.00 94.62 342 LEU A C 1
ATOM 2737 O O . LEU A 1 342 ? 22.790 0.727 7.082 1.00 94.62 342 LEU A O 1
ATOM 2741 N N . THR A 1 343 ? 20.750 -0.172 6.875 1.00 92.75 343 THR A N 1
ATOM 2742 C CA . THR A 1 343 ? 21.187 -1.583 6.875 1.00 92.75 343 THR A CA 1
ATOM 2743 C C . THR A 1 343 ? 20.851 -2.302 5.579 1.00 92.75 343 THR A C 1
ATOM 2745 O O . THR A 1 343 ? 21.432 -3.348 5.300 1.00 92.75 343 THR A O 1
ATOM 2748 N N . HIS A 1 344 ? 19.912 -1.765 4.800 1.00 92.62 344 HIS A N 1
ATOM 2749 C CA . HIS A 1 344 ? 19.488 -2.340 3.537 1.00 92.62 344 HIS A CA 1
ATOM 2750 C C . HIS A 1 344 ? 19.352 -1.247 2.487 1.00 92.62 344 HIS A C 1
ATOM 2752 O O . HIS A 1 344 ? 18.473 -0.389 2.604 1.00 92.62 344 HIS A O 1
ATOM 2758 N N . VAL A 1 345 ? 20.198 -1.307 1.462 1.00 93.88 345 VAL A N 1
ATOM 2759 C CA . VAL A 1 345 ? 20.082 -0.447 0.285 1.00 93.88 345 VAL A CA 1
ATOM 2760 C C . VAL A 1 345 ? 19.989 -1.305 -0.964 1.00 93.88 345 VAL A C 1
ATOM 2762 O O . VAL A 1 345 ? 20.801 -2.204 -1.182 1.00 93.88 345 VAL A O 1
ATOM 2765 N N . VAL A 1 346 ? 18.984 -1.014 -1.781 1.00 91.81 346 VAL A N 1
ATOM 2766 C CA . VAL A 1 346 ? 18.802 -1.612 -3.100 1.00 91.81 346 VAL A CA 1
ATOM 2767 C C . VAL A 1 346 ? 18.686 -0.485 -4.106 1.00 91.81 346 VAL A C 1
ATOM 2769 O O . VAL A 1 346 ? 17.869 0.415 -3.927 1.00 91.81 346 VAL A O 1
ATOM 2772 N N . VAL A 1 347 ? 19.491 -0.555 -5.163 1.00 92.25 347 VAL A N 1
ATOM 2773 C CA . VAL A 1 347 ? 19.385 0.333 -6.320 1.00 92.25 347 VAL A CA 1
ATOM 2774 C C . VAL A 1 347 ? 19.428 -0.524 -7.569 1.00 92.25 347 VAL A C 1
ATOM 2776 O O . VAL A 1 347 ? 20.492 -0.984 -7.978 1.00 92.25 347 VAL A O 1
ATOM 2779 N N . TRP A 1 348 ? 18.264 -0.761 -8.162 1.00 89.50 348 TRP A N 1
ATOM 2780 C CA . TRP A 1 348 ? 18.117 -1.549 -9.378 1.00 89.50 348 TRP A CA 1
ATOM 2781 C C . TRP A 1 348 ? 17.598 -0.671 -10.501 1.00 89.50 348 TRP A C 1
ATOM 2783 O O . TRP A 1 348 ? 16.637 0.073 -10.315 1.00 89.50 348 TRP A O 1
ATOM 2793 N N . GLN A 1 349 ? 18.194 -0.819 -11.686 1.00 87.81 349 GLN A N 1
ATOM 2794 C CA . GLN A 1 349 ? 17.737 -0.154 -12.906 1.00 87.81 349 GLN A CA 1
ATOM 2795 C C . GLN A 1 349 ? 17.616 1.374 -12.750 1.00 87.81 349 GLN A C 1
ATOM 2797 O O . GLN A 1 349 ? 16.527 1.940 -12.817 1.00 87.81 349 GLN A O 1
ATOM 2802 N N . ALA A 1 350 ? 18.753 2.031 -12.525 1.00 90.75 350 ALA A N 1
ATOM 2803 C CA . ALA A 1 350 ? 18.866 3.485 -12.450 1.00 90.75 350 ALA A CA 1
ATOM 2804 C C . ALA A 1 350 ? 20.099 3.964 -13.228 1.00 90.75 350 ALA A C 1
ATOM 2806 O O . ALA A 1 350 ? 21.108 3.255 -13.286 1.00 90.75 350 ALA A O 1
ATOM 2807 N N . GLN A 1 351 ? 20.033 5.165 -13.809 1.00 88.88 351 GLN A N 1
ATOM 2808 C CA . GLN A 1 351 ? 21.118 5.725 -14.627 1.00 88.88 351 GLN A CA 1
ATOM 2809 C C . GLN A 1 351 ? 22.391 5.999 -13.806 1.00 88.88 351 GLN A C 1
ATOM 2811 O O . GLN A 1 351 ? 23.505 5.875 -14.317 1.00 88.88 351 GLN A O 1
ATOM 2816 N N . LEU A 1 352 ? 22.241 6.266 -12.507 1.00 90.69 352 LEU A N 1
ATOM 2817 C CA . LEU A 1 352 ? 23.352 6.433 -11.564 1.00 90.69 352 LEU A CA 1
ATOM 2818 C C . LEU A 1 352 ? 24.286 5.213 -11.450 1.00 90.69 352 LEU A C 1
ATOM 2820 O O . LEU A 1 352 ? 25.426 5.337 -11.012 1.00 90.69 352 LEU A O 1
ATOM 2824 N N . CYS A 1 353 ? 23.820 4.023 -11.851 1.00 90.12 353 CYS A N 1
ATOM 2825 C CA . CYS A 1 353 ? 24.637 2.804 -11.873 1.00 90.12 353 CYS A CA 1
ATOM 2826 C C . CYS A 1 353 ? 25.650 2.788 -13.026 1.00 90.12 353 CYS A C 1
ATOM 2828 O O . CYS A 1 353 ? 26.507 1.908 -13.092 1.00 90.12 353 CYS A O 1
ATOM 2830 N N . CYS A 1 354 ? 25.511 3.730 -13.956 1.00 89.00 354 CYS A N 1
ATOM 2831 C CA . CYS A 1 354 ? 26.229 3.785 -15.219 1.00 89.00 354 CYS A CA 1
ATOM 2832 C C . CYS A 1 354 ? 27.173 4.980 -15.279 1.00 89.00 354 CYS A C 1
ATOM 2834 O O . CYS A 1 354 ? 28.296 4.854 -15.751 1.00 89.00 354 CYS A O 1
ATOM 2836 N N . ASN A 1 355 ? 26.700 6.133 -14.800 1.00 89.31 355 ASN A N 1
ATOM 2837 C CA . ASN A 1 355 ? 27.302 7.449 -15.013 1.00 89.31 355 ASN A CA 1
ATOM 2838 C C . ASN A 1 355 ? 28.522 7.751 -14.121 1.00 89.31 355 ASN A C 1
ATOM 2840 O O . ASN A 1 355 ? 29.052 8.856 -14.171 1.00 89.31 355 ASN A O 1
ATOM 2844 N N . GLY A 1 356 ? 28.970 6.805 -13.291 1.00 88.56 356 GLY A N 1
ATOM 2845 C CA . GLY A 1 356 ? 30.118 6.989 -12.399 1.00 88.56 356 GLY A CA 1
ATOM 2846 C C . GLY A 1 356 ? 29.847 7.855 -11.162 1.00 88.56 356 GLY A C 1
ATOM 2847 O O . GLY A 1 356 ? 30.795 8.244 -10.486 1.00 88.56 356 GLY A O 1
ATOM 2848 N N . PHE A 1 357 ? 28.585 8.153 -10.836 1.00 90.56 357 PHE A N 1
ATOM 2849 C CA . PHE A 1 357 ? 28.234 8.953 -9.657 1.00 90.56 357 PHE A CA 1
ATOM 2850 C C . PHE A 1 357 ? 28.574 8.243 -8.332 1.00 90.56 357 PHE A C 1
ATOM 2852 O O . PHE A 1 357 ? 29.173 8.835 -7.434 1.00 90.56 357 PHE A O 1
ATOM 2859 N N . ILE A 1 358 ? 28.229 6.954 -8.219 1.00 89.38 358 ILE A N 1
ATOM 2860 C CA . ILE A 1 358 ? 28.487 6.133 -7.019 1.00 89.38 358 ILE A CA 1
ATOM 2861 C C . ILE A 1 358 ? 29.791 5.318 -7.086 1.00 89.38 358 ILE A C 1
ATOM 2863 O O . ILE A 1 358 ? 30.111 4.600 -6.142 1.00 89.38 358 ILE A O 1
ATOM 2867 N N . GLY A 1 359 ? 30.516 5.361 -8.206 1.00 85.00 359 GLY A N 1
ATOM 2868 C CA . GLY A 1 359 ? 31.646 4.468 -8.460 1.00 85.00 359 GLY A CA 1
ATOM 2869 C C . GLY A 1 359 ? 32.330 4.738 -9.796 1.00 85.00 359 GLY A C 1
ATOM 2870 O O . GLY A 1 359 ? 32.406 5.874 -10.255 1.00 85.00 359 GLY A O 1
ATOM 2871 N N . GLU A 1 360 ? 32.861 3.698 -10.432 1.00 84.62 360 GLU A N 1
ATOM 2872 C CA . GLU A 1 360 ? 33.445 3.839 -11.767 1.00 84.62 360 GLU A CA 1
ATOM 2873 C C . GLU A 1 360 ? 32.357 3.969 -12.832 1.00 84.62 360 GLU A C 1
ATOM 2875 O O . GLU A 1 360 ? 31.321 3.303 -12.771 1.00 84.62 360 GLU A O 1
ATOM 2880 N N . CYS A 1 361 ? 32.600 4.830 -13.821 1.00 89.25 361 CYS A N 1
ATOM 2881 C CA . CYS A 1 361 ? 31.697 4.929 -14.953 1.00 89.25 361 CYS A CA 1
ATOM 2882 C C . CYS A 1 361 ? 31.765 3.639 -15.770 1.00 89.25 361 CYS A C 1
ATOM 2884 O O . CYS A 1 361 ? 32.846 3.189 -16.148 1.00 89.25 361 CYS A O 1
ATOM 2886 N N . ASN A 1 362 ? 30.609 3.038 -16.027 1.00 86.00 362 ASN A N 1
ATOM 2887 C CA . ASN A 1 362 ? 30.511 1.759 -16.710 1.00 86.00 362 ASN A CA 1
ATOM 2888 C C . ASN A 1 362 ? 29.337 1.774 -17.688 1.00 86.00 362 ASN A C 1
ATOM 2890 O O . ASN A 1 362 ? 28.236 1.311 -17.390 1.00 86.00 362 ASN A O 1
ATOM 2894 N N . THR A 1 363 ? 29.605 2.265 -18.893 1.00 83.88 363 THR A N 1
ATOM 2895 C CA . THR A 1 363 ? 28.652 2.305 -20.013 1.00 83.88 363 THR A CA 1
ATOM 2896 C C . THR A 1 363 ? 28.302 0.913 -20.551 1.00 83.88 363 THR A C 1
ATOM 2898 O O . THR A 1 363 ? 27.297 0.751 -21.234 1.00 83.88 363 THR A O 1
ATOM 2901 N N . SER A 1 364 ? 29.087 -0.115 -20.202 1.00 82.88 364 SER A N 1
ATOM 2902 C CA . SER A 1 364 ? 28.845 -1.512 -20.592 1.00 82.88 364 SER A CA 1
ATOM 2903 C C . SER A 1 364 ? 27.858 -2.243 -19.676 1.00 82.88 364 SER A C 1
ATOM 2905 O O . SER A 1 364 ? 27.553 -3.415 -19.905 1.00 82.88 364 SER A O 1
ATOM 2907 N N . HIS A 1 365 ? 27.377 -1.607 -18.604 1.00 81.75 365 HIS A N 1
ATOM 2908 C CA . HIS A 1 365 ? 26.413 -2.240 -17.712 1.00 81.75 365 HIS A CA 1
ATOM 2909 C C . HIS A 1 365 ? 25.049 -2.417 -18.427 1.00 81.75 365 HIS A C 1
ATOM 2911 O O . HIS A 1 365 ? 24.618 -1.511 -19.142 1.00 81.75 365 HIS A O 1
ATOM 2917 N N . PRO A 1 366 ? 24.333 -3.554 -18.252 1.00 77.94 366 PRO A N 1
ATOM 2918 C CA . PRO A 1 366 ? 23.154 -3.905 -19.067 1.00 77.94 366 PRO A CA 1
ATOM 2919 C C . PRO A 1 366 ? 22.033 -2.856 -19.097 1.00 77.94 366 PRO A C 1
ATOM 2921 O O . PRO A 1 366 ? 21.248 -2.797 -20.039 1.00 77.94 366 PRO A O 1
ATOM 2924 N N . MET A 1 367 ? 21.959 -2.027 -18.056 1.00 74.44 367 MET A N 1
ATOM 2925 C CA . MET A 1 367 ? 20.963 -0.962 -17.908 1.00 74.44 367 MET A CA 1
ATOM 2926 C C . MET A 1 367 ? 21.346 0.372 -18.568 1.00 74.44 367 MET A C 1
ATOM 2928 O O . MET A 1 367 ? 20.522 1.278 -18.598 1.00 74.44 367 MET A O 1
ATOM 2932 N N . CYS A 1 368 ? 22.563 0.502 -19.096 1.00 74.25 368 CYS A N 1
ATOM 2933 C CA . CYS A 1 368 ? 23.161 1.766 -19.547 1.00 74.25 368 CYS A CA 1
ATOM 2934 C C . CYS A 1 368 ? 23.079 1.965 -21.065 1.00 74.25 368 CYS A C 1
ATOM 2936 O O . CYS A 1 368 ? 23.892 2.675 -21.656 1.00 74.25 368 CYS A O 1
ATOM 2938 N N . ASN A 1 369 ? 22.132 1.280 -21.709 1.00 68.81 369 ASN A N 1
ATOM 2939 C CA . ASN A 1 369 ? 22.070 1.166 -23.159 1.00 68.81 369 ASN A CA 1
ATOM 2940 C C . ASN A 1 369 ? 21.932 2.557 -23.809 1.00 68.81 369 ASN A C 1
ATOM 2942 O O . ASN A 1 369 ? 20.941 3.249 -23.583 1.00 68.81 369 ASN A O 1
ATOM 2946 N N . GLY A 1 370 ? 22.930 2.959 -24.603 1.00 74.69 370 GLY A N 1
ATOM 2947 C CA . GLY A 1 370 ? 22.970 4.261 -25.279 1.00 74.69 370 GLY A CA 1
ATOM 2948 C C . GLY A 1 370 ? 23.753 5.374 -24.570 1.00 74.69 370 GLY A C 1
ATOM 2949 O O . GLY A 1 370 ? 23.776 6.483 -25.095 1.00 74.69 370 GLY A O 1
ATOM 2950 N N . MET A 1 371 ? 24.404 5.109 -23.430 1.00 80.50 371 MET A N 1
ATOM 2951 C CA . MET A 1 371 ? 25.319 6.068 -22.794 1.00 80.50 371 MET A CA 1
ATOM 2952 C C . MET A 1 371 ? 26.729 6.021 -23.391 1.00 80.50 371 MET A C 1
ATOM 2954 O O . MET A 1 371 ? 27.264 4.954 -23.694 1.00 80.50 371 MET A O 1
ATOM 2958 N N . SER A 1 372 ? 27.347 7.193 -23.497 1.00 82.56 372 SER A N 1
ATOM 2959 C CA . SER A 1 372 ? 28.732 7.404 -23.914 1.00 82.56 372 SER A CA 1
ATOM 2960 C C . SER A 1 372 ? 29.634 7.739 -22.720 1.00 82.56 372 SER A C 1
ATOM 2962 O O . SER A 1 372 ? 29.155 8.136 -21.660 1.00 82.56 372 SER A O 1
ATOM 2964 N N . GLU A 1 373 ? 30.956 7.614 -22.875 1.00 80.94 373 GLU A N 1
ATOM 2965 C CA . GLU A 1 373 ? 31.903 8.013 -21.816 1.00 80.94 373 GLU A CA 1
ATOM 2966 C C . GLU A 1 373 ? 31.856 9.519 -21.504 1.00 80.94 373 GLU A C 1
ATOM 2968 O O . GLU A 1 373 ? 32.199 9.934 -20.400 1.00 80.94 373 GLU A O 1
ATOM 2973 N N . SER A 1 374 ? 31.388 10.350 -22.440 1.00 83.44 374 SER A N 1
ATOM 2974 C CA . SER A 1 374 ? 31.159 11.778 -22.193 1.00 83.44 374 SER A CA 1
ATOM 2975 C C . SER A 1 374 ? 29.979 12.066 -21.262 1.00 83.44 374 SER A C 1
ATOM 2977 O O . SER A 1 374 ? 29.904 13.171 -20.734 1.00 83.44 374 SER A O 1
ATOM 2979 N N . ASP A 1 375 ? 29.089 11.095 -21.028 1.00 84.50 375 ASP A N 1
ATOM 2980 C CA . ASP A 1 375 ? 27.939 11.238 -20.122 1.00 84.50 375 ASP A CA 1
ATOM 2981 C C . ASP A 1 375 ? 28.296 10.912 -18.656 1.00 84.50 375 ASP A C 1
ATOM 2983 O O . ASP A 1 375 ? 27.430 10.904 -17.779 1.00 84.50 375 ASP A O 1
ATOM 2987 N N . CYS A 1 376 ? 29.563 10.589 -18.381 1.00 88.19 376 CYS A N 1
ATOM 2988 C CA . CYS A 1 376 ? 30.047 10.259 -17.047 1.00 88.19 376 CYS A CA 1
ATOM 2989 C C . CYS A 1 376 ? 30.275 11.514 -16.191 1.00 88.19 376 CYS A C 1
ATOM 2991 O O . CYS A 1 376 ? 30.835 12.508 -16.653 1.00 88.19 376 CYS A O 1
ATOM 2993 N N . PHE A 1 377 ? 29.948 11.428 -14.901 1.00 87.50 377 PHE A N 1
ATOM 2994 C CA . PHE A 1 377 ? 30.229 12.484 -13.934 1.00 87.50 377 PHE A CA 1
ATOM 2995 C C . PHE A 1 377 ? 31.741 12.630 -13.669 1.00 87.50 377 PHE A C 1
ATOM 2997 O O . PHE A 1 377 ? 32.449 11.621 -13.483 1.00 87.50 377 PHE A O 1
ATOM 3004 N N . PRO A 1 378 ? 32.256 13.875 -13.594 1.00 86.69 378 PRO A N 1
ATOM 3005 C CA . PRO A 1 378 ? 33.624 14.127 -13.165 1.00 86.69 378 PRO A CA 1
ATOM 3006 C C . PRO A 1 378 ? 33.791 13.751 -11.689 1.00 86.69 378 PRO A C 1
ATOM 3008 O O . PRO A 1 378 ? 32.831 13.702 -10.927 1.00 86.69 378 PRO A O 1
ATOM 3011 N N . ILE A 1 379 ? 35.031 13.497 -11.261 1.00 82.06 379 ILE A N 1
ATOM 3012 C CA . ILE A 1 379 ? 35.329 13.027 -9.895 1.00 82.06 379 ILE A CA 1
ATOM 3013 C C . ILE A 1 379 ? 34.834 14.007 -8.815 1.00 82.06 379 ILE A C 1
ATOM 3015 O O . ILE A 1 379 ? 34.442 13.559 -7.742 1.00 82.06 379 ILE A O 1
ATOM 3019 N N . SER A 1 380 ? 34.827 15.317 -9.095 1.00 84.94 380 SER A N 1
ATOM 3020 C CA . SER A 1 380 ? 34.368 16.362 -8.164 1.00 84.94 380 SER A CA 1
ATOM 3021 C C . SER A 1 380 ? 32.890 16.268 -7.803 1.00 84.94 380 SER A C 1
ATOM 3023 O O . SER A 1 380 ? 32.514 16.678 -6.711 1.00 84.94 380 SER A O 1
ATOM 3025 N N . ASP A 1 381 ? 32.082 15.728 -8.712 1.00 85.88 381 ASP A N 1
ATOM 3026 C CA . ASP A 1 381 ? 30.620 15.734 -8.620 1.00 85.88 381 ASP A CA 1
ATOM 3027 C C . ASP A 1 381 ? 30.097 14.360 -8.170 1.00 85.88 381 ASP A C 1
ATOM 3029 O O . ASP A 1 381 ? 28.898 14.090 -8.188 1.00 85.88 381 ASP A O 1
ATOM 3033 N N . ARG A 1 382 ? 31.012 13.462 -7.784 1.00 88.62 382 ARG A N 1
ATOM 3034 C CA . ARG A 1 382 ? 30.689 12.144 -7.244 1.00 88.62 382 ARG A CA 1
ATOM 3035 C C . ARG A 1 382 ? 30.286 12.244 -5.784 1.00 88.62 382 ARG A C 1
ATOM 3037 O O . ARG A 1 382 ? 30.690 13.148 -5.056 1.00 88.62 382 ARG A O 1
ATOM 3044 N N . LEU A 1 383 ? 29.555 11.227 -5.351 1.00 92.12 383 LEU A N 1
ATOM 3045 C CA . LEU A 1 383 ? 29.170 11.043 -3.959 1.00 92.12 383 LEU A CA 1
ATOM 3046 C C . LEU A 1 383 ? 30.407 10.979 -3.043 1.00 92.12 383 LEU A C 1
ATOM 3048 O O . LEU A 1 383 ? 31.445 10.457 -3.461 1.00 92.12 383 LEU A O 1
ATOM 3052 N N . SER A 1 384 ? 30.313 11.452 -1.796 1.00 93.38 384 SER A N 1
ATOM 3053 C CA . SER A 1 384 ? 31.442 11.403 -0.854 1.00 93.38 384 SER A CA 1
ATOM 3054 C C . SER A 1 384 ? 31.999 9.985 -0.658 1.00 93.38 384 SER A C 1
ATOM 3056 O O . SER A 1 384 ? 31.286 8.985 -0.772 1.00 93.38 384 SER A O 1
ATOM 3058 N N . THR A 1 385 ? 33.285 9.878 -0.311 1.00 91.94 385 THR A N 1
ATOM 3059 C CA . THR A 1 385 ? 33.953 8.582 -0.086 1.00 91.94 385 THR A CA 1
ATOM 3060 C C . THR A 1 385 ? 33.299 7.766 1.033 1.00 91.94 385 THR A C 1
ATOM 3062 O O . THR A 1 385 ? 33.232 6.541 0.941 1.00 91.94 385 THR A O 1
ATOM 3065 N N . GLU A 1 386 ? 32.775 8.430 2.066 1.00 92.81 386 GLU A N 1
ATOM 3066 C CA . GLU A 1 386 ? 32.037 7.789 3.159 1.00 92.81 386 GLU A CA 1
ATOM 3067 C C . GLU A 1 386 ? 30.729 7.169 2.657 1.00 92.81 386 GLU A C 1
ATOM 3069 O O . GLU A 1 386 ? 30.455 5.994 2.907 1.00 92.81 386 GLU A O 1
ATOM 3074 N N . SER A 1 387 ? 29.947 7.927 1.888 1.00 94.50 387 SER A N 1
ATOM 3075 C CA . SER A 1 387 ? 28.698 7.444 1.299 1.00 94.50 387 SER A CA 1
ATOM 3076 C C . SER A 1 387 ? 28.932 6.346 0.258 1.00 94.50 387 SER A C 1
ATOM 3078 O O . SER A 1 387 ? 28.208 5.350 0.247 1.00 94.50 387 SER A O 1
ATOM 3080 N N . GLN A 1 388 ? 29.976 6.460 -0.571 1.00 92.69 388 GLN A N 1
ATOM 3081 C CA . GLN A 1 388 ? 30.380 5.396 -1.496 1.00 92.69 388 GLN A CA 1
ATOM 3082 C C . GLN A 1 388 ? 30.707 4.100 -0.749 1.00 92.69 388 GLN A C 1
ATOM 3084 O O . GLN A 1 388 ? 30.265 3.032 -1.166 1.00 92.69 388 GLN A O 1
ATOM 3089 N N . ALA A 1 389 ? 31.420 4.171 0.381 1.00 92.00 389 ALA A N 1
ATOM 3090 C CA . ALA A 1 389 ? 31.727 2.994 1.192 1.00 92.00 389 ALA A CA 1
ATOM 3091 C C . ALA A 1 389 ? 30.460 2.335 1.767 1.00 92.00 389 ALA A C 1
ATOM 3093 O O . ALA A 1 389 ? 30.353 1.106 1.769 1.00 92.00 389 ALA A O 1
ATOM 3094 N N . VAL A 1 390 ? 29.478 3.135 2.205 1.00 92.62 390 VAL A N 1
ATOM 3095 C CA . VAL A 1 390 ? 28.172 2.630 2.668 1.00 92.62 390 VAL A CA 1
ATOM 3096 C C . VAL A 1 390 ? 27.446 1.885 1.549 1.00 92.62 390 VAL A C 1
ATOM 3098 O O . VAL A 1 390 ? 26.947 0.784 1.780 1.00 92.62 390 VAL A O 1
ATOM 3101 N N . LEU A 1 391 ? 27.401 2.453 0.341 1.00 93.44 391 LEU A N 1
ATOM 3102 C CA . LEU A 1 391 ? 26.712 1.854 -0.804 1.00 93.44 391 LEU A CA 1
ATOM 3103 C C . LEU A 1 391 ? 27.442 0.622 -1.355 1.00 93.44 391 LEU A C 1
ATOM 3105 O O . LEU A 1 391 ? 26.799 -0.381 -1.649 1.00 93.44 391 LEU A O 1
ATOM 3109 N N . ALA A 1 392 ? 28.773 0.652 -1.441 1.00 89.69 392 ALA A N 1
ATOM 3110 C CA . ALA A 1 392 ? 29.581 -0.464 -1.937 1.00 89.69 392 ALA A CA 1
ATOM 3111 C C . ALA A 1 392 ? 29.485 -1.716 -1.046 1.00 89.69 392 ALA A C 1
ATOM 3113 O O . ALA A 1 392 ? 29.657 -2.836 -1.525 1.00 89.69 392 ALA A O 1
ATOM 3114 N N . ALA A 1 393 ? 29.174 -1.550 0.244 1.00 90.06 393 ALA A N 1
ATOM 3115 C CA . ALA A 1 393 ? 28.929 -2.661 1.162 1.00 90.06 393 ALA A CA 1
ATOM 3116 C C . ALA A 1 393 ? 27.577 -3.370 0.930 1.00 90.06 393 ALA A C 1
ATOM 3118 O O . ALA A 1 393 ? 27.310 -4.402 1.551 1.00 90.06 393 ALA A O 1
ATOM 3119 N N . GLN A 1 394 ? 26.704 -2.827 0.076 1.00 91.12 394 GLN A N 1
ATOM 3120 C CA . GLN A 1 394 ? 25.341 -3.312 -0.127 1.00 91.12 394 GLN A CA 1
ATOM 3121 C C . GLN A 1 394 ? 25.251 -4.119 -1.431 1.00 91.12 394 GLN A C 1
ATOM 3123 O O . GLN A 1 394 ? 25.335 -3.542 -2.514 1.00 91.12 394 GLN A O 1
ATOM 3128 N N . PRO A 1 395 ? 24.999 -5.442 -1.378 1.00 85.38 395 PRO A N 1
ATOM 3129 C CA . PRO A 1 395 ? 24.976 -6.279 -2.581 1.00 85.38 395 PRO A CA 1
ATOM 3130 C C . PRO A 1 395 ? 23.828 -5.932 -3.538 1.00 85.38 395 PRO A C 1
ATOM 3132 O O . PRO A 1 395 ? 23.863 -6.320 -4.695 1.00 85.38 395 PRO A O 1
ATOM 3135 N N . GLY A 1 396 ? 22.797 -5.223 -3.065 1.00 86.12 396 GLY A N 1
ATOM 3136 C CA . GLY A 1 396 ? 21.659 -4.802 -3.880 1.00 86.12 396 GLY A CA 1
ATOM 3137 C C . GLY A 1 396 ? 21.875 -3.502 -4.658 1.00 86.12 396 GLY A C 1
ATOM 3138 O O . GLY A 1 396 ? 20.975 -3.102 -5.394 1.00 86.12 396 GLY A O 1
ATOM 3139 N N . VAL A 1 397 ? 23.009 -2.815 -4.493 1.00 91.94 397 VAL A N 1
ATOM 3140 C CA . VAL A 1 397 ? 23.292 -1.550 -5.186 1.00 91.94 397 VAL A CA 1
ATOM 3141 C C . VAL A 1 397 ? 23.958 -1.842 -6.525 1.00 91.94 397 VAL A C 1
ATOM 3143 O O . VAL A 1 397 ? 25.076 -2.345 -6.570 1.00 91.94 397 VAL A O 1
ATOM 3146 N N . CYS A 1 398 ? 23.268 -1.511 -7.618 1.00 89.38 398 CYS A N 1
ATOM 3147 C CA . CYS A 1 398 ? 23.771 -1.627 -8.988 1.00 89.38 398 CYS A CA 1
ATOM 3148 C C . CYS A 1 398 ? 24.326 -3.017 -9.336 1.00 89.38 398 CYS A C 1
ATOM 3150 O O . CYS A 1 398 ? 25.304 -3.154 -10.075 1.00 89.38 398 CYS A O 1
ATOM 3152 N N . ASP A 1 399 ? 23.684 -4.059 -8.801 1.00 86.62 399 ASP A N 1
ATOM 3153 C CA . ASP A 1 399 ? 24.014 -5.442 -9.120 1.00 86.62 399 ASP A CA 1
ATOM 3154 C C . ASP A 1 399 ? 23.727 -5.729 -10.600 1.00 86.62 399 ASP A C 1
ATOM 3156 O O . ASP A 1 399 ? 22.600 -5.591 -11.081 1.00 86.62 399 ASP A O 1
ATOM 3160 N N . ARG A 1 400 ? 24.759 -6.184 -11.317 1.00 82.50 400 ARG A N 1
ATOM 3161 C CA . ARG A 1 400 ? 24.682 -6.562 -12.736 1.00 82.50 400 ARG A CA 1
ATOM 3162 C C . ARG A 1 400 ? 23.758 -7.753 -12.981 1.00 82.50 400 ARG A C 1
ATOM 3164 O O . ARG A 1 400 ? 23.279 -7.919 -14.099 1.00 82.50 400 ARG A O 1
ATOM 3171 N N . HIS A 1 401 ? 23.539 -8.583 -11.962 1.00 82.81 401 HIS A N 1
ATOM 3172 C CA . HIS A 1 401 ? 22.669 -9.757 -12.017 1.00 82.81 401 HIS A CA 1
ATOM 3173 C C . HIS A 1 401 ? 21.281 -9.484 -11.430 1.00 82.81 401 HIS A C 1
ATOM 3175 O O . HIS A 1 401 ? 20.479 -10.415 -11.312 1.00 82.81 401 HIS A O 1
ATOM 3181 N N . ALA A 1 402 ? 20.986 -8.231 -11.064 1.00 77.44 402 ALA A N 1
ATOM 3182 C CA . ALA A 1 402 ? 19.669 -7.860 -10.582 1.00 77.44 402 ALA A CA 1
ATOM 3183 C C . ALA A 1 402 ? 18.590 -8.249 -11.611 1.00 77.44 402 ALA A C 1
ATOM 3185 O O . ALA A 1 402 ? 18.807 -8.110 -12.821 1.00 77.44 402 ALA A O 1
ATOM 3186 N N . PRO A 1 403 ? 17.410 -8.712 -11.159 1.00 73.44 403 PRO A N 1
ATOM 3187 C CA . PRO A 1 403 ? 16.301 -9.006 -12.053 1.00 73.44 403 PRO A CA 1
ATOM 3188 C C . PRO A 1 403 ? 15.969 -7.796 -12.930 1.00 73.44 403 PRO A C 1
ATOM 3190 O O . PRO A 1 403 ? 15.705 -6.703 -12.429 1.00 73.44 403 PRO A O 1
ATOM 3193 N N . PHE A 1 404 ? 15.950 -7.998 -14.248 1.00 76.75 404 PHE A N 1
ATOM 3194 C CA . PHE A 1 404 ? 15.461 -6.980 -15.166 1.00 76.75 404 PHE A CA 1
ATOM 3195 C C . PHE A 1 404 ? 13.950 -6.833 -14.980 1.00 76.75 404 PHE A C 1
ATOM 3197 O O . PHE A 1 404 ? 13.193 -7.772 -15.237 1.00 76.75 404 PHE A O 1
ATOM 3204 N N . ILE A 1 405 ? 13.508 -5.656 -14.544 1.00 78.06 405 ILE A N 1
ATOM 3205 C CA . ILE A 1 405 ? 12.089 -5.330 -14.465 1.00 78.06 405 ILE A CA 1
ATOM 3206 C C . ILE A 1 405 ? 11.716 -4.700 -15.806 1.00 78.06 405 ILE A C 1
ATOM 3208 O O . ILE A 1 405 ? 12.269 -3.658 -16.174 1.00 78.06 405 ILE A O 1
ATOM 3212 N N . PRO A 1 406 ? 10.840 -5.349 -16.589 1.00 74.19 406 PRO A N 1
ATOM 3213 C CA . PRO A 1 406 ? 10.405 -4.794 -17.855 1.00 74.19 406 PRO A CA 1
ATOM 3214 C C . PRO A 1 406 ? 9.599 -3.524 -17.613 1.00 74.19 406 PRO A C 1
ATOM 3216 O O . PRO A 1 406 ? 8.970 -3.356 -16.564 1.00 74.19 406 PRO A O 1
ATOM 3219 N N . THR A 1 407 ? 9.576 -2.649 -18.618 1.00 76.75 407 THR A N 1
ATOM 3220 C CA . THR A 1 407 ? 8.688 -1.493 -18.603 1.00 76.75 407 THR A CA 1
ATOM 3221 C C . THR A 1 407 ? 7.275 -1.971 -18.328 1.00 76.75 407 THR A C 1
ATOM 3223 O O . THR A 1 407 ? 6.724 -2.811 -19.037 1.00 76.75 407 THR A O 1
ATOM 3226 N N . ALA A 1 408 ? 6.709 -1.458 -17.251 1.00 79.25 408 ALA A N 1
ATOM 3227 C CA . ALA A 1 408 ? 5.381 -1.827 -16.832 1.00 79.25 408 ALA A CA 1
ATOM 3228 C C . ALA A 1 408 ? 4.311 -1.318 -17.822 1.00 79.25 408 ALA A C 1
ATOM 3230 O O . ALA A 1 408 ? 4.091 -0.110 -17.949 1.00 79.25 408 ALA A O 1
ATOM 3231 N N . VAL A 1 409 ? 3.638 -2.256 -18.495 1.00 81.25 409 VAL A N 1
ATOM 3232 C CA . VAL A 1 409 ? 2.573 -2.012 -19.482 1.00 81.25 409 VAL A CA 1
ATOM 3233 C C . VAL A 1 409 ? 1.239 -2.526 -18.942 1.00 81.25 409 VAL A C 1
ATOM 3235 O O . VAL A 1 409 ? 1.193 -3.520 -18.220 1.00 81.25 409 VAL A O 1
ATOM 3238 N N . ALA A 1 410 ? 0.145 -1.845 -19.289 1.00 86.06 410 ALA A N 1
ATOM 3239 C CA . ALA A 1 410 ? -1.197 -2.305 -18.954 1.00 86.06 410 ALA A CA 1
ATOM 3240 C C . ALA A 1 410 ? -1.520 -3.635 -19.663 1.00 86.06 410 ALA A C 1
ATOM 3242 O O . ALA A 1 410 ? -1.261 -3.744 -20.865 1.00 86.06 410 ALA A O 1
ATOM 3243 N N . PRO A 1 411 ? -2.139 -4.611 -18.975 1.00 88.75 411 PRO A N 1
ATOM 3244 C CA . PRO A 1 411 ? -2.588 -5.840 -19.616 1.00 88.75 411 PRO A CA 1
ATOM 3245 C C . PRO A 1 411 ? -3.561 -5.558 -20.767 1.00 88.75 411 PRO A C 1
ATOM 3247 O O . PRO A 1 411 ? -4.513 -4.781 -20.628 1.00 88.75 411 PRO A O 1
ATOM 3250 N N . LEU A 1 412 ? -3.324 -6.195 -21.915 1.00 90.69 412 LEU A N 1
ATOM 3251 C CA . LEU A 1 412 ? -4.172 -6.036 -23.094 1.00 90.69 412 LEU A CA 1
ATOM 3252 C C . LEU A 1 412 ? -5.432 -6.895 -22.985 1.00 90.69 412 LEU A C 1
ATOM 3254 O O . LEU A 1 412 ? -5.422 -7.981 -22.406 1.00 90.69 412 LEU A O 1
ATOM 3258 N N . LYS A 1 413 ? -6.510 -6.461 -23.645 1.00 92.75 413 LYS A N 1
ATOM 3259 C CA . LYS A 1 413 ? -7.761 -7.229 -23.722 1.00 92.75 413 LYS A CA 1
ATOM 3260 C C . LYS A 1 413 ? -7.543 -8.660 -24.241 1.00 92.75 413 LYS A C 1
ATOM 3262 O O . LYS A 1 413 ? -8.101 -9.598 -23.685 1.00 92.75 413 LYS A O 1
ATOM 3267 N N . SER A 1 414 ? -6.666 -8.842 -25.232 1.00 91.12 414 SER A N 1
ATOM 3268 C CA . SER A 1 414 ? -6.307 -10.161 -25.778 1.00 91.12 414 SER A CA 1
ATOM 3269 C C . SER A 1 414 ? -5.598 -11.088 -24.783 1.00 91.12 414 SER A C 1
ATOM 3271 O O . SER A 1 414 ? -5.575 -12.295 -25.005 1.00 91.12 414 SER A O 1
ATOM 3273 N N . GLN A 1 415 ? -5.024 -10.551 -23.703 1.00 91.25 415 GLN A N 1
ATOM 3274 C CA . GLN A 1 415 ? -4.438 -11.335 -22.613 1.00 91.25 415 GLN A CA 1
ATOM 3275 C C . GLN A 1 415 ? -5.462 -11.631 -21.510 1.00 91.25 415 GLN A C 1
ATOM 3277 O O . GLN A 1 415 ? -5.339 -12.642 -20.828 1.00 91.25 415 GLN A O 1
ATOM 3282 N N . ILE A 1 416 ? -6.473 -10.778 -21.333 1.00 94.31 416 ILE A N 1
ATOM 3283 C CA . ILE A 1 416 ? -7.476 -10.900 -20.264 1.00 94.31 416 ILE A CA 1
ATOM 3284 C C . ILE A 1 416 ? -8.624 -11.827 -20.668 1.00 94.31 416 ILE A C 1
ATOM 3286 O O . ILE A 1 416 ? -8.985 -12.727 -19.911 1.00 94.31 416 ILE A O 1
ATOM 3290 N N . ASP A 1 417 ? -9.179 -11.641 -21.868 1.00 94.31 417 ASP A N 1
ATOM 3291 C CA . ASP A 1 417 ? -10.357 -12.382 -22.332 1.00 94.31 417 ASP A CA 1
ATOM 3292 C C . ASP A 1 417 ? -10.178 -13.918 -22.282 1.00 94.31 417 ASP A C 1
ATOM 3294 O O . ASP A 1 417 ? -11.097 -14.590 -21.805 1.00 94.31 417 ASP A O 1
ATOM 3298 N N . PRO A 1 418 ? -9.017 -14.507 -22.657 1.00 93.44 418 PRO A N 1
ATOM 3299 C CA . PRO A 1 418 ? -8.804 -15.956 -22.559 1.00 93.44 418 PRO A CA 1
ATOM 3300 C C . PRO A 1 418 ? -8.921 -16.511 -21.133 1.00 93.44 418 PRO A C 1
ATOM 3302 O O . PRO A 1 418 ? -9.254 -17.680 -20.945 1.00 93.44 418 PRO A O 1
ATOM 3305 N N . CYS A 1 419 ? -8.659 -15.687 -20.118 1.00 94.88 419 CYS A 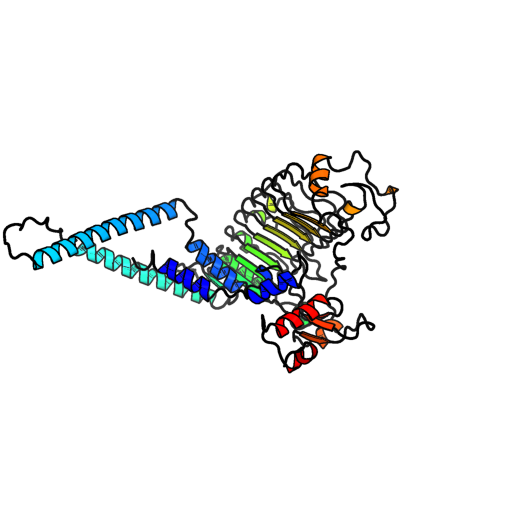N 1
ATOM 3306 C CA . CYS A 1 419 ? -8.732 -16.114 -18.728 1.00 94.88 419 CYS A CA 1
ATOM 3307 C C . CYS A 1 419 ? -10.161 -16.188 -18.202 1.00 94.88 419 CYS A C 1
ATOM 3309 O O . CYS A 1 419 ? -10.413 -16.931 -17.257 1.00 94.88 419 CYS A O 1
ATOM 3311 N N . GLY A 1 420 ? -11.105 -15.442 -18.786 1.00 94.50 420 GLY A N 1
ATOM 3312 C CA . GLY A 1 420 ? -12.506 -15.436 -18.355 1.00 94.50 420 GLY A CA 1
ATOM 3313 C C . GLY A 1 420 ? -12.698 -15.174 -16.854 1.00 94.50 420 GLY A C 1
ATOM 3314 O O . GLY A 1 420 ? -13.632 -15.704 -16.259 1.00 94.50 420 GLY A O 1
ATOM 3315 N N . GLY A 1 421 ? -11.789 -14.422 -16.221 1.00 94.81 421 GLY A N 1
ATOM 3316 C CA . GLY A 1 421 ? -11.821 -14.147 -14.782 1.00 94.81 421 GLY A CA 1
ATOM 3317 C C . GLY A 1 421 ? -11.453 -15.323 -13.869 1.00 94.81 421 GLY A C 1
ATOM 3318 O O . GLY A 1 421 ? -11.720 -15.256 -12.667 1.00 94.81 421 GLY A O 1
ATOM 3319 N N . VAL A 1 422 ? -10.865 -16.395 -14.408 1.00 95.12 422 VAL A N 1
ATOM 3320 C CA . VAL A 1 422 ? -10.464 -17.590 -13.655 1.00 95.12 422 VAL A CA 1
ATOM 3321 C C . VAL A 1 422 ? -8.949 -17.601 -13.458 1.00 95.12 422 VAL A C 1
ATOM 3323 O O . VAL A 1 422 ? -8.180 -17.537 -14.416 1.00 95.12 422 VAL A O 1
ATOM 3326 N N . LEU A 1 423 ? -8.517 -17.659 -12.196 1.00 93.88 423 LEU A N 1
ATOM 3327 C CA . LEU A 1 423 ? -7.103 -17.791 -11.833 1.00 93.88 423 LEU A CA 1
ATOM 3328 C C . LEU A 1 423 ? -6.581 -19.191 -12.169 1.00 93.88 423 LEU A C 1
ATOM 3330 O O . LEU A 1 423 ? -7.323 -20.164 -12.097 1.00 93.88 423 LEU A O 1
ATOM 3334 N N . TYR A 1 424 ? -5.292 -19.273 -12.485 1.00 94.00 424 TYR A N 1
ATOM 3335 C CA . TYR A 1 424 ? -4.515 -20.493 -12.737 1.00 94.00 424 TYR A CA 1
ATOM 3336 C C . TYR A 1 424 ? -4.935 -21.331 -13.953 1.00 94.00 424 TYR A C 1
ATOM 3338 O O . TYR A 1 424 ? -4.250 -22.296 -14.295 1.00 94.00 424 TYR A O 1
ATOM 3346 N N . ARG A 1 425 ? -5.986 -20.918 -14.666 1.00 94.56 425 ARG A N 1
ATOM 3347 C CA . ARG A 1 425 ? -6.358 -21.462 -15.972 1.00 94.56 425 ARG A CA 1
ATOM 3348 C C . ARG A 1 425 ? -5.172 -21.402 -16.939 1.00 94.56 425 ARG A C 1
ATOM 3350 O O . ARG A 1 425 ? -4.461 -20.392 -17.009 1.00 94.56 425 ARG A O 1
ATOM 3357 N N . GLN A 1 426 ? -4.985 -22.476 -17.704 1.00 93.88 426 GLN A N 1
ATOM 3358 C CA . GLN A 1 426 ? -4.019 -22.511 -18.798 1.00 93.88 426 GLN A CA 1
ATOM 3359 C C . GLN A 1 426 ? -4.470 -21.575 -19.920 1.00 93.88 426 GLN A C 1
ATOM 3361 O O . GLN A 1 426 ? -5.617 -21.615 -20.360 1.00 93.88 426 GLN A O 1
ATOM 3366 N N . CYS A 1 427 ? -3.561 -20.752 -20.423 1.00 91.88 427 CYS A N 1
ATOM 3367 C CA . CYS A 1 427 ? -3.850 -19.830 -21.513 1.00 91.88 427 CYS A CA 1
ATOM 3368 C C . CYS A 1 427 ? -2.704 -19.809 -22.524 1.00 91.88 427 CYS A C 1
ATOM 3370 O O . CYS A 1 427 ? -1.624 -20.349 -22.281 1.00 91.88 427 CYS A O 1
ATOM 3372 N N . ARG A 1 428 ? -2.935 -19.181 -23.679 1.00 87.81 428 ARG A N 1
ATOM 3373 C CA . ARG A 1 428 ? -1.903 -18.961 -24.692 1.00 87.81 428 ARG A CA 1
ATOM 3374 C C . ARG A 1 428 ? -1.711 -17.471 -24.890 1.00 87.81 428 ARG A C 1
ATOM 3376 O O . ARG A 1 428 ? -2.651 -16.761 -25.238 1.00 87.81 428 ARG A O 1
ATOM 3383 N N . ASP A 1 429 ? -0.488 -17.016 -24.669 1.00 77.31 429 ASP A N 1
ATOM 3384 C CA . ASP A 1 429 ? -0.149 -15.612 -24.827 1.00 77.31 429 ASP A CA 1
ATOM 3385 C C . ASP A 1 429 ? -0.053 -15.268 -26.316 1.00 77.31 429 ASP A C 1
ATOM 3387 O O . ASP A 1 429 ? 0.768 -15.812 -27.058 1.00 77.31 429 ASP A O 1
ATOM 3391 N N . THR A 1 430 ? -0.934 -14.379 -26.765 1.00 71.75 430 THR A N 1
ATOM 3392 C CA . THR A 1 430 ? -0.999 -13.953 -28.169 1.00 71.75 430 THR A CA 1
ATOM 3393 C C . THR A 1 430 ? 0.174 -13.054 -28.564 1.00 71.75 430 THR A C 1
ATOM 3395 O O . THR A 1 430 ? 0.459 -12.930 -29.753 1.00 71.75 430 THR A O 1
ATOM 3398 N N . LEU A 1 431 ? 0.878 -12.462 -27.591 1.00 71.25 431 LEU A N 1
ATOM 3399 C CA . LEU A 1 431 ? 1.998 -11.549 -27.832 1.00 71.25 431 LEU A CA 1
ATOM 3400 C C . LEU A 1 431 ? 3.335 -12.269 -28.027 1.00 71.25 431 LEU A C 1
ATOM 3402 O O . LEU A 1 431 ? 4.233 -11.729 -28.669 1.00 71.25 431 LEU A O 1
ATOM 3406 N N . ILE A 1 432 ? 3.477 -13.483 -27.488 1.00 72.94 432 ILE A N 1
ATOM 3407 C CA . ILE A 1 432 ? 4.711 -14.274 -27.561 1.00 72.94 432 ILE A CA 1
ATOM 3408 C C . ILE A 1 432 ? 4.375 -15.654 -28.141 1.00 72.94 432 ILE A C 1
ATOM 3410 O O . ILE A 1 432 ? 4.311 -16.643 -27.411 1.00 72.94 432 ILE A O 1
ATOM 3414 N N . PRO A 1 433 ? 4.177 -15.765 -29.469 1.00 64.50 433 PRO A N 1
ATOM 3415 C CA . PRO A 1 433 ? 3.737 -17.011 -30.101 1.00 64.50 433 PRO A CA 1
ATOM 3416 C C . PRO A 1 433 ? 4.736 -18.170 -29.939 1.00 64.50 433 PRO A C 1
ATOM 3418 O O . PRO A 1 433 ? 4.355 -19.332 -30.090 1.00 64.50 433 PRO A O 1
ATOM 3421 N N . THR A 1 434 ? 5.996 -17.864 -29.604 1.00 68.56 434 THR A N 1
ATOM 3422 C CA . THR A 1 434 ? 7.069 -18.828 -29.320 1.00 68.56 434 THR A CA 1
ATOM 3423 C C . THR A 1 434 ? 6.955 -19.492 -27.944 1.00 68.56 434 THR A C 1
ATOM 3425 O O . THR A 1 434 ? 7.556 -20.546 -27.743 1.00 68.56 434 THR A O 1
ATOM 3428 N N . LYS A 1 435 ? 6.181 -18.927 -27.004 1.00 67.69 435 LYS A N 1
ATOM 3429 C CA . LYS A 1 435 ? 5.896 -19.522 -25.691 1.00 67.69 435 LYS A CA 1
ATOM 3430 C C . LYS A 1 435 ? 4.451 -20.034 -25.665 1.00 67.69 435 LYS A C 1
ATOM 3432 O O . LYS A 1 435 ? 3.526 -19.251 -25.465 1.00 67.69 435 LYS A O 1
ATOM 3437 N N . PRO A 1 436 ? 4.218 -21.341 -25.881 1.00 68.00 436 PRO A N 1
ATOM 3438 C CA . PRO A 1 436 ? 2.871 -21.848 -26.129 1.00 68.00 436 PRO A CA 1
ATOM 3439 C C . PRO A 1 436 ? 1.981 -21.902 -24.882 1.00 68.00 436 PRO A C 1
ATOM 3441 O O . PRO A 1 436 ? 0.764 -21.952 -25.034 1.00 68.00 436 PRO A O 1
ATOM 3444 N N . VAL A 1 437 ? 2.561 -21.900 -23.676 1.00 83.88 437 VAL A N 1
ATOM 3445 C CA . VAL A 1 437 ? 1.826 -22.080 -22.418 1.00 83.88 437 VAL A CA 1
ATOM 3446 C C . VAL A 1 437 ? 2.031 -20.872 -21.513 1.00 83.88 437 VAL A C 1
ATOM 3448 O O . VAL A 1 437 ? 3.157 -20.547 -21.138 1.00 83.88 437 VAL A O 1
ATOM 3451 N N . GLY A 1 438 ? 0.926 -20.222 -21.169 1.00 89.81 438 GLY A N 1
ATOM 3452 C CA . GLY A 1 438 ? 0.828 -19.204 -20.138 1.00 89.81 438 GLY A CA 1
ATOM 3453 C C . GLY A 1 438 ? -0.156 -19.615 -19.045 1.00 89.81 438 GLY A C 1
ATOM 3454 O O . GLY A 1 438 ? -0.874 -20.612 -19.159 1.00 89.81 438 GLY A O 1
ATOM 3455 N N . ILE A 1 439 ? -0.187 -18.813 -17.989 1.00 92.69 439 ILE A N 1
ATOM 3456 C CA . ILE A 1 439 ? -1.065 -18.977 -16.833 1.00 92.69 439 ILE A CA 1
ATOM 3457 C C . ILE A 1 439 ? -1.860 -17.695 -16.589 1.00 92.69 439 ILE A C 1
ATOM 3459 O O . ILE A 1 439 ? -1.338 -16.590 -16.739 1.00 92.69 439 ILE A O 1
ATOM 3463 N N . CYS A 1 440 ? -3.124 -17.837 -16.208 1.00 94.06 440 CYS A N 1
ATOM 3464 C CA . CYS A 1 440 ? -3.977 -16.717 -15.828 1.00 94.06 440 CYS A CA 1
ATOM 3465 C C . CYS A 1 440 ? -3.722 -16.282 -14.381 1.00 94.06 440 CYS A C 1
ATOM 3467 O O . CYS A 1 440 ? -3.992 -17.039 -13.450 1.00 94.06 440 CYS A O 1
ATOM 3469 N N . LEU A 1 441 ? -3.215 -15.065 -14.170 1.00 91.12 441 LEU A N 1
ATOM 3470 C CA . LEU A 1 441 ? -2.834 -14.556 -12.845 1.00 91.12 441 LEU A CA 1
ATOM 3471 C C . LEU A 1 441 ? -3.180 -13.077 -12.671 1.00 91.12 441 LEU A C 1
ATOM 3473 O O . LEU A 1 441 ? -3.282 -12.331 -13.640 1.00 91.12 441 LEU A O 1
ATOM 3477 N N . ASN A 1 442 ? -3.302 -12.646 -11.416 1.00 89.62 442 ASN A N 1
ATOM 3478 C CA . ASN A 1 442 ? -3.461 -11.251 -11.002 1.00 89.62 442 ASN A CA 1
ATOM 3479 C C . ASN A 1 442 ? -2.150 -10.698 -10.405 1.00 89.62 442 ASN A C 1
ATOM 3481 O O . ASN A 1 442 ? -2.034 -10.444 -9.201 1.00 89.62 442 ASN A O 1
ATOM 3485 N N . SER A 1 443 ? -1.123 -10.525 -11.238 1.00 82.81 443 SER A N 1
ATOM 3486 C CA . SER A 1 443 ? 0.179 -10.017 -10.786 1.00 82.81 443 SER A CA 1
ATOM 3487 C C . SER A 1 443 ? 0.047 -8.617 -10.180 1.00 82.81 443 SER A C 1
ATOM 3489 O O . SER A 1 443 ? -0.499 -7.719 -10.810 1.00 82.81 443 SER A O 1
ATOM 3491 N N . PHE A 1 444 ? 0.562 -8.405 -8.966 1.00 83.81 444 PHE A N 1
ATOM 3492 C CA . PHE A 1 444 ? 0.485 -7.121 -8.249 1.00 83.81 444 PHE A CA 1
ATOM 3493 C C . PHE A 1 444 ? -0.944 -6.593 -8.000 1.00 83.81 444 PHE A C 1
ATOM 3495 O O . PHE A 1 444 ? -1.140 -5.391 -7.928 1.00 83.81 444 PHE A O 1
ATOM 3502 N N . PHE A 1 445 ? -1.949 -7.464 -7.856 1.00 89.44 445 PHE A N 1
ATOM 3503 C CA . PHE A 1 445 ? -3.376 -7.084 -7.806 1.00 89.44 445 PHE A CA 1
ATOM 3504 C C . PHE A 1 445 ? -3.934 -6.508 -9.116 1.00 89.44 445 PHE A C 1
ATOM 3506 O O . PHE A 1 445 ? -4.983 -5.869 -9.111 1.00 89.44 445 PHE A O 1
ATOM 3513 N N . GLN A 1 446 ? -3.259 -6.705 -10.248 1.00 90.81 446 GLN A N 1
ATOM 3514 C CA . GLN A 1 446 ? -3.824 -6.352 -11.548 1.00 90.81 446 GLN A CA 1
ATOM 3515 C C . GLN A 1 446 ? -5.008 -7.255 -11.910 1.00 90.81 446 GLN A C 1
ATOM 3517 O O . GLN A 1 446 ? -5.290 -8.257 -11.254 1.00 90.81 446 GLN A O 1
ATOM 3522 N N . VAL A 1 447 ? -5.688 -6.905 -12.996 1.00 94.19 447 VAL A N 1
ATOM 3523 C CA . VAL A 1 447 ? -6.663 -7.782 -13.649 1.00 94.19 447 VAL A CA 1
ATOM 3524 C C . VAL A 1 447 ? -6.078 -9.159 -13.952 1.00 94.19 447 VAL A C 1
ATOM 3526 O O . VAL A 1 447 ? -4.901 -9.280 -14.294 1.00 94.19 447 VAL A O 1
ATOM 3529 N N . ILE A 1 448 ? -6.914 -10.191 -13.842 1.00 94.75 448 ILE A N 1
ATOM 3530 C CA . ILE A 1 448 ? -6.537 -11.552 -14.220 1.00 94.75 448 ILE A CA 1
ATOM 3531 C C . ILE A 1 448 ? -6.220 -11.565 -15.715 1.00 94.75 448 ILE A C 1
ATOM 3533 O O . ILE A 1 448 ? -7.103 -11.383 -16.552 1.00 94.75 448 ILE A O 1
ATOM 3537 N N . ALA A 1 449 ? -4.953 -11.787 -16.037 1.00 93.38 449 ALA A N 1
ATOM 3538 C CA . ALA A 1 449 ? -4.460 -11.795 -17.401 1.00 93.38 449 ALA A CA 1
ATOM 3539 C C . ALA A 1 449 ? -3.527 -12.980 -17.635 1.00 93.38 449 ALA A C 1
ATOM 3541 O O . ALA A 1 449 ? -2.871 -13.486 -16.721 1.00 93.38 449 ALA A O 1
ATOM 3542 N N . CYS A 1 450 ? -3.475 -13.416 -18.888 1.00 92.06 450 CYS A N 1
ATOM 3543 C CA . CYS A 1 450 ? -2.575 -14.453 -19.340 1.00 92.06 450 CYS A CA 1
ATOM 3544 C C . CYS A 1 450 ? -1.137 -13.934 -19.327 1.00 92.06 450 CYS A C 1
ATOM 3546 O O . CYS A 1 450 ? -0.819 -12.963 -20.015 1.00 92.06 450 CYS A O 1
ATOM 3548 N N . THR A 1 451 ? -0.264 -14.603 -18.575 1.00 87.69 451 THR A N 1
ATOM 3549 C CA . THR A 1 451 ? 1.176 -14.340 -18.573 1.00 87.69 451 THR A CA 1
ATOM 3550 C C . THR A 1 451 ? 1.953 -15.590 -18.966 1.00 87.69 451 THR A C 1
ATOM 3552 O O . THR A 1 451 ? 1.733 -16.678 -18.435 1.00 87.69 451 THR A O 1
ATOM 3555 N N . SER A 1 452 ? 2.873 -15.435 -19.920 1.00 83.12 452 SER A N 1
ATOM 3556 C CA . SER A 1 452 ? 3.809 -16.482 -20.364 1.00 83.12 452 SER A CA 1
ATOM 3557 C C . SER A 1 452 ? 5.260 -16.214 -19.934 1.00 83.12 452 SER A C 1
ATOM 3559 O O . SER A 1 452 ? 6.171 -17.012 -20.181 1.00 83.12 452 SER A O 1
ATOM 3561 N N . THR A 1 453 ? 5.515 -15.063 -19.307 1.00 75.75 453 THR A N 1
ATOM 3562 C CA . THR A 1 453 ? 6.861 -14.617 -18.927 1.00 75.75 453 THR A CA 1
ATOM 3563 C C . THR A 1 453 ? 7.218 -14.989 -17.495 1.00 75.75 453 THR A C 1
ATOM 3565 O O . THR A 1 453 ? 8.386 -15.265 -17.225 1.00 75.75 453 THR A O 1
ATOM 3568 N N . ASP A 1 454 ? 6.230 -15.075 -16.604 1.00 76.50 454 ASP A N 1
ATOM 3569 C CA . ASP A 1 454 ? 6.439 -15.387 -15.192 1.00 76.50 454 ASP A CA 1
ATOM 3570 C C . ASP A 1 454 ? 6.426 -16.903 -14.925 1.00 76.50 454 ASP A C 1
ATOM 3572 O O . ASP A 1 454 ? 5.473 -17.476 -14.395 1.00 76.50 454 ASP A O 1
ATOM 3576 N N . LEU A 1 455 ? 7.523 -17.570 -15.295 1.00 80.88 455 LEU A N 1
ATOM 3577 C CA . LEU A 1 455 ? 7.720 -18.999 -15.017 1.00 80.88 455 LEU A CA 1
ATOM 3578 C C . LEU A 1 455 ? 7.735 -19.304 -13.510 1.00 80.88 455 LEU A C 1
ATOM 3580 O O . LEU A 1 455 ? 7.378 -20.411 -13.103 1.00 80.88 455 LEU A O 1
ATOM 3584 N N . SER A 1 456 ? 8.128 -18.328 -12.684 1.00 82.19 456 SER A N 1
ATOM 3585 C CA . SER A 1 456 ? 8.184 -18.490 -11.231 1.00 82.19 456 SER A CA 1
ATOM 3586 C C . SER A 1 456 ? 6.793 -18.655 -10.625 1.00 82.19 456 SER A C 1
ATOM 3588 O O . SER A 1 456 ? 6.635 -19.413 -9.672 1.00 82.19 456 SER A O 1
ATOM 3590 N N . ALA A 1 457 ? 5.776 -18.031 -11.222 1.00 85.69 457 ALA A N 1
ATOM 3591 C CA . ALA A 1 457 ? 4.401 -18.172 -10.772 1.00 85.69 457 ALA A CA 1
ATOM 3592 C C . ALA A 1 457 ? 3.781 -19.532 -11.136 1.00 85.69 457 ALA A C 1
ATOM 3594 O O . ALA A 1 457 ? 3.071 -20.107 -10.311 1.00 85.69 457 ALA A O 1
ATOM 3595 N N . ILE A 1 458 ? 4.091 -20.089 -12.318 1.00 90.12 458 ILE A N 1
ATOM 3596 C CA . ILE A 1 458 ? 3.689 -21.465 -12.679 1.00 90.12 458 ILE A CA 1
ATOM 3597 C C . ILE A 1 458 ? 4.308 -22.451 -11.689 1.00 90.12 458 ILE A C 1
ATOM 3599 O O . ILE A 1 458 ? 3.598 -23.237 -11.065 1.00 90.12 458 ILE A O 1
ATOM 3603 N N . TYR A 1 459 ? 5.629 -22.368 -11.508 1.00 91.50 459 TYR A N 1
ATOM 3604 C CA . TYR A 1 459 ? 6.345 -23.235 -10.580 1.00 91.50 459 TYR A CA 1
ATOM 3605 C C . TYR A 1 459 ? 5.828 -23.072 -9.145 1.00 91.50 459 TYR A C 1
ATOM 3607 O O . TYR A 1 459 ? 5.577 -24.063 -8.464 1.00 91.50 459 TYR A O 1
ATOM 3615 N N . GLY A 1 460 ? 5.593 -21.837 -8.695 1.00 91.81 460 GLY A N 1
ATOM 3616 C CA . GLY A 1 460 ? 5.031 -21.561 -7.378 1.00 91.81 460 GLY A CA 1
ATOM 3617 C C . GLY A 1 460 ? 3.675 -22.216 -7.161 1.00 91.81 460 GLY A C 1
ATOM 3618 O O . GLY A 1 460 ? 3.509 -22.906 -6.156 1.00 91.81 460 GLY A O 1
ATOM 3619 N N . ARG A 1 461 ? 2.754 -22.109 -8.126 1.00 93.94 461 ARG A N 1
ATOM 3620 C CA . ARG A 1 461 ? 1.439 -22.748 -8.013 1.00 93.94 461 ARG A CA 1
ATOM 3621 C C . ARG A 1 461 ? 1.520 -24.277 -8.033 1.00 93.94 461 ARG A C 1
ATOM 3623 O O . ARG A 1 461 ? 0.806 -24.926 -7.276 1.00 93.94 461 ARG A O 1
ATOM 3630 N N . GLN A 1 462 ? 2.428 -24.864 -8.815 1.00 94.75 462 GLN A N 1
ATOM 3631 C CA . GLN A 1 462 ? 2.687 -26.311 -8.763 1.00 94.75 462 GLN A CA 1
ATOM 3632 C C . GLN A 1 462 ? 3.155 -26.752 -7.371 1.00 94.75 462 GLN A C 1
ATOM 3634 O O . GLN A 1 462 ? 2.707 -27.779 -6.867 1.00 94.75 462 GLN A O 1
ATOM 3639 N N . GLN A 1 463 ? 4.026 -25.969 -6.723 1.00 95.75 463 GLN A N 1
ATOM 3640 C CA . GLN A 1 463 ? 4.457 -26.266 -5.357 1.00 95.75 463 GLN A CA 1
ATOM 3641 C C . GLN A 1 463 ? 3.316 -26.111 -4.342 1.00 95.75 463 GLN A C 1
ATOM 3643 O O . GLN A 1 463 ? 3.224 -26.910 -3.412 1.00 95.75 463 GLN A O 1
ATOM 3648 N N . GLU A 1 464 ? 2.436 -25.119 -4.509 1.00 94.62 464 GLU A N 1
ATOM 3649 C CA . GLU A 1 464 ? 1.240 -24.971 -3.668 1.00 94.62 464 GLU A CA 1
ATOM 3650 C C . GLU A 1 464 ? 0.355 -26.219 -3.728 1.00 94.62 464 GLU A C 1
ATOM 3652 O O . GLU A 1 464 ? 0.005 -26.770 -2.685 1.00 94.62 464 GLU A O 1
ATOM 3657 N N . ILE A 1 465 ? 0.064 -26.698 -4.943 1.00 96.06 465 ILE A N 1
ATOM 3658 C CA . ILE A 1 465 ? -0.731 -27.908 -5.184 1.00 96.06 465 ILE A CA 1
ATOM 3659 C C . ILE A 1 465 ? -0.037 -29.132 -4.584 1.00 96.06 465 ILE A C 1
ATOM 3661 O O . ILE A 1 465 ? -0.653 -29.878 -3.827 1.00 96.06 465 ILE A O 1
ATOM 3665 N N . PHE A 1 466 ? 1.257 -29.308 -4.864 1.00 95.38 466 PHE A N 1
ATOM 3666 C CA . PHE A 1 466 ? 2.036 -30.453 -4.393 1.00 95.38 466 PHE A CA 1
ATOM 3667 C C . PHE A 1 466 ? 2.060 -30.569 -2.863 1.00 95.38 466 PHE A C 1
ATOM 3669 O O . PHE A 1 466 ? 1.942 -31.666 -2.320 1.00 95.38 466 PHE A O 1
ATOM 3676 N N . TYR A 1 467 ? 2.201 -29.444 -2.157 1.00 94.94 467 TYR A N 1
ATOM 3677 C CA . TYR A 1 467 ? 2.204 -29.421 -0.692 1.00 94.94 467 TYR A CA 1
ATOM 3678 C C . TYR A 1 467 ? 0.807 -29.283 -0.071 1.00 94.94 467 TYR A C 1
ATOM 3680 O O . TYR A 1 467 ? 0.696 -29.339 1.155 1.00 94.94 467 TYR A O 1
ATOM 3688 N N . GLY A 1 468 ? -0.243 -29.098 -0.877 1.00 93.69 468 GLY A N 1
ATOM 3689 C CA . GLY A 1 468 ? -1.607 -28.872 -0.398 1.00 93.69 468 GLY A CA 1
ATOM 3690 C C . GLY A 1 468 ? -1.746 -27.607 0.457 1.00 93.69 468 GLY A C 1
ATOM 3691 O O . GLY A 1 468 ? -2.476 -27.618 1.447 1.00 93.69 468 GLY A O 1
ATOM 3692 N N . VAL A 1 469 ? -1.012 -26.540 0.120 1.00 92.75 469 VAL A N 1
ATOM 3693 C CA . VAL A 1 469 ? -1.005 -25.260 0.856 1.00 92.75 469 VAL A CA 1
ATOM 3694 C C . VAL A 1 469 ? -1.660 -24.144 0.043 1.00 92.75 469 VAL A C 1
ATOM 3696 O O . VAL A 1 469 ? -1.686 -24.191 -1.185 1.00 92.75 469 VAL A O 1
ATOM 3699 N N . GLY A 1 470 ? -2.160 -23.105 0.713 1.00 88.38 470 GLY A N 1
ATOM 3700 C CA . GLY A 1 470 ? -2.861 -22.004 0.061 1.00 88.38 470 GLY A CA 1
ATOM 3701 C C . GLY A 1 470 ? -4.263 -22.374 -0.425 1.00 88.38 470 GLY A C 1
ATOM 3702 O O . GLY A 1 470 ? -4.991 -23.143 0.204 1.00 88.38 470 GLY A O 1
ATOM 3703 N N . ARG A 1 471 ? -4.687 -21.769 -1.539 1.00 88.75 471 ARG A N 1
ATOM 3704 C CA . ARG A 1 471 ? -6.037 -21.967 -2.084 1.00 88.75 471 ARG A CA 1
ATOM 3705 C C . ARG A 1 471 ? -6.178 -23.380 -2.652 1.00 88.75 471 ARG A C 1
ATOM 3707 O O . ARG A 1 471 ? -5.369 -23.771 -3.495 1.00 88.75 471 ARG A O 1
ATOM 3714 N N . GLN A 1 472 ? -7.253 -24.077 -2.270 1.00 92.88 472 GLN A N 1
ATOM 3715 C CA . GLN A 1 472 ? -7.638 -25.357 -2.877 1.00 92.88 472 GLN A CA 1
ATOM 3716 C C . GLN A 1 472 ? -7.661 -25.245 -4.402 1.00 92.88 472 GLN A C 1
ATOM 3718 O O . GLN A 1 472 ? -8.202 -24.279 -4.947 1.00 92.88 472 GLN A O 1
ATOM 3723 N N . CYS A 1 473 ? -7.027 -26.205 -5.070 1.00 95.31 473 CYS A N 1
ATOM 3724 C CA . CYS A 1 473 ? -6.938 -26.203 -6.519 1.00 95.31 473 CYS A CA 1
ATOM 3725 C C . CYS A 1 473 ? -8.252 -26.651 -7.160 1.00 95.31 473 CYS A C 1
ATOM 3727 O O . CYS A 1 473 ? -9.004 -27.430 -6.575 1.00 95.31 473 CYS A O 1
ATOM 3729 N N . ASN A 1 474 ? -8.541 -26.121 -8.345 1.00 95.69 474 ASN A N 1
ATOM 3730 C CA . ASN A 1 474 ? -9.660 -26.546 -9.173 1.00 95.69 474 ASN A CA 1
ATOM 3731 C C . ASN A 1 474 ? -9.184 -27.624 -10.167 1.00 95.69 474 ASN A C 1
ATOM 3733 O O . ASN A 1 474 ? -8.425 -27.280 -11.075 1.00 95.69 474 ASN A O 1
ATOM 3737 N N . PRO A 1 475 ? -9.640 -28.887 -10.059 1.00 95.31 475 PRO A N 1
ATOM 3738 C CA . PRO A 1 475 ? -9.212 -29.957 -10.960 1.00 95.31 475 PRO A CA 1
ATOM 3739 C C . PRO A 1 475 ? -9.502 -29.679 -12.440 1.00 95.31 475 PRO A C 1
ATOM 3741 O O . PRO A 1 475 ? -8.726 -30.091 -13.293 1.00 95.31 475 PRO A O 1
ATOM 3744 N N . GLU A 1 476 ? -10.566 -28.941 -12.770 1.00 95.50 476 GLU A N 1
ATOM 3745 C CA . GLU A 1 476 ? -10.903 -28.633 -14.169 1.00 95.50 476 GLU A CA 1
ATOM 3746 C C . GLU A 1 476 ? -9.919 -27.636 -14.799 1.00 95.50 476 GLU A C 1
ATOM 3748 O O . GLU A 1 476 ? -9.553 -27.760 -15.965 1.00 95.50 476 GLU A O 1
ATOM 3753 N N . GLU A 1 477 ? -9.467 -26.653 -14.021 1.00 95.44 477 GLU A N 1
ATOM 3754 C CA . GLU A 1 477 ? -8.666 -25.522 -14.512 1.00 95.44 477 GLU A CA 1
ATOM 3755 C C . GLU A 1 477 ? -7.165 -25.707 -14.272 1.00 95.44 477 GLU A C 1
ATOM 3757 O O . GLU A 1 477 ? -6.337 -25.126 -14.975 1.00 95.44 477 GLU A O 1
ATOM 3762 N N . GLU A 1 478 ? -6.808 -26.512 -13.270 1.00 96.56 478 GLU A N 1
ATOM 3763 C CA . GLU A 1 478 ? -5.450 -26.665 -12.744 1.00 96.56 478 GLU A CA 1
ATOM 3764 C C . GLU A 1 478 ? -4.911 -28.098 -12.897 1.00 96.56 478 GLU A C 1
ATOM 3766 O O . GLU A 1 478 ? -3.824 -28.394 -12.399 1.00 96.56 478 GLU A O 1
ATOM 3771 N N . ALA A 1 479 ? -5.602 -28.993 -13.621 1.00 95.56 479 ALA A N 1
ATOM 3772 C CA . ALA A 1 479 ? -5.091 -30.338 -13.936 1.00 95.56 479 ALA A CA 1
ATOM 3773 C C . ALA A 1 479 ? -3.706 -30.294 -14.602 1.00 95.56 479 ALA A C 1
ATOM 3775 O O . ALA A 1 479 ? -2.819 -31.087 -14.290 1.00 95.56 479 ALA A O 1
ATOM 3776 N N . TRP A 1 480 ? -3.479 -29.308 -15.472 1.00 93.94 480 TRP A N 1
ATOM 3777 C CA . TRP A 1 480 ? -2.193 -29.092 -16.143 1.00 93.94 480 TRP A CA 1
ATOM 3778 C C . TRP A 1 480 ? -1.056 -28.672 -15.187 1.00 93.94 480 TRP A C 1
ATOM 3780 O O . TRP A 1 480 ? 0.117 -28.748 -15.555 1.00 93.94 480 TRP A O 1
ATOM 3790 N N . LEU A 1 481 ? -1.388 -28.255 -13.959 1.00 94.69 481 LEU A N 1
ATOM 3791 C CA . LEU A 1 481 ? -0.451 -27.945 -12.874 1.00 94.69 481 LEU A CA 1
ATOM 3792 C C . LEU A 1 481 ? -0.282 -29.111 -11.885 1.00 94.69 481 LEU A C 1
ATOM 3794 O O . LEU A 1 481 ? 0.476 -28.981 -10.926 1.00 94.69 481 LEU A O 1
ATOM 3798 N N . GLY A 1 482 ? -0.959 -30.242 -12.114 1.00 94.19 482 GLY A N 1
ATOM 3799 C CA . GLY A 1 482 ? -0.916 -31.421 -11.247 1.00 94.19 482 GLY A CA 1
ATOM 3800 C C . GLY A 1 482 ? -2.003 -31.470 -10.171 1.00 94.19 482 GLY A C 1
ATOM 3801 O O . GLY A 1 482 ? -1.856 -32.235 -9.221 1.00 94.19 482 GLY A O 1
ATOM 3802 N N . CYS A 1 483 ? -3.070 -30.670 -10.288 1.00 96.12 483 CYS A N 1
ATOM 3803 C CA . CYS A 1 483 ? -4.260 -30.828 -9.446 1.00 96.12 483 CYS A CA 1
ATOM 3804 C C . CYS A 1 483 ? -5.009 -32.111 -9.844 1.00 96.12 483 CYS A C 1
ATOM 3806 O O . CYS A 1 483 ? -5.177 -32.370 -11.037 1.00 96.12 483 CYS A O 1
ATOM 3808 N N . VAL A 1 484 ? -5.440 -32.902 -8.858 1.00 91.00 484 VAL A N 1
ATOM 3809 C CA . VAL A 1 484 ? -6.145 -34.182 -9.051 1.00 91.00 484 VAL A CA 1
ATOM 3810 C C . VAL A 1 484 ? -7.503 -34.139 -8.378 1.00 91.00 484 VAL A C 1
ATOM 3812 O O . VAL A 1 484 ? -7.566 -33.615 -7.242 1.00 91.00 484 VAL A O 1
#

Radius of gyration: 29.14 Å; chains: 1; bounding box: 64×55×103 Å

Organism: NCBI:txid4796

InterPro domains:
  IPR032675 Leucine-rich repeat domain superfamily [G3DSA:3.80.10.10] (177-363)
  IPR050328 Multifunctional Developmental and Immune Receptor [PTHR24373] (199-336)
  IPR058256 WLGC domain [PF26605] (415-483)